Protein AF-A0A2C5YJA1-F1 (afdb_monomer)

Foldseek 3Di:
DDDDDDPPVVVVVVVVPDPDDDPDDDDPDPPDDPPDPLWDQKWKAADAAVADLVNCVQQQHDFQQLVVCVLVVHDDDLLLLLLLLALLSVQQVVSLSNHQKDKTALDQVLNQCVHPVPDPAGTKMWMFGDAAQKEQSCQQQPVSRPCVVRSIIIGGGGRGSLRTQWIAGPVDCQVVVQVVPDPDSCSNVCLVVGPRTGGDPSHDCVSVVGIYDGHDNLRNSDDLPDPCCVDPPNVVNRPPGSSVSSLVSLVVTVVDPDDPPDSNVVSSDGPCVVPDDPDDDDDDDDPVPPVVVVVVVVVVVVDDPDDDDDDDDPPDPDDLPDPDLVVLVVQLLVQLLVQLCVLCVQQVNNLVCVQCVCPLVVLVVLVVVSPPDDLSVVLVVCLVPQLVPCLPPLHQVSLLVVLVCCLVPRPDLPSLLVSLLVVQLVPLLSVVQSVCVVVVHDDPVVSVVSSVLSVCVSVLNCLVVLLVVLLPLLVVLPPPDPDLVLLLDLVSLVVSLQVSLVVSVVVLLCVLLDVSVLSSLLSSLVSSLSSLSSVLSSSSSSVSSSLVSSPGVPSDPDPVVVVVSVVSNVVSSVVSSLVSSLVVSVVSLVVSLVVQLVSVLVSLVVSQVSSLVSNLVVSLCSSQFFDDDPPPDTHGDDPVSNVSSVVSSVVCVPPPRHDSCSVSSSVSSVVSSVPRDRGPSQWDDDDPDTDRPPCPPPDPPDPDDDPDDDDDDDDDDDDDDDDDDDDDDDDDDDDDD

Nearest PDB structures (foldseek):
  2a5g-assembly1_B  TM=8.247E-01  e=2.956E-08  Vibrio cholerae
  2a5f-assembly1_B  TM=8.266E-01  e=3.833E-08  Vibrio cholerae
  1s5b-assembly1_A  TM=7.751E-01  e=8.728E-08  Vibrio cholerae
  1s5d-assembly1_A  TM=7.476E-01  e=4.934E-07  Vibrio cholerae
  1tii-assembly1_A  TM=7.550E-01  e=6.681E-07  Escherichia coli

Solvent-accessible surface area (backbone atoms only — not comparable to full-atom values): 42767 Å² total; per-residue (Å²): 142,81,88,84,80,89,63,68,70,62,52,61,62,56,62,74,76,63,81,72,87,73,84,75,78,91,65,80,79,77,81,70,76,79,78,68,64,65,39,48,57,53,34,17,31,33,33,39,54,95,54,44,74,70,51,32,48,63,56,34,22,54,65,10,55,27,50,58,46,44,69,73,71,46,78,75,50,75,65,46,41,30,36,11,33,6,49,47,22,47,77,61,46,65,11,82,71,26,21,38,47,36,78,28,9,68,37,62,67,55,13,45,48,59,8,41,78,86,46,101,47,58,14,33,37,33,39,30,55,26,29,54,51,23,32,27,45,40,67,22,36,51,97,68,35,87,60,58,89,46,47,38,32,31,33,52,37,46,49,46,41,40,45,31,51,25,32,29,52,55,80,44,69,37,52,59,52,50,59,75,63,51,85,49,95,69,48,67,78,48,45,85,79,39,74,70,44,47,69,39,91,64,41,48,74,80,44,80,83,40,36,23,32,37,51,48,41,62,28,27,38,68,62,94,82,43,73,62,41,79,34,87,81,27,43,88,43,55,89,60,55,12,32,62,42,40,54,52,48,44,60,72,48,62,74,58,80,92,66,94,72,55,97,56,48,83,58,58,62,50,59,67,71,80,68,62,77,89,70,75,92,78,83,91,83,68,78,72,63,62,64,54,55,66,55,50,66,64,58,56,72,76,74,60,99,71,82,94,77,90,77,84,78,83,75,76,86,67,87,68,82,74,74,52,70,69,56,46,50,49,49,15,49,52,47,14,46,57,41,28,52,51,43,30,47,63,56,73,38,42,68,56,48,72,77,38,84,54,48,64,60,53,52,50,56,49,49,55,72,72,65,53,80,52,71,64,56,52,28,51,50,48,34,67,73,44,46,77,54,39,80,75,72,72,43,42,70,59,48,38,49,49,51,52,45,48,74,70,68,55,68,44,76,61,55,50,27,54,55,31,51,73,68,40,57,53,49,50,43,47,54,49,51,50,53,30,51,75,72,70,63,78,52,72,68,60,57,57,49,42,49,53,50,41,49,37,49,77,71,66,47,56,61,57,61,56,56,58,55,54,68,53,56,56,55,66,69,58,72,78,64,93,53,72,74,54,64,70,36,68,65,52,50,52,51,51,55,49,51,53,50,52,50,51,50,52,53,49,39,53,47,48,61,27,70,68,44,40,50,51,54,47,35,53,52,48,41,44,50,54,38,51,43,46,52,53,11,47,51,51,3,35,51,50,30,32,50,57,74,65,58,48,94,76,75,44,101,40,72,70,54,46,54,50,51,51,52,50,41,50,55,40,40,51,55,48,45,52,52,50,51,43,55,50,50,55,50,48,54,52,50,51,45,52,53,47,46,54,51,51,51,53,49,48,53,53,48,49,53,55,47,48,55,51,47,55,54,51,50,50,51,62,60,60,47,56,47,78,47,82,97,76,42,62,50,62,70,59,68,67,58,54,51,53,46,49,55,50,52,54,48,43,70,75,74,54,75,79,84,78,59,56,71,61,51,45,50,30,50,48,58,42,56,71,66,55,82,71,40,72,84,48,49,40,78,61,79,101,44,77,44,75,62,79,64,78,77,55,75,78,76,76,87,75,79,84,88,73,81,86,79,89,81,86,89,87,83,88,82,91,82,85,89,85,85,89,80,86,87,82,87,81,82,91,81,91,130

pLDDT: mean 74.51, std 21.34, range [28.12, 98.31]

Mean predicted aligned error: 17.75 Å

InterPro domains:
  IPR001144 Heat-labile enterotoxin, A chain [PF01375] (49-245)

Radius of gyration: 34.41 Å; Cα contacts (8 Å, |Δi|>4): 786; chains: 1; bounding box: 117×98×100 Å

Organism: NCBI:txid2004952

Structure (mmCIF, N/CA/C/O backbone):
data_AF-A0A2C5YJA1-F1
#
_entry.id   AF-A0A2C5YJA1-F1
#
loop_
_atom_site.group_PDB
_atom_site.id
_atom_site.type_symbol
_atom_site.label_atom_id
_atom_site.label_alt_id
_atom_site.label_comp_id
_atom_site.label_asym_id
_atom_site.label_entity_id
_atom_site.label_seq_id
_atom_site.pdbx_PDB_ins_code
_atom_site.Cartn_x
_atom_site.Cartn_y
_atom_site.Cartn_z
_atom_site.occupancy
_atom_site.B_iso_or_equiv
_atom_site.auth_seq_id
_atom_site.auth_comp_id
_atom_site.auth_asym_id
_atom_site.auth_atom_id
_atom_site.pdbx_PDB_model_num
ATOM 1 N N . MET A 1 1 ? -4.805 56.149 15.198 1.00 37.94 1 MET A N 1
ATOM 2 C CA . MET A 1 1 ? -5.121 54.772 14.771 1.00 37.94 1 MET A CA 1
ATOM 3 C C . MET A 1 1 ? -3.840 53.961 14.894 1.00 37.94 1 MET A C 1
ATOM 5 O O . MET A 1 1 ? -2.889 54.255 14.186 1.00 37.94 1 MET A O 1
ATOM 9 N N . LYS A 1 2 ? -3.756 53.087 15.904 1.00 28.12 2 LYS A N 1
ATOM 10 C CA . LYS A 1 2 ? -2.592 52.232 16.208 1.00 28.12 2 LYS A CA 1
ATOM 11 C C . LYS A 1 2 ? -3.010 50.768 16.000 1.00 28.12 2 LYS A C 1
ATOM 13 O O . LYS A 1 2 ? -4.153 50.462 16.337 1.00 28.12 2 LYS A O 1
ATOM 18 N N . PRO A 1 3 ? -2.140 49.900 15.459 1.00 43.12 3 PRO A N 1
ATOM 19 C CA . PRO A 1 3 ? -2.498 48.526 15.130 1.00 43.12 3 PRO A CA 1
ATOM 20 C C . PRO A 1 3 ? -2.527 47.653 16.389 1.00 43.12 3 PRO A C 1
ATOM 22 O O . PRO A 1 3 ? -1.672 47.779 17.270 1.00 43.12 3 PRO A O 1
ATOM 25 N N . LEU A 1 4 ? -3.533 46.782 16.464 1.00 34.78 4 LEU A N 1
ATOM 26 C CA . LEU A 1 4 ? -3.687 45.765 17.497 1.00 34.78 4 LEU A CA 1
ATOM 27 C C . LEU A 1 4 ? -2.764 44.578 17.151 1.00 34.78 4 LEU A C 1
ATOM 29 O O . LEU A 1 4 ? -2.886 43.981 16.086 1.00 34.78 4 LEU A O 1
ATOM 33 N N . GLN A 1 5 ? -1.819 44.292 18.048 1.00 37.88 5 GLN A N 1
ATOM 34 C CA . GLN A 1 5 ? -0.925 43.120 18.092 1.00 37.88 5 GLN A CA 1
ATOM 35 C C . GLN A 1 5 ? -1.800 41.841 18.147 1.00 37.88 5 GLN A C 1
ATOM 37 O O . GLN A 1 5 ? -2.847 41.888 18.785 1.00 37.88 5 GLN A O 1
ATOM 42 N N . LEU A 1 6 ? -1.550 40.672 17.535 1.00 40.72 6 LEU A N 1
ATOM 43 C CA . LEU A 1 6 ? -0.383 39.778 17.359 1.00 40.72 6 LEU A CA 1
ATOM 44 C C . LEU A 1 6 ? 0.289 39.105 18.600 1.00 40.72 6 LEU A C 1
ATOM 46 O O . LEU A 1 6 ? 1.436 38.690 18.464 1.00 40.72 6 LEU A O 1
ATOM 50 N N . PRO A 1 7 ? -0.356 38.916 19.780 1.00 36.16 7 PRO A N 1
ATOM 51 C CA . PRO A 1 7 ? 0.195 38.052 20.836 1.00 36.16 7 PRO A CA 1
ATOM 52 C C . PRO A 1 7 ? -0.588 36.747 21.088 1.00 36.16 7 PRO A C 1
ATOM 54 O O . PRO A 1 7 ? -0.140 35.920 21.874 1.00 36.16 7 PRO A O 1
ATOM 57 N N . LEU A 1 8 ? -1.747 36.527 20.452 1.00 36.59 8 LEU A N 1
ATOM 58 C CA . LEU A 1 8 ? -2.570 35.328 20.704 1.00 36.59 8 LEU A CA 1
ATOM 59 C C . LEU A 1 8 ? -2.093 34.079 19.942 1.00 36.59 8 LEU A C 1
ATOM 61 O O . LEU A 1 8 ? -2.205 32.973 20.463 1.00 36.59 8 LEU A O 1
ATOM 65 N N . LEU A 1 9 ? -1.483 34.242 18.761 1.00 32.50 9 LEU A N 1
ATOM 66 C CA . LEU A 1 9 ? -0.986 33.113 17.961 1.00 32.50 9 LEU A CA 1
ATOM 67 C C . LEU A 1 9 ? 0.288 32.478 18.552 1.00 32.50 9 LEU A C 1
ATOM 69 O O . LEU A 1 9 ? 0.475 31.267 18.495 1.00 32.50 9 LEU A O 1
ATOM 73 N N . THR A 1 10 ? 1.150 33.282 19.177 1.00 40.38 10 THR A N 1
ATOM 74 C CA . THR A 1 10 ? 2.390 32.816 19.819 1.00 40.38 10 THR A CA 1
ATOM 75 C C . THR A 1 10 ? 2.137 32.082 21.139 1.00 40.38 10 THR A C 1
ATOM 77 O O . THR A 1 10 ? 2.919 31.206 21.508 1.00 40.38 10 THR A O 1
ATOM 80 N N . ALA A 1 11 ? 1.024 32.372 21.822 1.00 36.94 11 ALA A N 1
ATOM 81 C CA . ALA A 1 11 ? 0.634 31.670 23.044 1.00 36.94 11 ALA A CA 1
ATOM 82 C C . ALA A 1 11 ? 0.136 30.240 22.761 1.00 36.94 11 ALA A C 1
ATOM 84 O O . ALA A 1 11 ? 0.508 29.317 23.483 1.00 36.94 11 ALA A O 1
ATOM 85 N N . ALA A 1 12 ? -0.625 30.030 21.681 1.00 35.41 12 ALA A N 1
ATOM 86 C CA . ALA A 1 12 ? -1.120 28.703 21.302 1.00 35.41 12 ALA A CA 1
ATOM 87 C C . ALA A 1 12 ? 0.012 27.739 20.886 1.00 35.41 12 ALA A C 1
ATOM 89 O O . ALA A 1 12 ? -0.008 26.569 21.255 1.00 35.41 12 ALA A O 1
ATOM 90 N N . LEU A 1 13 ? 1.049 28.242 20.203 1.00 34.97 13 LEU A N 1
ATOM 91 C CA . LEU A 1 13 ? 2.212 27.443 19.788 1.00 34.97 13 LEU A CA 1
ATOM 92 C C . LEU A 1 13 ? 3.189 27.125 20.935 1.00 34.97 13 LEU A C 1
ATOM 94 O O . LEU A 1 13 ? 3.856 26.096 20.896 1.00 34.97 13 LEU A O 1
ATOM 98 N N . SER A 1 14 ? 3.258 27.951 21.987 1.00 35.16 14 SER A N 1
ATOM 99 C CA . SER A 1 14 ? 4.111 27.661 23.157 1.00 35.16 14 SER A CA 1
ATOM 100 C C . SER A 1 14 ? 3.504 26.652 24.139 1.00 35.16 14 SER A C 1
ATOM 102 O O . SER A 1 14 ? 4.250 25.980 24.850 1.00 35.16 14 SER A O 1
ATOM 104 N N . LEU A 1 15 ? 2.175 26.506 24.173 1.00 32.66 15 LEU A N 1
ATOM 105 C CA . LEU A 1 15 ? 1.490 25.537 25.041 1.00 32.66 15 LEU A CA 1
ATOM 106 C C . LEU A 1 15 ? 1.587 24.084 24.539 1.00 32.66 15 LEU A C 1
ATOM 108 O O . LEU A 1 15 ? 1.442 23.165 25.339 1.00 32.66 15 LEU A O 1
ATOM 112 N N . LEU A 1 16 ? 1.916 23.865 23.261 1.00 33.84 16 LEU A N 1
ATOM 113 C CA . LEU A 1 16 ? 2.141 22.527 22.694 1.00 33.84 16 LEU A CA 1
ATOM 114 C C . LEU A 1 16 ? 3.542 21.952 22.990 1.00 33.84 16 LEU A C 1
ATOM 116 O O . LEU A 1 16 ? 3.734 20.748 22.872 1.00 33.84 16 LEU A O 1
ATOM 120 N N . SER A 1 17 ? 4.501 22.773 23.437 1.00 32.12 17 SER A N 1
ATOM 121 C CA . SER A 1 17 ? 5.888 22.339 23.706 1.00 32.12 17 SER A CA 1
ATOM 122 C C . SER A 1 17 ? 6.204 22.069 25.183 1.00 32.12 17 SER A C 1
ATOM 124 O O . SER A 1 17 ? 7.356 21.811 25.524 1.00 32.12 17 SER A O 1
ATOM 126 N N . GLN A 1 18 ? 5.217 22.121 26.084 1.00 32.53 18 GLN A N 1
ATOM 127 C CA . GLN A 1 18 ? 5.420 21.835 27.512 1.00 32.53 18 GLN A CA 1
ATOM 128 C C . GLN A 1 18 ? 4.413 20.818 28.056 1.00 32.53 18 GLN A C 1
ATOM 130 O O . GLN A 1 18 ? 3.679 21.087 29.003 1.00 32.53 18 GLN A O 1
ATOM 135 N N . THR A 1 19 ? 4.413 19.603 27.513 1.00 30.41 19 THR A N 1
ATOM 136 C CA . THR A 1 19 ? 3.892 18.443 28.247 1.00 30.41 19 THR A CA 1
ATOM 137 C C . THR A 1 19 ? 4.961 17.965 29.228 1.00 30.41 19 THR A C 1
ATOM 139 O O . THR A 1 19 ? 5.770 17.090 28.922 1.00 30.41 19 THR A O 1
ATOM 142 N N . GLN A 1 20 ? 4.993 18.560 30.421 1.00 34.41 20 GLN A N 1
ATOM 143 C CA . GLN A 1 20 ? 5.610 17.895 31.565 1.00 34.41 20 GLN A CA 1
ATOM 144 C C . GLN A 1 20 ? 4.745 16.684 31.932 1.00 34.41 20 GLN A C 1
ATOM 146 O O . GLN A 1 20 ? 3.521 16.789 32.018 1.00 34.41 20 GLN A O 1
ATOM 151 N N . ALA A 1 21 ? 5.390 15.533 32.106 1.00 32.22 21 ALA A N 1
ATOM 152 C CA . ALA A 1 21 ? 4.758 14.275 32.471 1.00 32.22 21 ALA A CA 1
ATOM 153 C C . ALA A 1 21 ? 3.937 14.425 33.764 1.00 32.22 21 ALA A C 1
ATOM 155 O O . ALA A 1 21 ? 4.487 14.579 34.855 1.00 32.22 21 ALA A O 1
ATOM 156 N N . ILE A 1 22 ? 2.612 14.363 33.637 1.00 33.69 22 ILE A N 1
ATOM 157 C CA . ILE A 1 22 ? 1.703 14.177 34.767 1.00 33.69 22 ILE A CA 1
ATOM 158 C C . ILE A 1 22 ? 1.785 12.690 35.153 1.00 33.69 22 ILE A C 1
ATOM 160 O O . ILE A 1 22 ? 1.572 11.841 34.284 1.00 33.69 22 ILE A O 1
ATOM 164 N N . PRO A 1 23 ? 2.087 12.332 36.414 1.00 29.41 23 PRO A N 1
ATOM 165 C CA . PRO A 1 23 ? 2.033 10.942 36.846 1.00 29.41 23 PRO A CA 1
ATOM 166 C C . PRO A 1 23 ? 0.584 10.445 36.755 1.00 29.41 23 PRO A C 1
ATOM 168 O O . PRO A 1 23 ? -0.313 10.969 37.417 1.00 29.41 23 PRO A O 1
ATOM 171 N N . SER A 1 24 ? 0.365 9.455 35.891 1.00 29.08 24 SER A N 1
ATOM 172 C CA . SER A 1 24 ? -0.932 8.814 35.680 1.00 29.08 24 SER A CA 1
ATOM 173 C C . SER A 1 24 ? -1.417 8.145 36.977 1.00 29.08 24 SER A C 1
ATOM 175 O O . SER A 1 24 ? -0.636 7.426 37.609 1.00 29.08 24 SER A O 1
ATOM 177 N N . PRO A 1 25 ? -2.675 8.351 37.408 1.00 37.22 25 PRO A N 1
ATOM 178 C CA . PRO A 1 25 ? -3.252 7.580 38.499 1.00 37.22 25 PRO A CA 1
ATOM 179 C C . PRO A 1 25 ? -3.386 6.113 38.070 1.00 37.22 25 PRO A C 1
ATOM 181 O O . PRO A 1 25 ? -3.865 5.822 36.977 1.00 37.22 25 PRO A O 1
ATOM 184 N N . ASN A 1 26 ? -2.942 5.206 38.945 1.00 37.69 26 ASN A N 1
ATOM 185 C CA . ASN A 1 26 ? -2.959 3.750 38.789 1.00 37.69 26 ASN A CA 1
ATOM 186 C C . ASN A 1 26 ? -4.345 3.215 38.380 1.00 37.69 26 ASN A C 1
ATOM 188 O O . ASN A 1 26 ? -5.132 2.803 39.230 1.00 37.69 26 ASN A O 1
ATOM 192 N N . ASN A 1 27 ? -4.622 3.172 37.081 1.00 37.50 27 ASN A N 1
ATOM 193 C CA . ASN A 1 27 ? -5.627 2.287 36.519 1.00 37.50 27 ASN A CA 1
ATOM 194 C C . ASN A 1 27 ? -4.928 0.969 36.162 1.00 37.50 27 ASN A C 1
ATOM 196 O O . ASN A 1 27 ? -3.852 1.010 35.557 1.00 37.50 27 ASN A O 1
ATOM 200 N N . PRO A 1 28 ? -5.489 -0.195 36.532 1.00 36.25 28 PRO A N 1
ATOM 201 C CA . PRO A 1 28 ? -4.989 -1.462 36.019 1.00 36.25 28 PRO A CA 1
ATOM 202 C C . PRO A 1 28 ? -5.022 -1.415 34.481 1.00 36.25 28 PRO A C 1
ATOM 204 O O . PRO A 1 28 ? -5.982 -0.867 33.928 1.00 36.25 28 PRO A O 1
ATOM 207 N N . PRO A 1 29 ? -3.994 -1.936 33.784 1.00 35.06 29 PRO A N 1
ATOM 208 C CA . PRO A 1 29 ? -3.977 -1.943 32.330 1.00 35.06 29 PRO A CA 1
ATOM 209 C C . PRO A 1 29 ? -5.250 -2.615 31.827 1.00 35.06 29 PRO A C 1
ATOM 211 O O . PRO A 1 29 ? -5.578 -3.729 32.244 1.00 35.06 29 PRO A O 1
ATOM 214 N N . LEU A 1 30 ? -5.971 -1.919 30.947 1.00 35.09 30 LEU A N 1
ATOM 215 C CA . LEU A 1 30 ? -6.979 -2.543 30.107 1.00 35.09 30 LEU A CA 1
ATOM 216 C C . LEU A 1 30 ? -6.271 -3.713 29.416 1.00 35.09 30 LEU A C 1
ATOM 218 O O . LEU A 1 30 ? -5.224 -3.499 28.806 1.00 35.09 30 LEU A O 1
ATOM 222 N N . ALA A 1 31 ? -6.772 -4.935 29.597 1.00 33.12 31 ALA A N 1
ATOM 223 C CA . ALA A 1 31 ? -6.176 -6.115 28.990 1.00 33.12 31 ALA A CA 1
ATOM 224 C C . ALA A 1 31 ? -6.002 -5.856 27.488 1.00 33.12 31 ALA A C 1
ATOM 226 O O . ALA A 1 31 ? -6.990 -5.628 26.786 1.00 33.12 31 ALA A O 1
ATOM 227 N N . SER A 1 32 ? -4.748 -5.827 27.027 1.00 34.78 32 SER A N 1
ATOM 228 C CA . SER A 1 32 ? -4.432 -5.781 25.605 1.00 34.78 32 SER A CA 1
ATOM 229 C C . SER A 1 32 ? -5.208 -6.898 24.905 1.00 34.78 32 SER A C 1
ATOM 231 O O . SER A 1 32 ? -5.311 -7.989 25.482 1.00 34.78 32 SER A O 1
ATOM 233 N N . PRO A 1 33 ? -5.773 -6.655 23.706 1.00 38.19 33 PRO A N 1
ATOM 234 C CA . PRO A 1 33 ? -6.349 -7.730 22.908 1.00 38.19 33 PRO A CA 1
ATOM 235 C C . PRO A 1 33 ? -5.315 -8.851 22.834 1.00 38.19 33 PRO A C 1
ATOM 237 O O . PRO A 1 33 ? -4.137 -8.564 22.621 1.00 38.19 33 PRO A O 1
ATOM 240 N N . GLU A 1 34 ? -5.747 -10.079 23.138 1.00 34.53 34 GLU A N 1
ATOM 241 C CA . GLU A 1 34 ? -4.892 -11.261 23.237 1.00 34.53 34 GLU A CA 1
ATOM 242 C C . GLU A 1 34 ? -3.852 -11.233 22.115 1.00 34.53 34 GLU A C 1
ATOM 244 O O . GLU A 1 34 ? -4.204 -11.361 20.943 1.00 34.53 34 GLU A O 1
ATOM 249 N N . THR A 1 35 ? -2.588 -11.007 22.481 1.00 40.12 35 THR A N 1
ATOM 250 C CA . THR A 1 35 ? -1.445 -11.086 21.575 1.00 40.12 35 THR A CA 1
ATOM 251 C C . THR A 1 35 ? -1.447 -12.503 21.023 1.00 40.12 35 THR A C 1
ATOM 253 O O . THR A 1 35 ? -1.057 -13.452 21.712 1.00 40.12 35 THR A O 1
ATOM 256 N N . SER A 1 36 ? -2.000 -12.672 19.821 1.00 47.00 36 SER A N 1
ATOM 257 C CA . SER A 1 36 ? -1.829 -13.881 19.035 1.00 47.00 36 SER A CA 1
ATOM 258 C C . SER A 1 36 ? -0.340 -14.168 19.010 1.00 47.00 36 SER A C 1
ATOM 260 O O . SER A 1 36 ? 0.412 -13.260 18.683 1.00 47.00 36 SER A O 1
ATOM 262 N N . SER A 1 37 ? 0.054 -15.377 19.426 1.00 53.19 37 SER A N 1
ATOM 263 C CA . SER A 1 37 ? 1.427 -15.896 19.359 1.00 53.19 37 SER A CA 1
ATOM 264 C C . SER A 1 37 ? 2.228 -15.181 18.273 1.00 53.19 37 SER A C 1
ATOM 266 O O . SER A 1 37 ? 1.868 -15.338 17.107 1.00 53.19 37 SER A O 1
ATOM 268 N N . ASP A 1 38 ? 3.282 -14.446 18.655 1.00 68.94 38 ASP A N 1
ATOM 269 C CA . ASP A 1 38 ? 4.195 -13.674 17.778 1.00 68.94 38 ASP A CA 1
ATOM 270 C C . ASP A 1 38 ? 4.855 -14.529 16.666 1.00 68.94 38 ASP A C 1
ATOM 272 O O . ASP A 1 38 ? 5.704 -14.070 15.916 1.00 68.94 38 ASP A O 1
ATOM 276 N N . SER A 1 39 ? 4.488 -15.805 16.585 1.00 85.88 39 SER A N 1
ATOM 277 C CA . SER A 1 39 ? 4.986 -16.840 15.702 1.00 85.88 39 SER A CA 1
ATOM 278 C C . SER A 1 39 ? 3.792 -17.705 15.273 1.00 85.88 39 SER A C 1
ATOM 280 O O . SER A 1 39 ? 3.395 -18.604 16.027 1.00 85.88 39 SER A O 1
ATOM 282 N N . PRO A 1 40 ? 3.153 -17.438 14.120 1.00 90.62 40 PRO A N 1
ATOM 283 C CA . PRO A 1 40 ? 2.059 -18.268 13.629 1.00 90.62 40 PRO A CA 1
ATOM 284 C C . PRO A 1 40 ? 2.594 -19.622 13.160 1.00 90.62 40 PRO A C 1
ATOM 286 O O . PRO A 1 40 ? 3.676 -19.686 12.589 1.00 90.62 40 PRO A O 1
ATOM 289 N N . GLU A 1 41 ? 1.834 -20.698 13.365 1.00 93.44 41 GLU A N 1
ATOM 290 C CA . GLU A 1 41 ? 2.166 -22.053 12.876 1.00 93.44 41 GLU A CA 1
ATOM 291 C C . GLU A 1 41 ? 1.973 -22.167 11.354 1.00 93.44 41 GLU A C 1
ATOM 293 O O . GLU A 1 41 ? 2.746 -22.822 10.658 1.00 93.44 41 GLU A O 1
ATOM 298 N N . PHE A 1 42 ? 0.974 -21.463 10.817 1.00 95.69 42 PHE A N 1
ATOM 299 C CA . PHE A 1 42 ? 0.650 -21.476 9.398 1.00 95.69 42 PHE A CA 1
ATOM 300 C C . PHE A 1 42 ? 0.432 -20.072 8.853 1.00 95.69 42 PHE A C 1
ATOM 302 O O . PHE A 1 42 ? -0.047 -19.176 9.550 1.00 95.69 42 PHE A O 1
ATOM 309 N N . VAL A 1 43 ? 0.731 -19.923 7.570 1.00 96.94 43 VAL A N 1
ATOM 310 C CA . VAL A 1 43 ? 0.473 -18.724 6.775 1.00 96.94 43 VAL A CA 1
ATOM 311 C C . VAL A 1 43 ? -0.105 -19.112 5.418 1.00 96.94 43 VAL A C 1
ATOM 313 O O . VAL A 1 43 ? -0.033 -20.262 4.980 1.00 96.94 43 VAL A O 1
ATOM 316 N N . TRP A 1 44 ? -0.677 -18.126 4.748 1.00 97.50 44 TRP A N 1
ATOM 317 C CA . TRP A 1 44 ? -1.379 -18.234 3.486 1.00 97.50 44 TRP A CA 1
ATOM 318 C C . TRP A 1 44 ? -0.689 -17.400 2.419 1.00 97.50 44 TRP A C 1
ATOM 320 O O . TRP A 1 44 ? -0.232 -16.288 2.680 1.00 97.50 44 TRP A O 1
ATOM 330 N N . ARG A 1 45 ? -0.643 -17.904 1.189 1.00 97.19 45 ARG A N 1
ATOM 331 C CA . ARG A 1 45 ? -0.108 -17.160 0.047 1.00 97.19 45 ARG A CA 1
ATOM 332 C C . ARG A 1 45 ? -1.039 -17.264 -1.147 1.00 97.19 45 ARG A C 1
ATOM 334 O O . ARG A 1 45 ? -1.288 -18.363 -1.635 1.00 97.19 45 ARG A O 1
ATOM 341 N N . GLY A 1 46 ? -1.500 -16.118 -1.637 1.00 94.88 46 GLY A N 1
ATOM 342 C CA . GLY A 1 46 ? -2.152 -16.026 -2.936 1.00 94.88 46 GLY A CA 1
ATOM 343 C C . GLY A 1 46 ? -1.132 -16.037 -4.055 1.00 94.88 46 GLY A C 1
ATOM 344 O O . GLY A 1 46 ? -0.146 -15.302 -4.012 1.00 94.88 46 GLY A O 1
ATOM 345 N N . GLU A 1 47 ? -1.381 -16.843 -5.072 1.00 93.19 47 GLU A N 1
ATOM 346 C CA . GLU A 1 47 ? -0.606 -16.848 -6.302 1.00 93.19 47 GLU A CA 1
ATOM 347 C C . GLU A 1 47 ? -1.555 -16.728 -7.489 1.00 93.19 47 GLU A C 1
ATOM 349 O O . GLU A 1 47 ? -2.636 -17.310 -7.503 1.00 93.19 47 GLU A O 1
ATOM 354 N N . GLN A 1 48 ? -1.160 -15.944 -8.484 1.00 85.25 48 GLN A N 1
ATOM 355 C CA . GLN A 1 48 ? -1.983 -15.709 -9.669 1.00 85.25 48 GLN A CA 1
ATOM 356 C C . GLN A 1 48 ? -1.970 -16.937 -10.586 1.00 85.25 48 GLN A C 1
ATOM 358 O O . GLN A 1 48 ? -1.039 -17.740 -10.536 1.00 85.25 48 GLN A O 1
ATOM 363 N N . GLU A 1 49 ? -2.958 -17.047 -11.483 1.00 73.75 49 GLU A N 1
ATOM 364 C CA . GLU A 1 49 ? -3.125 -18.213 -12.375 1.00 73.75 49 GLU A CA 1
ATOM 365 C C . GLU A 1 49 ? -1.840 -18.593 -13.136 1.00 73.75 49 GLU A C 1
ATOM 367 O O . GLU A 1 49 ? -1.591 -19.766 -13.402 1.00 73.75 49 GLU A O 1
ATOM 372 N N . LYS A 1 50 ? -0.974 -17.619 -13.442 1.00 74.88 50 LYS A N 1
ATOM 373 C CA . LYS A 1 50 ? 0.275 -17.839 -14.187 1.00 74.88 50 LYS A CA 1
ATOM 374 C C . LYS A 1 50 ? 1.261 -18.805 -13.513 1.00 74.88 50 LYS A C 1
ATOM 376 O O . LYS A 1 50 ? 2.230 -19.188 -14.165 1.00 74.88 50 LYS A O 1
ATOM 381 N N . ARG A 1 51 ? 1.069 -19.166 -12.238 1.00 86.56 51 ARG A N 1
ATOM 382 C CA . ARG A 1 51 ? 1.869 -20.186 -11.545 1.00 86.56 51 ARG A CA 1
ATOM 383 C C . ARG A 1 51 ? 0.966 -21.215 -10.868 1.00 86.56 51 ARG A C 1
ATOM 385 O O . ARG A 1 51 ? 0.533 -21.029 -9.730 1.00 86.56 51 ARG A O 1
ATOM 392 N N . SER A 1 52 ? 0.727 -22.311 -11.586 1.00 93.81 52 SER A N 1
ATOM 393 C CA . SER A 1 52 ? 0.017 -23.488 -11.078 1.00 93.81 52 SER A CA 1
ATOM 394 C C . SER A 1 52 ? 0.813 -24.208 -9.977 1.00 93.81 52 SER A C 1
ATOM 396 O O . SER A 1 52 ? 2.031 -24.015 -9.878 1.00 93.81 52 SER A O 1
ATOM 398 N N . PRO A 1 53 ? 0.179 -25.076 -9.170 1.00 96.69 53 PRO A N 1
ATOM 399 C CA . PRO A 1 53 ? 0.884 -25.931 -8.214 1.00 96.69 53 PRO A CA 1
ATOM 400 C C . PRO A 1 53 ? 2.009 -26.748 -8.860 1.00 96.69 53 PRO A C 1
ATOM 402 O O . PRO A 1 53 ? 3.084 -26.895 -8.279 1.00 96.69 53 PRO A O 1
ATOM 405 N N . GLU A 1 54 ? 1.818 -27.220 -10.092 1.00 95.81 54 GLU A N 1
ATOM 406 C CA . GLU A 1 54 ? 2.834 -27.933 -10.865 1.00 95.81 54 GLU A CA 1
ATOM 407 C C . GLU A 1 54 ? 4.030 -27.039 -11.218 1.00 95.81 54 GLU A C 1
ATOM 409 O O . GLU A 1 54 ? 5.175 -27.500 -11.200 1.00 95.81 54 GLU A O 1
ATOM 414 N N . ASP A 1 55 ? 3.793 -25.762 -11.523 1.00 94.19 55 ASP A N 1
ATOM 415 C CA . ASP A 1 55 ? 4.858 -24.791 -11.792 1.00 94.19 55 ASP A CA 1
ATOM 416 C C . ASP A 1 55 ? 5.626 -24.441 -10.518 1.00 94.19 55 ASP A C 1
ATOM 418 O O . ASP A 1 55 ? 6.858 -24.392 -10.536 1.00 94.19 55 ASP A O 1
ATOM 422 N N . VAL A 1 56 ? 4.917 -24.260 -9.399 1.00 95.69 56 VAL A N 1
ATOM 423 C CA . VAL A 1 56 ? 5.531 -24.028 -8.084 1.00 95.69 56 VAL A CA 1
ATOM 424 C C . VAL A 1 56 ? 6.383 -25.234 -7.684 1.00 95.69 56 VAL A C 1
ATOM 426 O O . VAL A 1 56 ? 7.537 -25.062 -7.290 1.00 95.69 56 VAL A O 1
ATOM 429 N N . LYS A 1 57 ? 5.879 -26.460 -7.871 1.00 95.75 57 LYS A N 1
ATOM 430 C CA . LYS A 1 57 ? 6.639 -27.696 -7.646 1.00 95.75 57 LYS A CA 1
ATOM 431 C C . LYS A 1 57 ? 7.900 -27.752 -8.504 1.00 95.75 57 LYS A C 1
ATOM 433 O O . LYS A 1 57 ? 8.984 -28.011 -7.988 1.00 95.75 57 LYS A O 1
ATOM 438 N N . ARG A 1 58 ? 7.784 -27.460 -9.803 1.00 92.88 58 ARG A N 1
ATOM 439 C CA . ARG A 1 58 ? 8.917 -27.456 -10.747 1.00 92.88 58 ARG A CA 1
ATOM 440 C C . ARG A 1 58 ? 9.974 -26.407 -10.393 1.00 92.88 58 ARG A C 1
ATOM 442 O O . ARG A 1 58 ? 11.160 -26.646 -10.587 1.00 92.88 58 ARG A O 1
ATOM 449 N N . ALA A 1 59 ? 9.557 -25.268 -9.842 1.00 91.69 59 ALA A N 1
ATOM 450 C CA . ALA A 1 59 ? 10.454 -24.222 -9.351 1.00 91.69 59 ALA A CA 1
ATOM 451 C C . ALA A 1 59 ? 11.134 -24.566 -8.007 1.00 91.69 59 ALA A C 1
ATOM 453 O O . ALA A 1 59 ? 11.993 -23.807 -7.537 1.00 91.69 59 ALA A O 1
ATOM 454 N N . GLY A 1 60 ? 10.762 -25.694 -7.391 1.00 94.06 60 GLY A N 1
ATOM 455 C CA . GLY A 1 60 ? 11.209 -26.111 -6.063 1.00 94.06 60 GLY A CA 1
ATOM 456 C C . GLY A 1 60 ? 10.507 -25.376 -4.917 1.00 94.06 60 GLY A C 1
ATOM 457 O O . GLY A 1 60 ? 10.958 -25.478 -3.778 1.00 94.06 60 GLY A O 1
ATOM 458 N N . GLY A 1 61 ? 9.426 -24.641 -5.196 1.00 96.06 61 GLY A N 1
ATOM 459 C CA . GLY A 1 61 ? 8.679 -23.831 -4.234 1.00 96.06 61 GLY A CA 1
ATOM 460 C C . GLY A 1 61 ? 8.587 -22.346 -4.610 1.00 96.06 61 GLY A C 1
ATOM 461 O O . GLY A 1 61 ? 8.763 -21.963 -5.769 1.00 96.06 61 GLY A O 1
ATOM 462 N N . PHE A 1 62 ? 8.307 -21.488 -3.623 1.00 96.56 62 PHE A N 1
ATOM 463 C CA . PHE A 1 62 ? 8.231 -20.035 -3.812 1.00 96.56 62 PHE A CA 1
ATOM 464 C C . PHE A 1 62 ? 9.564 -19.371 -3.506 1.00 96.56 62 PHE A C 1
ATOM 466 O O . PHE A 1 62 ? 10.014 -19.366 -2.362 1.00 96.56 62 PHE A O 1
ATOM 473 N N . ARG A 1 63 ? 10.174 -18.769 -4.523 1.00 95.19 63 ARG A N 1
ATOM 474 C CA . ARG A 1 63 ? 11.468 -18.095 -4.409 1.00 95.19 63 ARG A CA 1
ATOM 475 C C . ARG A 1 63 ? 11.310 -16.585 -4.479 1.00 95.19 63 ARG A C 1
ATOM 477 O O . ARG A 1 63 ? 10.570 -16.081 -5.328 1.00 95.19 63 ARG A O 1
ATOM 484 N N . ALA A 1 64 ? 12.043 -15.888 -3.621 1.00 95.62 64 ALA A N 1
ATOM 485 C CA . ALA A 1 64 ? 12.170 -14.444 -3.656 1.00 95.62 64 ALA A CA 1
ATOM 486 C C . ALA A 1 64 ? 12.751 -13.988 -5.003 1.00 95.62 64 ALA A C 1
ATOM 488 O O . ALA A 1 64 ? 13.626 -14.646 -5.579 1.00 95.62 64 ALA A O 1
ATOM 489 N N . ILE A 1 65 ? 12.245 -12.872 -5.527 1.00 91.06 65 ILE A N 1
ATOM 490 C CA . ILE A 1 65 ? 12.531 -12.441 -6.901 1.00 91.06 65 ILE A CA 1
ATOM 491 C C . ILE A 1 65 ? 14.015 -12.099 -7.076 1.00 91.06 65 ILE A C 1
ATOM 493 O O . ILE A 1 65 ? 14.595 -12.481 -8.096 1.00 91.06 65 ILE A O 1
ATOM 497 N N . GLY A 1 66 ? 14.660 -11.505 -6.067 1.00 91.06 66 GLY A N 1
ATOM 498 C CA . GLY A 1 66 ? 16.085 -11.168 -6.112 1.00 91.06 66 GLY A CA 1
ATOM 499 C C . GLY A 1 66 ? 16.998 -12.376 -6.328 1.00 91.06 66 GLY A C 1
ATOM 500 O O . GLY A 1 66 ? 18.005 -12.284 -7.033 1.00 91.06 66 GLY A O 1
ATOM 501 N N . LEU A 1 67 ? 16.603 -13.555 -5.839 1.00 92.44 67 LEU A N 1
ATOM 502 C CA . LEU A 1 67 ? 17.371 -14.787 -6.039 1.00 92.44 67 LEU A CA 1
ATOM 503 C C . LEU A 1 67 ? 17.286 -15.319 -7.477 1.00 92.44 67 LEU A C 1
ATOM 505 O O . LEU A 1 67 ? 18.184 -16.037 -7.912 1.00 92.44 67 LEU A O 1
ATOM 509 N N . ASN A 1 68 ? 16.262 -14.952 -8.255 1.00 87.12 68 ASN A N 1
ATOM 510 C CA . ASN A 1 68 ? 16.148 -15.392 -9.650 1.00 87.12 68 ASN A CA 1
ATOM 511 C C . ASN A 1 68 ? 17.234 -14.784 -10.548 1.00 87.12 68 ASN A C 1
ATOM 513 O O . ASN A 1 68 ? 17.645 -15.421 -11.518 1.00 87.12 68 ASN A O 1
ATOM 517 N N . SER A 1 69 ? 17.696 -13.567 -10.243 1.00 81.19 69 SER A N 1
ATOM 518 C CA . SER A 1 69 ? 18.839 -12.962 -10.939 1.00 81.19 69 SER A CA 1
ATOM 519 C C . SER A 1 69 ? 20.130 -13.714 -10.603 1.00 81.19 69 SER A C 1
ATOM 521 O O . SER A 1 69 ? 20.879 -14.102 -11.499 1.00 81.19 69 SER A O 1
ATOM 523 N N . MET A 1 70 ? 20.325 -14.040 -9.321 1.00 86.25 70 MET A N 1
ATOM 524 C CA . MET A 1 70 ? 21.491 -14.788 -8.840 1.00 86.25 70 MET A CA 1
ATOM 525 C C . MET A 1 70 ? 21.571 -16.201 -9.426 1.00 86.25 70 MET A C 1
ATOM 527 O O . MET A 1 70 ? 22.644 -16.638 -9.833 1.00 86.25 70 MET A O 1
ATOM 531 N N . LEU A 1 71 ? 20.431 -16.887 -9.566 1.00 85.31 71 LEU A N 1
ATOM 532 C CA . LEU A 1 71 ? 20.343 -18.178 -10.262 1.00 85.31 71 LEU A CA 1
ATOM 533 C C . LEU A 1 71 ? 20.852 -18.120 -11.707 1.00 85.31 71 LEU A C 1
ATOM 535 O O . LEU A 1 71 ? 21.383 -19.101 -12.218 1.00 85.31 71 LEU A O 1
ATOM 539 N N . LYS A 1 72 ? 20.693 -16.974 -12.373 1.00 85.12 72 LYS A N 1
ATOM 540 C CA . LYS A 1 72 ? 21.150 -16.752 -13.752 1.00 85.12 72 LYS A CA 1
ATOM 541 C C . LYS A 1 72 ? 22.601 -16.258 -13.821 1.00 85.12 72 LYS A C 1
ATOM 543 O O . LYS A 1 72 ? 23.048 -15.856 -14.891 1.00 85.12 72 LYS A O 1
ATOM 548 N N . GLY A 1 73 ? 23.324 -16.274 -12.699 1.00 85.00 73 GLY A N 1
ATOM 549 C CA . GLY A 1 73 ? 24.693 -15.770 -12.586 1.00 85.00 73 GLY A CA 1
ATOM 550 C C . GLY A 1 73 ? 24.793 -14.252 -12.411 1.00 85.00 73 GLY A C 1
ATOM 551 O O . GLY A 1 73 ? 25.890 -13.707 -12.513 1.00 85.00 73 GLY A O 1
ATOM 552 N N . GLY A 1 74 ? 23.677 -13.560 -12.161 1.00 84.94 74 GLY A N 1
ATOM 553 C CA . GLY A 1 74 ? 23.681 -12.138 -11.830 1.00 84.94 74 GLY A CA 1
ATOM 554 C C . GLY A 1 74 ? 24.314 -11.887 -10.461 1.00 84.94 74 GLY A C 1
ATOM 555 O O . GLY A 1 74 ? 24.050 -12.612 -9.502 1.00 84.94 74 GLY A O 1
ATOM 556 N N . VAL A 1 75 ? 25.141 -10.847 -10.359 1.00 85.81 75 VAL A N 1
ATOM 557 C CA . VAL A 1 75 ? 25.703 -10.386 -9.084 1.00 85.81 75 VAL A CA 1
ATOM 558 C C . VAL A 1 75 ? 24.992 -9.085 -8.715 1.00 85.81 75 VAL A C 1
ATOM 560 O O . VAL A 1 75 ? 25.143 -8.119 -9.463 1.00 85.81 75 VAL A O 1
ATOM 563 N N . PRO A 1 76 ? 24.209 -9.043 -7.621 1.00 84.50 76 PRO A N 1
ATOM 564 C CA . PRO A 1 76 ? 23.549 -7.812 -7.210 1.00 84.50 76 PRO A CA 1
ATOM 565 C C . PRO A 1 76 ? 24.590 -6.772 -6.787 1.00 84.50 76 PRO A C 1
ATOM 567 O O . PRO A 1 76 ? 25.595 -7.097 -6.146 1.00 84.50 76 PRO A O 1
ATOM 570 N N . THR A 1 77 ? 24.336 -5.514 -7.129 1.00 86.06 77 THR A N 1
ATOM 571 C CA . THR A 1 77 ? 25.086 -4.366 -6.613 1.00 86.06 77 THR A CA 1
ATOM 572 C C . THR A 1 77 ? 24.905 -4.237 -5.098 1.00 86.06 77 THR A C 1
ATOM 574 O O . THR A 1 77 ? 23.990 -4.808 -4.505 1.00 86.06 77 THR A O 1
ATOM 577 N N . GLU A 1 78 ? 25.765 -3.457 -4.438 1.00 86.31 78 GLU A N 1
ATOM 578 C CA . GLU A 1 78 ? 25.638 -3.211 -2.994 1.00 86.31 78 GLU A CA 1
ATOM 579 C C . GLU A 1 78 ? 24.287 -2.571 -2.635 1.00 86.31 78 GLU A C 1
ATOM 581 O O . GLU A 1 78 ? 23.675 -2.951 -1.639 1.00 86.31 78 GLU A O 1
ATOM 586 N N . VAL A 1 79 ? 23.796 -1.660 -3.484 1.00 82.81 79 VAL A N 1
ATOM 587 C CA . VAL A 1 79 ? 22.494 -0.998 -3.316 1.00 82.81 79 VAL A CA 1
ATOM 588 C C . VAL A 1 79 ? 21.352 -2.000 -3.454 1.00 82.81 79 VAL A C 1
ATOM 590 O O . VAL A 1 79 ? 20.517 -2.089 -2.560 1.00 82.81 79 VAL A O 1
ATOM 593 N N . GLU A 1 80 ? 21.339 -2.803 -4.521 1.00 85.75 80 GLU A N 1
ATOM 594 C CA . GLU A 1 80 ? 20.325 -3.848 -4.724 1.00 85.75 80 GLU A CA 1
ATOM 595 C C . GLU A 1 80 ? 20.324 -4.879 -3.596 1.00 85.75 80 GLU A C 1
ATOM 597 O O . GLU A 1 80 ? 19.264 -5.371 -3.206 1.00 85.75 80 GLU A O 1
ATOM 602 N N . ARG A 1 81 ? 21.505 -5.208 -3.061 1.00 91.88 81 ARG A N 1
ATOM 603 C CA . ARG A 1 81 ? 21.650 -6.137 -1.942 1.00 91.88 81 ARG A CA 1
ATOM 604 C C . ARG A 1 81 ? 21.067 -5.551 -0.657 1.00 91.88 81 ARG A C 1
ATOM 606 O O . ARG A 1 81 ? 20.374 -6.267 0.059 1.00 91.88 81 ARG A O 1
ATOM 613 N N . ASP A 1 82 ? 21.328 -4.278 -0.359 1.00 90.12 82 ASP A N 1
ATOM 614 C CA . ASP A 1 82 ? 20.798 -3.611 0.837 1.00 90.12 82 ASP A CA 1
ATOM 615 C C . ASP A 1 82 ? 19.279 -3.393 0.732 1.00 90.12 82 ASP A C 1
ATOM 617 O O . ASP A 1 82 ? 18.542 -3.790 1.634 1.00 90.12 82 ASP A O 1
ATOM 621 N N . MET A 1 83 ? 18.790 -2.879 -0.404 1.00 87.19 83 MET A N 1
ATOM 622 C CA . MET A 1 83 ? 17.355 -2.667 -0.644 1.00 87.19 83 MET A CA 1
ATOM 623 C C . MET A 1 83 ? 16.572 -3.980 -0.668 1.00 87.19 83 MET A C 1
ATOM 625 O O . MET A 1 83 ? 15.541 -4.089 -0.007 1.00 87.19 83 MET A O 1
ATOM 629 N N . GLY A 1 84 ? 17.094 -5.005 -1.345 1.00 94.06 84 GLY A N 1
ATOM 630 C CA . GLY A 1 84 ? 16.480 -6.331 -1.390 1.00 94.06 84 GLY A CA 1
ATOM 631 C C . GLY A 1 84 ? 16.418 -7.031 -0.027 1.00 94.06 84 GLY A C 1
ATOM 632 O O . GLY A 1 84 ? 15.642 -7.970 0.151 1.00 94.06 84 GLY A O 1
ATOM 633 N N . SER A 1 85 ? 17.204 -6.563 0.948 1.00 97.44 85 SER A N 1
ATOM 634 C CA . SER A 1 85 ? 17.267 -7.120 2.302 1.00 97.44 85 SER A CA 1
ATOM 635 C C . SER A 1 85 ? 16.425 -6.361 3.333 1.00 97.44 85 SER A C 1
ATOM 637 O O . SER A 1 85 ? 16.272 -6.843 4.455 1.00 97.44 85 SER A O 1
ATOM 639 N N . GLY A 1 86 ? 15.860 -5.198 2.997 1.00 97.38 86 GLY A N 1
ATOM 640 C CA . GLY A 1 86 ? 15.065 -4.386 3.923 1.00 97.38 86 GLY A CA 1
ATOM 641 C C . GLY A 1 86 ? 13.575 -4.736 3.921 1.00 97.38 86 GLY A C 1
ATOM 642 O O . GLY A 1 86 ? 12.933 -4.697 2.874 1.00 97.38 86 GLY A O 1
ATOM 643 N N . LEU A 1 87 ? 12.992 -4.998 5.096 1.00 97.62 87 LEU A N 1
ATOM 644 C CA . LEU A 1 87 ? 11.551 -5.249 5.246 1.00 97.62 87 LEU A CA 1
ATOM 645 C C . LEU A 1 87 ? 10.706 -4.047 4.813 1.00 97.62 87 LEU A C 1
ATOM 647 O O . LEU A 1 87 ? 9.703 -4.212 4.126 1.00 97.62 87 LEU A O 1
ATOM 651 N N . TYR A 1 88 ? 11.113 -2.827 5.168 1.00 95.50 88 TYR A N 1
ATOM 652 C CA . TYR A 1 88 ? 10.397 -1.618 4.762 1.00 95.50 88 TYR A CA 1
ATOM 653 C C . TYR A 1 88 ? 10.393 -1.459 3.237 1.00 95.50 88 TYR A C 1
ATOM 655 O O . TYR A 1 88 ? 9.353 -1.191 2.646 1.00 95.50 88 TYR A O 1
ATOM 663 N N . ALA A 1 89 ? 11.538 -1.686 2.583 1.00 89.62 89 ALA A N 1
ATOM 664 C CA . ALA A 1 89 ? 11.626 -1.627 1.126 1.00 89.62 89 ALA A CA 1
ATOM 665 C C . ALA A 1 89 ? 10.762 -2.706 0.456 1.00 89.62 89 ALA A C 1
ATOM 667 O O . ALA A 1 89 ? 10.034 -2.407 -0.484 1.00 89.62 89 ALA A O 1
ATOM 668 N N . HIS A 1 90 ? 10.787 -3.934 0.977 1.00 94.88 90 HIS A N 1
ATOM 669 C CA . HIS A 1 90 ? 9.965 -5.032 0.477 1.00 94.88 90 HIS A CA 1
ATOM 670 C C . HIS A 1 90 ? 8.458 -4.752 0.589 1.00 94.88 90 HIS A C 1
ATOM 672 O O . HIS A 1 90 ? 7.733 -4.880 -0.393 1.00 94.88 90 HIS A O 1
ATOM 678 N N . THR A 1 91 ? 8.002 -4.334 1.770 1.00 91.62 91 THR A N 1
ATOM 679 C CA . THR A 1 91 ? 6.577 -4.086 2.071 1.00 91.62 91 THR A CA 1
ATOM 680 C C . THR A 1 91 ? 6.019 -2.878 1.332 1.00 91.62 91 THR A C 1
ATOM 682 O O . THR A 1 91 ? 4.844 -2.851 0.977 1.00 91.62 91 THR A O 1
ATOM 685 N N . ALA A 1 92 ? 6.866 -1.889 1.055 1.00 79.75 92 ALA A N 1
ATOM 686 C CA . ALA A 1 92 ? 6.510 -0.772 0.196 1.00 79.75 92 ALA A CA 1
ATOM 687 C C . ALA A 1 92 ? 6.459 -1.154 -1.292 1.00 79.75 92 ALA A C 1
ATOM 689 O O . ALA A 1 92 ? 5.679 -0.588 -2.048 1.00 79.75 92 ALA A O 1
ATOM 690 N N . GLY A 1 93 ? 7.271 -2.128 -1.715 1.00 76.25 93 GLY A N 1
ATOM 691 C CA . GLY A 1 93 ? 7.548 -2.386 -3.129 1.00 76.25 93 GLY A CA 1
ATOM 692 C C . GLY A 1 93 ? 8.724 -1.573 -3.693 1.00 76.25 93 GLY A C 1
ATOM 693 O O . GLY A 1 93 ? 8.948 -1.588 -4.904 1.00 76.25 93 GLY A O 1
ATOM 694 N N . PHE A 1 94 ? 9.524 -0.935 -2.828 1.00 69.31 94 PHE A N 1
ATOM 695 C CA . PHE A 1 94 ? 10.744 -0.194 -3.175 1.00 69.31 94 PHE A CA 1
ATOM 696 C C . PHE A 1 94 ? 11.967 -1.097 -3.416 1.00 69.31 94 PHE A C 1
ATOM 698 O O . PHE A 1 94 ? 13.063 -0.592 -3.629 1.00 69.31 94 PHE A O 1
ATOM 705 N N . ASP A 1 95 ? 11.833 -2.420 -3.367 1.00 67.94 95 ASP A N 1
ATOM 706 C CA . ASP A 1 95 ? 12.957 -3.364 -3.409 1.00 67.94 95 ASP A CA 1
ATOM 707 C C . ASP A 1 95 ? 13.672 -3.492 -4.771 1.00 67.94 95 ASP A C 1
ATOM 709 O O . ASP A 1 95 ? 14.515 -4.365 -4.918 1.00 67.94 95 ASP A O 1
ATOM 713 N N . LEU A 1 96 ? 13.353 -2.663 -5.774 1.00 70.00 96 LEU A N 1
ATOM 714 C CA . LEU A 1 96 ? 13.909 -2.713 -7.142 1.00 70.00 96 LEU A CA 1
ATOM 715 C C . LEU A 1 96 ? 13.726 -4.069 -7.858 1.00 70.00 96 LEU A C 1
ATOM 717 O O . LEU A 1 96 ? 14.436 -4.380 -8.814 1.00 70.00 96 LEU A O 1
ATOM 721 N N . GLY A 1 97 ? 12.777 -4.897 -7.415 1.00 78.88 97 GLY A N 1
ATOM 722 C CA . GLY A 1 97 ? 12.631 -6.272 -7.886 1.00 78.88 97 GLY A CA 1
ATOM 723 C C . GLY A 1 97 ? 13.716 -7.211 -7.353 1.00 78.88 97 GLY A C 1
ATOM 724 O O . GLY A 1 97 ? 13.845 -8.333 -7.847 1.00 78.88 97 GLY A O 1
ATOM 725 N N . THR A 1 98 ? 14.501 -6.784 -6.361 1.00 90.25 98 THR A N 1
ATOM 726 C CA . THR A 1 98 ? 15.606 -7.550 -5.772 1.00 90.25 98 THR A CA 1
ATOM 727 C C . THR A 1 98 ? 15.294 -8.087 -4.383 1.00 90.25 98 THR A C 1
ATOM 729 O O . THR A 1 98 ? 16.189 -8.639 -3.740 1.00 90.25 98 THR A O 1
ATOM 732 N N . THR A 1 99 ? 14.036 -8.005 -3.929 1.00 95.62 99 THR A N 1
ATOM 733 C CA . THR A 1 99 ? 13.649 -8.555 -2.622 1.00 95.62 99 THR A CA 1
ATOM 734 C C . THR A 1 99 ? 14.083 -10.001 -2.446 1.00 95.62 99 THR A C 1
ATOM 736 O O . THR A 1 99 ? 13.932 -10.851 -3.333 1.00 95.62 99 THR A O 1
ATOM 739 N N . LEU A 1 100 ? 14.614 -10.258 -1.255 1.00 97.31 100 LEU A N 1
ATOM 740 C CA . LEU A 1 100 ? 15.013 -11.559 -0.745 1.00 97.31 100 LEU A CA 1
ATOM 741 C C . LEU A 1 100 ? 13.930 -12.158 0.163 1.00 97.31 100 LEU A C 1
ATOM 743 O O . LEU A 1 100 ? 14.193 -13.119 0.884 1.00 97.31 100 LEU A O 1
ATOM 747 N N . TYR A 1 101 ? 12.711 -11.622 0.099 1.00 97.88 101 TYR A N 1
ATOM 748 C CA . TYR A 1 101 ? 11.546 -12.060 0.854 1.00 97.88 101 TYR A CA 1
ATOM 749 C C . TYR A 1 101 ? 10.440 -12.611 -0.057 1.00 97.88 101 TYR A C 1
ATOM 751 O O . TYR A 1 101 ? 10.298 -12.233 -1.222 1.00 97.88 101 TYR A O 1
ATOM 759 N N . VAL A 1 102 ? 9.633 -13.514 0.497 1.00 97.50 102 VAL A N 1
ATOM 760 C CA . VAL A 1 102 ? 8.393 -14.020 -0.100 1.00 97.50 102 VAL A CA 1
ATOM 761 C C . VAL A 1 102 ? 7.234 -13.684 0.835 1.00 97.50 102 VAL A C 1
ATOM 763 O O . VAL A 1 102 ? 7.137 -14.265 1.916 1.00 97.50 102 VAL A O 1
ATOM 766 N N . SER A 1 103 ? 6.345 -12.784 0.406 1.00 97.31 103 SER A N 1
ATOM 767 C CA . SER A 1 103 ? 5.164 -12.376 1.179 1.00 97.31 103 SER A CA 1
ATOM 768 C C . SER A 1 103 ? 4.163 -13.511 1.380 1.00 97.31 103 SER A C 1
ATOM 770 O O . SER A 1 103 ? 3.835 -14.256 0.446 1.00 97.31 103 SER A O 1
ATOM 772 N N . THR A 1 104 ? 3.641 -13.599 2.598 1.00 98.00 104 THR A N 1
ATOM 773 C CA . THR A 1 104 ? 2.529 -14.459 3.018 1.00 98.00 104 THR A CA 1
ATOM 774 C C . THR A 1 104 ? 1.683 -13.705 4.051 1.00 98.00 104 THR A C 1
ATOM 776 O O . THR A 1 104 ? 2.107 -12.673 4.560 1.00 98.00 104 THR A O 1
ATOM 779 N N . SER A 1 105 ? 0.493 -14.193 4.383 1.00 95.88 105 SER A N 1
ATOM 780 C CA . SER A 1 105 ? -0.392 -13.579 5.376 1.00 95.88 105 SER A CA 1
ATOM 781 C C . SER A 1 105 ? -0.923 -14.627 6.343 1.00 95.88 105 SER A C 1
ATOM 783 O O . SER A 1 105 ? -1.193 -15.758 5.953 1.00 95.88 105 SER A O 1
ATOM 785 N N . THR A 1 106 ? -1.140 -14.270 7.604 1.00 94.19 106 THR A N 1
ATOM 786 C CA . THR A 1 106 ? -1.912 -15.139 8.516 1.00 94.19 106 THR A CA 1
ATOM 787 C C . THR A 1 106 ? -3.414 -15.125 8.214 1.00 94.19 106 THR A C 1
ATOM 789 O O . THR A 1 106 ? -4.161 -15.943 8.751 1.00 94.19 106 THR A O 1
ATOM 792 N N . ASP A 1 107 ? -3.868 -14.230 7.334 1.00 89.56 107 ASP A N 1
ATOM 793 C CA . ASP A 1 107 ? -5.260 -14.096 6.932 1.00 89.56 107 ASP A CA 1
ATOM 794 C C . ASP A 1 107 ? -5.501 -14.710 5.538 1.00 89.56 107 ASP A C 1
ATOM 796 O O . ASP A 1 107 ? -4.990 -14.202 4.532 1.00 89.56 107 ASP A O 1
ATOM 800 N N . PRO A 1 108 ? -6.296 -15.792 5.428 1.00 90.56 108 PRO A N 1
ATOM 801 C CA . PRO A 1 108 ? -6.579 -16.409 4.136 1.00 90.56 108 PRO A CA 1
ATOM 802 C C . PRO A 1 108 ? -7.325 -15.468 3.181 1.00 90.56 108 PRO A C 1
ATOM 804 O O . PRO A 1 108 ? -7.173 -15.605 1.968 1.00 90.56 108 PRO A O 1
ATOM 807 N N . LEU A 1 109 ? -8.104 -14.504 3.690 1.00 82.75 109 LEU A N 1
ATOM 808 C CA . LEU A 1 109 ? -8.817 -13.546 2.844 1.00 82.75 109 LEU A CA 1
ATOM 809 C C . LEU A 1 109 ? -7.848 -12.559 2.184 1.00 82.75 109 LEU A C 1
ATOM 811 O O . LEU A 1 109 ? -7.984 -12.265 0.997 1.00 82.75 109 LEU A O 1
ATOM 815 N N . VAL A 1 110 ? -6.844 -12.096 2.935 1.00 85.75 110 VAL A N 1
ATOM 816 C CA . VAL A 1 110 ? -5.769 -11.250 2.398 1.00 85.75 110 VAL A CA 1
ATOM 817 C C . VAL A 1 110 ? -4.994 -12.023 1.336 1.00 85.75 110 VAL A C 1
ATOM 819 O O . VAL A 1 110 ? -4.819 -11.531 0.229 1.00 85.75 110 VAL A O 1
ATOM 822 N N . ALA A 1 111 ? -4.605 -13.272 1.608 1.00 91.56 111 ALA A N 1
ATOM 823 C CA . ALA A 1 111 ? -3.943 -14.104 0.605 1.00 91.56 111 ALA A CA 1
ATOM 824 C C . ALA A 1 111 ? -4.788 -14.253 -0.676 1.00 91.56 111 ALA A C 1
ATOM 826 O O . ALA A 1 111 ? -4.270 -14.101 -1.779 1.00 91.56 111 ALA A O 1
ATOM 827 N N . ALA A 1 112 ? -6.094 -14.488 -0.553 1.00 86.62 112 ALA A N 1
ATOM 828 C CA . ALA A 1 112 ? -6.982 -14.623 -1.704 1.00 86.62 112 ALA A CA 1
ATOM 829 C C . ALA A 1 112 ? -7.098 -13.350 -2.551 1.00 86.62 112 ALA A C 1
ATOM 831 O O . ALA A 1 112 ? -7.173 -13.447 -3.778 1.00 86.62 112 ALA A O 1
ATOM 832 N N . SER A 1 113 ? -7.064 -12.163 -1.935 1.00 82.44 113 SER A N 1
ATOM 833 C CA . SER A 1 113 ? -7.098 -10.903 -2.685 1.00 82.44 113 SER A CA 1
ATOM 834 C C . SER A 1 113 ? -5.898 -10.809 -3.641 1.00 82.44 113 SER A C 1
ATOM 836 O O . SER A 1 113 ? -6.071 -10.525 -4.827 1.00 82.44 113 SER A O 1
ATOM 838 N N . PHE A 1 114 ? -4.695 -11.190 -3.197 1.00 82.94 114 PHE A N 1
ATOM 839 C CA . PHE A 1 114 ? -3.485 -11.187 -4.031 1.00 82.94 114 PHE A CA 1
ATOM 840 C C . PHE A 1 114 ? -3.512 -12.190 -5.191 1.00 82.94 114 PHE A C 1
ATOM 842 O O . PHE A 1 114 ? -2.895 -11.938 -6.233 1.00 82.94 114 PHE A O 1
ATOM 849 N N . ALA A 1 115 ? -4.257 -13.288 -5.053 1.00 85.81 115 ALA A N 1
ATOM 850 C CA . ALA A 1 115 ? -4.486 -14.231 -6.145 1.00 85.81 115 ALA A CA 1
ATOM 851 C C . ALA A 1 115 ? -5.437 -13.676 -7.229 1.00 85.81 115 ALA A C 1
ATOM 853 O O . ALA A 1 115 ? -5.401 -14.161 -8.359 1.00 85.81 115 ALA A O 1
ATOM 854 N N . HIS A 1 116 ? -6.247 -12.651 -6.917 1.00 73.38 116 HIS A N 1
ATOM 855 C CA . HIS A 1 116 ? -7.254 -12.072 -7.821 1.00 73.38 116 HIS A CA 1
ATOM 856 C C . HIS A 1 116 ? -6.853 -10.713 -8.431 1.00 73.38 116 HIS A C 1
ATOM 858 O O . HIS A 1 116 ? -7.220 -10.418 -9.563 1.00 73.38 116 HIS A O 1
ATOM 864 N N . ILE A 1 117 ? -6.052 -9.895 -7.734 1.00 51.00 117 ILE A N 1
ATOM 865 C CA . ILE A 1 117 ? -5.792 -8.474 -8.071 1.00 51.00 117 ILE A CA 1
ATOM 866 C C . ILE A 1 117 ? -5.236 -8.215 -9.496 1.00 51.00 117 ILE A C 1
ATOM 868 O O . ILE A 1 117 ? -5.295 -7.078 -9.965 1.00 51.00 117 ILE A O 1
ATOM 872 N N . ARG A 1 118 ? -4.687 -9.210 -10.214 1.00 50.94 118 ARG A N 1
ATOM 873 C CA . ARG A 1 118 ? -4.027 -8.985 -11.525 1.00 50.94 118 ARG A CA 1
ATOM 874 C C . ARG A 1 118 ? -4.407 -9.952 -12.654 1.00 50.94 118 ARG A C 1
ATOM 876 O O . ARG A 1 118 ? -3.713 -9.960 -13.672 1.00 50.94 118 ARG A O 1
ATOM 883 N N . SER A 1 119 ? -5.451 -10.764 -12.495 1.00 58.84 119 SER A N 1
ATOM 884 C CA . SER A 1 119 ? -5.881 -11.711 -13.534 1.00 58.84 119 SER A CA 1
ATOM 885 C C . SER A 1 119 ? -7.402 -11.822 -13.579 1.00 58.84 119 SER A C 1
ATOM 887 O O . SER A 1 119 ? -8.038 -11.932 -12.537 1.00 58.84 119 SER A O 1
ATOM 889 N N . ASP A 1 120 ? -7.975 -11.856 -14.786 1.00 68.94 120 ASP A N 1
ATOM 890 C CA . ASP A 1 120 ? -9.411 -12.117 -15.005 1.00 68.94 120 ASP A CA 1
ATOM 891 C C . ASP A 1 120 ? -9.804 -13.551 -14.600 1.00 68.94 120 ASP A C 1
ATOM 893 O O . ASP A 1 120 ? -10.978 -13.906 -14.497 1.00 68.94 120 ASP A O 1
ATOM 897 N N . THR A 1 121 ? -8.796 -14.390 -14.376 1.00 76.56 121 THR A N 1
ATOM 898 C CA . THR A 1 121 ? -8.895 -15.786 -13.977 1.00 76.56 121 THR A CA 1
ATOM 899 C C . THR A 1 121 ? -8.469 -15.970 -12.515 1.00 76.56 121 THR A C 1
ATOM 901 O O . THR A 1 121 ? -7.407 -15.481 -12.114 1.00 76.56 121 THR A O 1
ATOM 904 N N . PRO A 1 122 ? -9.259 -16.690 -11.695 1.00 83.38 122 PRO A N 1
ATOM 905 C CA . PRO A 1 122 ? -8.883 -16.990 -10.318 1.00 83.38 122 PRO A CA 1
ATOM 906 C C . PRO A 1 122 ? -7.575 -17.793 -10.244 1.00 83.38 122 PRO A C 1
ATOM 908 O O . PRO A 1 122 ? -7.359 -18.713 -11.036 1.00 83.38 122 PRO A O 1
ATOM 911 N N . GLY A 1 123 ? -6.705 -17.416 -9.305 1.00 93.25 123 GLY A N 1
ATOM 912 C CA . GLY A 1 123 ? -5.451 -18.107 -9.005 1.00 93.25 123 GLY A CA 1
ATOM 913 C C . GLY A 1 123 ? -5.590 -19.197 -7.936 1.00 93.25 123 GLY A C 1
ATOM 914 O O . GLY A 1 123 ? -6.611 -19.870 -7.834 1.00 93.25 123 GLY A O 1
ATOM 915 N N . TYR A 1 124 ? -4.559 -19.347 -7.110 1.00 96.06 124 TYR A N 1
ATOM 916 C CA . TYR A 1 124 ? -4.461 -20.362 -6.060 1.00 96.06 124 TYR A CA 1
ATOM 917 C C . TYR A 1 124 ? -4.183 -19.717 -4.703 1.00 96.06 124 TYR A C 1
ATOM 919 O O . TYR A 1 124 ? -3.494 -18.698 -4.623 1.00 96.06 124 TYR A O 1
ATOM 927 N N . VAL A 1 125 ? -4.663 -20.338 -3.625 1.00 96.12 125 VAL A N 1
ATOM 928 C CA . VAL A 1 125 ? -4.324 -19.945 -2.248 1.00 96.12 125 VAL A CA 1
ATOM 929 C C . VAL A 1 125 ? -3.652 -21.114 -1.548 1.00 96.12 125 VAL A C 1
ATOM 931 O O . VAL A 1 125 ? -4.276 -22.141 -1.288 1.00 96.12 125 VAL A O 1
ATOM 934 N N . TYR A 1 126 ? -2.367 -20.956 -1.247 1.00 98.00 126 TYR A N 1
ATOM 935 C CA . TYR A 1 126 ? -1.527 -21.976 -0.631 1.00 98.00 126 TYR A CA 1
ATOM 936 C C . TYR A 1 126 ? -1.513 -21.828 0.884 1.00 98.00 126 TYR A C 1
ATOM 938 O O . TYR A 1 126 ? -1.356 -20.718 1.390 1.00 98.00 126 TYR A O 1
ATOM 946 N N . LEU A 1 127 ? -1.611 -22.954 1.590 1.00 97.81 127 LEU A N 1
ATOM 947 C CA . LEU A 1 127 ? -1.354 -23.056 3.022 1.00 97.81 127 LEU A CA 1
ATOM 948 C C . LEU A 1 127 ? 0.079 -23.542 3.238 1.00 97.81 127 LEU A C 1
ATOM 950 O O . LEU A 1 127 ? 0.498 -24.560 2.680 1.00 97.81 127 LEU A O 1
ATOM 954 N N . ILE A 1 128 ? 0.828 -22.825 4.062 1.00 98.31 128 ILE A N 1
ATOM 955 C CA . ILE A 1 128 ? 2.261 -23.030 4.249 1.00 98.31 128 ILE A CA 1
ATOM 956 C C . ILE A 1 128 ? 2.534 -23.140 5.744 1.00 98.31 128 ILE A C 1
ATOM 958 O O . ILE A 1 128 ? 2.089 -22.294 6.519 1.00 98.31 128 ILE A O 1
ATOM 962 N N . HIS A 1 129 ? 3.265 -24.179 6.148 1.00 97.62 129 HIS A N 1
ATOM 963 C CA . HIS A 1 129 ? 3.732 -24.297 7.525 1.00 97.62 129 HIS A CA 1
ATOM 964 C C . HIS A 1 129 ? 4.936 -23.381 7.728 1.00 97.62 129 HIS A C 1
ATOM 966 O O . HIS A 1 129 ? 5.864 -23.391 6.914 1.00 97.62 129 HIS A O 1
ATOM 972 N N . THR A 1 130 ? 4.949 -22.594 8.795 1.00 97.00 130 THR A N 1
ATOM 973 C CA . THR A 1 130 ? 6.074 -21.700 9.078 1.00 97.00 130 THR A CA 1
ATOM 974 C C . THR A 1 130 ? 7.257 -22.461 9.675 1.00 97.00 130 THR A C 1
ATOM 976 O O . THR A 1 130 ? 7.151 -23.605 10.111 1.00 97.00 130 THR A O 1
ATOM 979 N N . ASP A 1 131 ? 8.418 -21.824 9.658 1.00 96.19 131 ASP A N 1
ATOM 980 C CA . ASP A 1 131 ? 9.609 -22.212 10.406 1.00 96.19 131 ASP A CA 1
ATOM 981 C C . ASP A 1 131 ? 10.410 -20.948 10.741 1.00 96.19 131 ASP A C 1
ATOM 983 O O . ASP A 1 131 ? 9.978 -19.824 10.464 1.00 96.19 131 ASP A O 1
ATOM 987 N N . SER A 1 132 ? 11.606 -21.128 11.287 1.00 96.00 132 SER A N 1
ATOM 988 C CA . SER A 1 132 ? 12.472 -20.054 11.762 1.00 96.00 132 SER A CA 1
ATOM 989 C C . SER A 1 132 ? 12.876 -19.002 10.718 1.00 96.00 132 SER A C 1
ATOM 991 O O . SER A 1 132 ? 13.540 -18.046 11.102 1.00 96.00 132 SER A O 1
ATOM 993 N N . LYS A 1 133 ? 12.533 -19.142 9.427 1.00 96.69 133 LYS A N 1
ATOM 994 C CA . LYS A 1 133 ? 12.815 -18.124 8.395 1.00 96.69 133 LYS A CA 1
ATOM 995 C C . LYS A 1 133 ? 11.640 -17.189 8.100 1.00 96.69 133 LYS A C 1
ATOM 997 O O . LYS A 1 133 ? 11.784 -16.301 7.260 1.00 96.69 133 LYS A O 1
ATOM 1002 N N . PHE A 1 134 ? 10.486 -17.415 8.727 1.00 97.81 134 PHE A N 1
ATOM 1003 C CA . PHE A 1 134 ? 9.333 -16.522 8.628 1.00 97.81 134 PHE A CA 1
ATOM 1004 C C . PHE A 1 134 ? 9.454 -15.391 9.642 1.00 97.81 134 PHE A C 1
ATOM 1006 O O . PHE A 1 134 ? 9.831 -15.633 10.786 1.00 97.81 134 PHE A O 1
ATOM 1013 N N . ILE A 1 135 ? 9.136 -14.170 9.223 1.00 97.81 135 ILE A N 1
ATOM 1014 C CA . ILE A 1 135 ? 9.309 -12.951 10.015 1.00 97.81 135 ILE A CA 1
ATOM 1015 C C . ILE A 1 135 ? 8.000 -12.181 10.032 1.00 97.81 135 ILE A C 1
ATOM 1017 O O . ILE A 1 135 ? 7.449 -11.892 8.970 1.00 97.81 135 ILE A O 1
ATOM 1021 N N . ASP A 1 136 ? 7.538 -11.825 11.227 1.00 97.69 136 ASP A N 1
ATOM 1022 C CA . ASP A 1 136 ? 6.405 -10.921 11.417 1.00 97.69 136 ASP A CA 1
ATOM 1023 C C . ASP A 1 136 ? 6.790 -9.491 10.999 1.00 97.69 136 ASP A C 1
ATOM 1025 O O . ASP A 1 136 ? 7.632 -8.837 11.631 1.00 97.69 136 ASP A O 1
ATOM 1029 N N . VAL A 1 137 ? 6.184 -9.005 9.916 1.00 96.81 137 VAL A N 1
ATOM 1030 C CA . VAL A 1 137 ? 6.446 -7.671 9.366 1.00 96.81 137 VAL A CA 1
ATOM 1031 C C . VAL A 1 137 ? 5.959 -6.576 10.308 1.00 96.81 137 VAL A C 1
ATOM 1033 O O . VAL A 1 137 ? 6.686 -5.609 10.551 1.00 96.81 137 VAL A O 1
ATOM 1036 N N . GLU A 1 138 ? 4.755 -6.722 10.858 1.00 95.50 138 GLU A N 1
ATOM 1037 C CA . GLU A 1 138 ? 4.138 -5.712 11.715 1.00 95.50 138 GLU A CA 1
ATOM 1038 C C . GLU A 1 138 ? 4.928 -5.569 13.016 1.00 95.50 138 GLU A C 1
ATOM 1040 O O . GLU A 1 138 ? 5.271 -4.459 13.417 1.00 95.50 138 GLU A O 1
ATOM 1045 N N . ALA A 1 139 ? 5.336 -6.676 13.636 1.00 95.88 139 ALA A N 1
ATOM 1046 C CA . ALA A 1 139 ? 6.172 -6.627 14.833 1.00 95.88 139 ALA A CA 1
ATOM 1047 C C . ALA A 1 139 ? 7.581 -6.062 14.557 1.00 95.88 139 ALA A C 1
ATOM 1049 O O . ALA A 1 139 ? 8.198 -5.465 15.447 1.00 95.88 139 ALA A O 1
ATOM 1050 N N . SER A 1 140 ? 8.099 -6.229 13.333 1.00 97.38 140 SER A N 1
ATOM 1051 C CA . SER A 1 140 ? 9.406 -5.698 12.911 1.00 97.38 140 SER A CA 1
ATOM 1052 C C . SER A 1 140 ? 9.378 -4.194 12.631 1.00 97.38 140 SER A C 1
ATOM 1054 O O . SER A 1 140 ? 10.322 -3.484 12.994 1.00 97.38 140 SER A O 1
ATOM 1056 N N . LEU A 1 141 ? 8.318 -3.715 11.971 1.00 96.56 141 LEU A N 1
ATOM 1057 C CA . LEU A 1 141 ? 8.181 -2.339 11.482 1.00 96.56 141 LEU A CA 1
ATOM 1058 C C . LEU A 1 141 ? 7.295 -1.452 12.366 1.00 96.56 141 LEU A C 1
ATOM 1060 O O . LEU A 1 141 ? 7.411 -0.235 12.280 1.00 96.56 141 LEU A O 1
ATOM 1064 N N . LYS A 1 142 ? 6.480 -2.020 13.258 1.00 95.25 142 LYS A N 1
ATOM 1065 C CA . LYS A 1 142 ? 5.579 -1.323 14.192 1.00 95.25 142 LYS A CA 1
ATOM 1066 C C . LYS A 1 142 ? 4.853 -0.149 13.526 1.00 95.25 142 LYS A C 1
ATOM 1068 O O . LYS A 1 142 ? 4.165 -0.344 12.533 1.00 95.25 142 LYS A O 1
ATOM 1073 N N . GLU A 1 143 ? 5.025 1.081 14.019 1.00 89.06 143 GLU A N 1
ATOM 1074 C CA . GLU A 1 143 ? 4.389 2.271 13.443 1.00 89.06 143 GLU A CA 1
ATOM 1075 C C . GLU A 1 143 ? 4.860 2.636 12.022 1.00 89.06 143 GLU A C 1
ATOM 1077 O O . GLU A 1 143 ? 4.286 3.530 11.405 1.00 89.06 143 GLU A O 1
ATOM 1082 N N . ALA A 1 144 ? 5.920 1.999 11.520 1.00 88.94 144 ALA A N 1
ATOM 1083 C CA . ALA A 1 144 ? 6.410 2.141 10.153 1.00 88.94 144 ALA A CA 1
ATOM 1084 C C . ALA A 1 144 ? 5.871 1.051 9.208 1.00 88.94 144 ALA A C 1
ATOM 1086 O O . ALA A 1 144 ? 6.215 1.059 8.027 1.00 88.94 144 ALA A O 1
ATOM 1087 N N . ALA A 1 145 ? 5.058 0.106 9.700 1.00 90.19 145 ALA A N 1
ATOM 1088 C CA . ALA A 1 145 ? 4.390 -0.873 8.850 1.00 90.19 145 ALA A CA 1
ATOM 1089 C C . ALA A 1 145 ? 3.387 -0.157 7.931 1.00 90.19 145 ALA A C 1
ATOM 1091 O O . ALA A 1 145 ? 2.492 0.544 8.402 1.00 90.19 145 ALA A O 1
ATOM 1092 N N . ILE A 1 146 ? 3.539 -0.333 6.617 1.00 83.12 146 ILE A N 1
ATOM 1093 C CA . ILE A 1 146 ? 2.715 0.359 5.611 1.00 83.12 146 ILE A CA 1
ATOM 1094 C C . ILE A 1 146 ? 1.319 -0.272 5.528 1.00 83.12 146 ILE A C 1
ATOM 1096 O O . ILE A 1 146 ? 0.318 0.437 5.428 1.00 83.12 146 ILE A O 1
ATOM 1100 N N . PHE A 1 147 ? 1.255 -1.601 5.635 1.00 82.12 147 PHE A N 1
ATOM 1101 C CA . PHE A 1 147 ? 0.027 -2.385 5.524 1.00 82.12 147 PHE A CA 1
ATOM 1102 C C . PHE A 1 147 ? -0.140 -3.331 6.728 1.00 82.12 147 PHE A C 1
ATOM 1104 O O . PHE A 1 147 ? -0.105 -4.549 6.570 1.00 82.12 147 PHE A O 1
ATOM 1111 N N . PRO A 1 148 ? -0.331 -2.816 7.961 1.00 77.62 148 PRO A N 1
ATOM 1112 C CA . PRO A 1 148 ? -0.441 -3.667 9.155 1.00 77.62 148 PRO A CA 1
ATOM 1113 C C . PRO A 1 148 ? -1.622 -4.654 9.073 1.00 77.62 148 PRO A C 1
ATOM 1115 O O . PRO A 1 148 ? -1.571 -5.756 9.608 1.00 77.62 1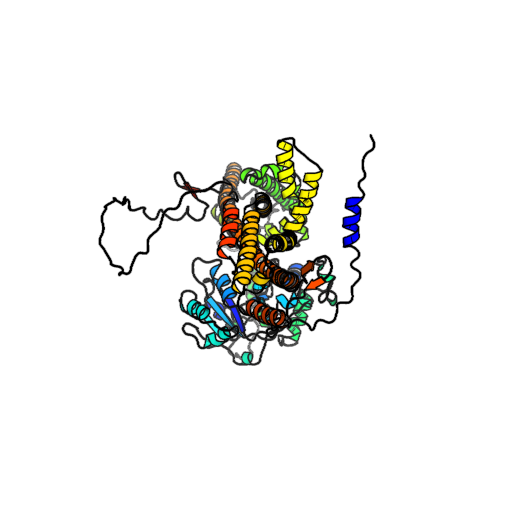48 PRO A O 1
ATOM 1118 N N . PHE A 1 149 ? -2.680 -4.309 8.332 1.00 73.12 149 PHE A N 1
ATOM 1119 C CA . PHE A 1 149 ? -3.857 -5.168 8.168 1.00 73.12 149 PHE A CA 1
ATOM 1120 C C . PHE A 1 149 ? -3.629 -6.385 7.271 1.00 73.12 149 PHE A C 1
ATOM 1122 O O . PHE A 1 149 ? -4.422 -7.326 7.339 1.00 73.12 149 PHE A O 1
ATOM 1129 N N . ASP A 1 150 ? -2.547 -6.405 6.490 1.00 85.38 150 ASP A N 1
ATOM 1130 C CA . ASP A 1 150 ? -2.199 -7.568 5.676 1.00 85.38 150 ASP A CA 1
ATOM 1131 C C . ASP A 1 150 ? -1.732 -8.737 6.552 1.00 85.38 150 ASP A C 1
ATOM 1133 O O . ASP A 1 150 ? -1.658 -9.872 6.074 1.00 85.38 150 ASP A O 1
ATOM 1137 N N . LYS A 1 151 ? -1.445 -8.484 7.843 1.00 92.12 151 LYS A N 1
ATOM 1138 C CA . LYS A 1 151 ? -0.905 -9.456 8.809 1.00 92.12 151 LYS A CA 1
ATOM 1139 C C . LYS A 1 151 ? 0.260 -10.239 8.209 1.00 92.12 151 LYS A C 1
ATOM 1141 O O . LYS A 1 151 ? 0.332 -11.475 8.299 1.00 92.12 151 LYS A O 1
ATOM 1146 N N . GLU A 1 152 ? 1.106 -9.496 7.504 1.00 95.94 152 GLU A N 1
ATOM 1147 C CA . GLU A 1 152 ? 2.106 -10.049 6.617 1.00 95.94 152 GLU A CA 1
ATOM 1148 C C . GLU A 1 152 ? 3.191 -10.761 7.420 1.00 95.94 152 GLU A C 1
ATOM 1150 O O . GLU A 1 152 ? 3.731 -10.248 8.401 1.00 95.94 152 GLU A O 1
ATOM 1155 N N . HIS A 1 153 ? 3.505 -11.968 6.972 1.00 97.56 153 HIS A N 1
ATOM 1156 C CA . HIS A 1 153 ? 4.693 -12.690 7.378 1.00 97.56 153 HIS A CA 1
ATOM 1157 C C . HIS A 1 153 ? 5.514 -12.960 6.135 1.00 97.56 153 HIS A C 1
ATOM 1159 O O . HIS A 1 153 ? 4.999 -13.459 5.133 1.00 97.56 153 HIS A O 1
ATOM 1165 N N . VAL A 1 154 ? 6.800 -12.662 6.189 1.00 97.81 154 VAL A N 1
ATOM 1166 C CA . VAL A 1 154 ? 7.676 -12.866 5.040 1.00 97.81 154 VAL A CA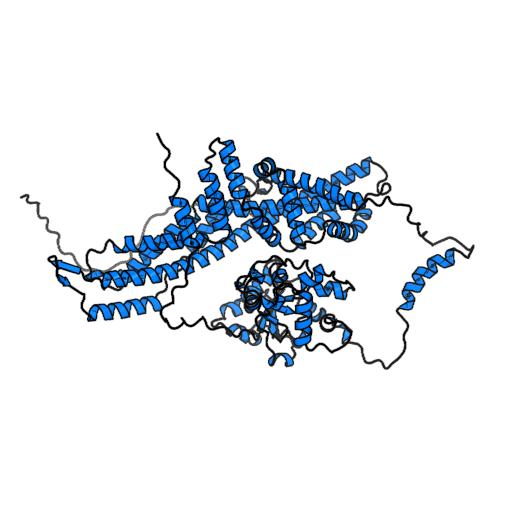 1
ATOM 1167 C C . VAL A 1 154 ? 8.597 -14.038 5.287 1.00 97.81 154 VAL A C 1
ATOM 1169 O O . VAL A 1 154 ? 9.186 -14.153 6.358 1.00 97.81 154 VAL A O 1
ATOM 1172 N N . ALA A 1 155 ? 8.737 -14.914 4.298 1.00 97.94 155 ALA A N 1
ATOM 1173 C CA . ALA A 1 155 ? 9.761 -15.947 4.324 1.00 97.94 155 ALA A CA 1
ATOM 1174 C C . ALA A 1 155 ? 11.038 -15.429 3.668 1.00 97.94 155 ALA A C 1
ATOM 1176 O O . ALA A 1 155 ? 10.999 -14.914 2.550 1.00 97.94 155 ALA A O 1
ATOM 1177 N N . VAL A 1 156 ? 12.177 -15.615 4.326 1.00 97.56 156 VAL A N 1
ATOM 1178 C CA . VAL A 1 156 ? 13.477 -15.277 3.742 1.00 97.56 156 VAL A CA 1
ATOM 1179 C C . VAL A 1 156 ? 13.867 -16.302 2.673 1.00 97.56 156 VAL A C 1
ATOM 1181 O O . VAL A 1 156 ? 13.919 -17.501 2.936 1.00 97.56 156 VAL A O 1
ATOM 1184 N N . GLY A 1 157 ? 14.196 -15.829 1.473 1.00 96.31 157 GLY A N 1
ATOM 1185 C CA . GLY A 1 157 ? 14.772 -16.602 0.376 1.00 96.31 157 GLY A CA 1
ATOM 1186 C C . GLY A 1 157 ? 13.781 -17.514 -0.350 1.00 96.31 157 GLY A C 1
ATOM 1187 O O . GLY A 1 157 ? 13.202 -17.129 -1.363 1.00 96.31 157 GLY A O 1
ATOM 1188 N N . LEU A 1 158 ? 13.643 -18.755 0.116 1.00 95.75 158 LEU A N 1
ATOM 1189 C CA . LEU A 1 158 ? 12.859 -19.813 -0.530 1.00 95.75 158 LEU A CA 1
ATOM 1190 C C . LEU A 1 158 ? 11.905 -20.451 0.482 1.00 95.75 158 LEU A C 1
ATOM 1192 O O . LEU A 1 158 ? 12.328 -20.852 1.563 1.00 95.75 158 LEU A O 1
ATOM 1196 N N . ILE A 1 159 ? 10.641 -20.612 0.094 1.00 97.56 159 ILE A N 1
ATOM 1197 C CA . ILE A 1 159 ? 9.690 -21.540 0.713 1.00 97.56 159 ILE A CA 1
ATOM 1198 C C . ILE A 1 159 ? 9.723 -22.823 -0.124 1.00 97.56 159 ILE A C 1
ATOM 1200 O O . ILE A 1 159 ? 9.178 -22.809 -1.230 1.00 97.56 159 ILE A O 1
ATOM 1204 N N . PRO A 1 160 ? 10.368 -23.907 0.339 1.00 96.44 160 PRO A N 1
ATOM 1205 C CA . PRO A 1 160 ? 10.477 -25.147 -0.417 1.00 96.44 160 PRO A CA 1
ATOM 1206 C C . PRO A 1 160 ? 9.116 -25.780 -0.709 1.00 96.44 160 PRO A C 1
ATOM 1208 O O . PRO A 1 160 ? 8.178 -25.659 0.081 1.00 96.44 160 PRO A O 1
ATOM 1211 N N . TRP A 1 161 ? 9.017 -26.513 -1.819 1.00 97.19 161 TRP A N 1
ATOM 1212 C CA . TRP A 1 161 ? 7.801 -27.256 -2.165 1.00 97.19 161 TRP A CA 1
ATOM 1213 C C . TRP A 1 161 ? 7.368 -28.224 -1.053 1.00 97.19 161 TRP A C 1
ATOM 1215 O O . TRP A 1 161 ? 6.182 -28.297 -0.740 1.00 97.19 161 TRP A O 1
ATOM 1225 N N . ASP A 1 162 ? 8.316 -28.902 -0.397 1.00 97.25 162 ASP A N 1
ATOM 1226 C CA . ASP A 1 162 ? 8.036 -29.836 0.704 1.00 97.25 162 ASP A CA 1
ATOM 1227 C C . ASP A 1 162 ? 7.566 -29.143 2.001 1.00 97.25 162 ASP A C 1
ATOM 1229 O O . ASP A 1 162 ? 7.202 -29.822 2.957 1.00 97.25 162 ASP A O 1
ATOM 1233 N N . GLN A 1 163 ? 7.524 -27.807 2.048 1.00 97.69 163 GLN A N 1
ATOM 1234 C CA . GLN A 1 163 ? 6.970 -27.022 3.160 1.00 97.69 163 GLN A CA 1
ATOM 1235 C C . GLN A 1 163 ? 5.517 -26.579 2.944 1.00 97.69 163 GLN A C 1
ATOM 1237 O O . GLN A 1 163 ? 4.828 -26.171 3.883 1.00 97.69 163 GLN A O 1
ATOM 1242 N N . ILE A 1 164 ? 5.034 -26.650 1.705 1.00 98.31 164 ILE A N 1
ATOM 1243 C CA . ILE A 1 164 ? 3.664 -26.283 1.356 1.00 98.31 164 ILE A CA 1
ATOM 1244 C C . ILE A 1 164 ? 2.746 -27.428 1.782 1.00 98.31 164 ILE A C 1
ATOM 1246 O O . ILE A 1 164 ? 2.910 -28.555 1.320 1.00 98.31 164 ILE A O 1
ATOM 1250 N N . VAL A 1 165 ? 1.773 -27.142 2.646 1.00 98.06 165 VAL A N 1
ATOM 1251 C CA . VAL A 1 165 ? 0.824 -28.133 3.189 1.00 98.06 165 VAL A CA 1
ATOM 1252 C C . VAL A 1 165 ? -0.176 -28.565 2.115 1.00 98.06 165 VAL A C 1
ATOM 1254 O O . VAL A 1 165 ? -0.572 -29.728 2.030 1.00 98.06 165 VAL A O 1
ATOM 1257 N N . GLY A 1 166 ? -0.592 -27.612 1.288 1.00 97.94 166 GLY A N 1
ATOM 1258 C CA . GLY A 1 166 ? -1.577 -27.799 0.234 1.00 97.94 166 GLY A CA 1
ATOM 1259 C C . GLY A 1 166 ? -2.109 -26.461 -0.264 1.00 97.94 166 GLY A C 1
ATOM 1260 O O . GLY A 1 166 ? -1.553 -25.408 0.061 1.00 97.94 166 GLY A O 1
ATOM 1261 N N . TRP A 1 167 ? -3.173 -26.493 -1.054 1.00 98.12 167 TRP A N 1
ATOM 1262 C CA . TRP A 1 167 ? -3.762 -25.293 -1.644 1.00 98.12 167 TRP A CA 1
ATOM 1263 C C . TRP A 1 167 ? -5.245 -25.466 -1.962 1.00 98.12 167 TRP A C 1
ATOM 1265 O O . TRP A 1 167 ? -5.757 -26.581 -2.055 1.00 98.12 167 TRP A O 1
ATOM 1275 N N . PHE A 1 168 ? -5.912 -24.338 -2.176 1.00 96.44 168 PHE A N 1
ATOM 1276 C CA . PHE A 1 168 ? -7.199 -24.260 -2.856 1.00 96.44 168 PHE A CA 1
ATOM 1277 C C . PHE A 1 168 ? -7.010 -23.711 -4.272 1.00 96.44 168 PHE A C 1
ATOM 1279 O O . PHE A 1 168 ? -6.203 -22.798 -4.480 1.00 96.44 168 PHE A O 1
ATOM 1286 N N . ASP A 1 169 ? -7.774 -24.238 -5.227 1.00 95.19 169 ASP A N 1
ATOM 1287 C CA . ASP A 1 169 ? -7.995 -23.598 -6.525 1.00 95.19 169 ASP A CA 1
ATOM 1288 C C . ASP A 1 169 ? -9.163 -22.610 -6.383 1.00 95.19 169 ASP A C 1
ATOM 1290 O O . ASP A 1 169 ? -10.261 -22.990 -5.976 1.00 95.19 169 ASP A O 1
ATOM 1294 N N . LEU A 1 170 ? -8.939 -21.325 -6.674 1.00 90.12 170 LEU A N 1
ATOM 1295 C CA . LEU A 1 170 ? -9.984 -20.305 -6.533 1.00 90.12 170 LEU A CA 1
ATOM 1296 C C . LEU A 1 170 ? -11.035 -20.353 -7.649 1.00 90.12 170 LEU A C 1
ATOM 1298 O O . LEU A 1 170 ? -11.997 -19.584 -7.611 1.00 90.12 170 LEU A O 1
ATOM 1302 N N . LYS A 1 171 ? -10.867 -21.220 -8.652 1.00 89.31 171 LYS A N 1
ATOM 1303 C CA . LYS A 1 171 ? -11.923 -21.528 -9.627 1.00 89.31 171 LYS A CA 1
ATOM 1304 C C . LYS A 1 171 ? -13.059 -22.314 -8.979 1.00 89.31 171 LYS A C 1
ATOM 1306 O O . LYS A 1 171 ? -14.200 -22.213 -9.433 1.00 89.31 171 LYS A O 1
ATOM 1311 N N . ASP A 1 172 ? -12.755 -23.041 -7.908 1.00 87.19 172 ASP A N 1
ATOM 1312 C CA . ASP A 1 172 ? -13.721 -23.829 -7.164 1.00 87.19 172 ASP A CA 1
ATOM 1313 C C . ASP A 1 172 ? -14.358 -22.995 -6.044 1.00 87.19 172 ASP A C 1
ATOM 1315 O O . ASP A 1 172 ? -13.717 -22.191 -5.362 1.00 87.19 172 ASP A O 1
ATOM 1319 N N . ALA A 1 173 ? -15.658 -23.198 -5.816 1.00 84.56 173 ALA A N 1
ATOM 1320 C CA . ALA A 1 173 ? -16.397 -22.484 -4.770 1.00 84.56 173 ALA A CA 1
ATOM 1321 C C . ALA A 1 173 ? -15.981 -22.897 -3.342 1.00 84.56 173 ALA A C 1
ATOM 1323 O O . ALA A 1 173 ? -16.396 -22.269 -2.365 1.00 84.56 173 ALA A O 1
ATOM 1324 N N . ASP A 1 174 ? -15.166 -23.943 -3.209 1.00 89.06 174 ASP A N 1
ATOM 1325 C CA . ASP A 1 174 ? -14.800 -24.554 -1.934 1.00 89.06 174 ASP A CA 1
ATOM 1326 C C . ASP A 1 174 ? -13.990 -23.621 -1.039 1.00 89.06 174 ASP A C 1
ATOM 1328 O O . ASP A 1 174 ? -14.216 -23.585 0.171 1.00 89.06 174 ASP A O 1
ATOM 1332 N N . PHE A 1 175 ? -13.127 -22.779 -1.614 1.00 86.31 175 PHE A N 1
ATOM 1333 C CA . PHE A 1 175 ? -12.413 -21.776 -0.828 1.00 86.31 175 PHE A CA 1
ATOM 1334 C C . PHE A 1 175 ? -13.360 -20.727 -0.228 1.00 86.31 175 PHE A C 1
ATOM 1336 O O . PHE A 1 175 ? -13.225 -20.351 0.938 1.00 86.31 175 PHE A O 1
ATOM 1343 N N . LEU A 1 176 ? -14.361 -20.280 -0.992 1.00 77.81 176 LEU A N 1
ATOM 1344 C CA . LEU A 1 176 ? -15.376 -19.359 -0.482 1.00 77.81 176 LEU A CA 1
ATOM 1345 C C . LEU A 1 176 ? -16.205 -20.024 0.624 1.00 77.81 176 LEU A C 1
ATOM 1347 O O . LEU A 1 176 ? -16.448 -19.410 1.662 1.00 77.81 176 LEU A O 1
ATOM 1351 N N . ASN A 1 177 ? -16.585 -21.291 0.444 1.00 79.19 177 ASN A N 1
ATOM 1352 C CA . ASN A 1 177 ? -17.275 -22.072 1.472 1.00 79.19 177 ASN A CA 1
ATOM 1353 C C . ASN A 1 177 ? -16.423 -22.217 2.742 1.00 79.19 177 ASN A C 1
ATOM 1355 O O . ASN A 1 177 ? -16.943 -22.079 3.851 1.00 79.19 177 ASN A O 1
ATOM 1359 N N . PHE A 1 178 ? -15.115 -22.441 2.589 1.00 85.44 178 PHE A N 1
ATOM 1360 C CA . PHE A 1 178 ? -14.157 -22.459 3.689 1.00 85.44 178 PHE A CA 1
ATOM 1361 C C . PHE A 1 178 ? -14.141 -21.123 4.438 1.00 85.44 178 PHE A C 1
ATOM 1363 O O . PHE A 1 178 ? -14.331 -21.125 5.655 1.00 85.44 178 PHE A O 1
ATOM 1370 N N . LEU A 1 179 ? -14.007 -19.994 3.732 1.00 78.62 179 LEU A N 1
ATOM 1371 C CA . LEU A 1 179 ? -14.019 -18.658 4.338 1.00 78.62 179 LEU A CA 1
ATOM 1372 C C . LEU A 1 179 ? -15.329 -18.370 5.087 1.00 78.62 179 LEU A C 1
ATOM 1374 O O . LEU A 1 179 ? -15.296 -17.909 6.227 1.00 78.62 179 LEU A O 1
ATOM 1378 N N . LEU A 1 180 ? -16.480 -18.691 4.488 1.00 72.75 180 LEU A N 1
ATOM 1379 C CA . LEU A 1 180 ? -17.800 -18.539 5.118 1.00 72.75 180 LEU A CA 1
ATOM 1380 C C . LEU A 1 180 ? -17.988 -19.466 6.333 1.00 72.75 180 LEU A C 1
ATOM 1382 O O . LEU A 1 180 ? -18.804 -19.190 7.216 1.00 72.75 180 LEU A O 1
ATOM 1386 N N . GLY A 1 181 ? -17.239 -20.570 6.383 1.00 76.81 181 GLY A N 1
ATOM 1387 C CA . GLY A 1 181 ? -17.218 -21.525 7.485 1.00 76.81 181 GLY A CA 1
ATOM 1388 C C . GLY A 1 181 ? -16.356 -21.103 8.680 1.00 76.81 181 GLY A C 1
ATOM 1389 O O . GLY A 1 181 ? -16.496 -21.701 9.752 1.00 76.81 181 GLY A O 1
ATOM 1390 N N . LEU A 1 182 ? -15.499 -20.085 8.542 1.00 76.62 182 LEU A N 1
ATOM 1391 C CA . LEU A 1 182 ? -14.638 -19.598 9.622 1.00 76.62 182 LEU A CA 1
ATOM 1392 C C . LEU A 1 182 ? -15.477 -18.899 10.701 1.00 76.62 182 LEU A C 1
ATOM 1394 O O . LEU A 1 182 ? -15.977 -17.794 10.509 1.00 76.62 182 LEU A O 1
ATOM 1398 N N . ARG A 1 183 ? -15.637 -19.539 11.866 1.00 74.94 183 ARG A N 1
ATOM 1399 C CA . ARG A 1 183 ? -16.394 -18.975 13.004 1.00 74.94 183 ARG A CA 1
ATOM 1400 C C . ARG A 1 183 ? -15.492 -18.451 14.108 1.00 74.94 183 ARG A C 1
ATOM 1402 O O . ARG A 1 183 ? -15.902 -17.596 14.890 1.00 74.94 183 ARG A O 1
ATOM 1409 N N . LYS A 1 184 ? -14.288 -19.005 14.217 1.00 73.62 184 LYS A N 1
ATOM 1410 C CA . LYS A 1 184 ? -13.278 -18.644 15.208 1.00 73.62 184 LYS A CA 1
ATOM 1411 C C . LYS A 1 184 ? -11.973 -18.262 14.515 1.00 73.62 184 LYS A C 1
ATOM 1413 O O . LYS A 1 184 ? -11.649 -18.859 13.489 1.00 73.62 184 LYS A O 1
ATOM 1418 N N . PRO A 1 185 ? -11.157 -17.385 15.129 1.00 65.00 185 PRO A N 1
ATOM 1419 C CA . PRO A 1 185 ? -9.881 -16.966 14.562 1.00 65.00 185 PRO A CA 1
ATOM 1420 C C . PRO A 1 185 ? -8.954 -18.112 14.165 1.00 65.00 185 PRO A C 1
ATOM 1422 O O . PRO A 1 185 ? -8.226 -17.947 13.209 1.00 65.00 185 PRO A O 1
ATOM 1425 N N . ARG A 1 186 ? -8.991 -19.273 14.838 1.00 75.25 186 ARG A N 1
ATOM 1426 C CA . ARG A 1 186 ? -8.145 -20.447 14.529 1.00 75.25 186 ARG A CA 1
ATOM 1427 C C . ARG A 1 186 ? -8.794 -21.495 13.621 1.00 75.25 186 ARG A C 1
ATOM 1429 O O . ARG A 1 186 ? -8.169 -22.512 13.345 1.00 75.25 186 ARG A O 1
ATOM 1436 N N . ASP A 1 187 ? -10.034 -21.301 13.173 1.00 77.69 187 ASP A N 1
ATOM 1437 C CA . ASP A 1 187 ? -10.698 -22.305 12.328 1.00 77.69 187 ASP A CA 1
ATOM 1438 C C . ASP A 1 187 ? -10.005 -22.471 10.969 1.00 77.69 187 ASP A C 1
ATOM 1440 O O . ASP A 1 187 ? -10.084 -23.548 10.385 1.00 77.69 187 ASP A O 1
ATOM 1444 N N . HIS A 1 188 ? -9.252 -21.466 10.512 1.00 70.75 188 HIS A N 1
ATOM 1445 C CA . HIS A 1 188 ? -8.503 -21.551 9.260 1.00 70.75 188 HIS A CA 1
ATOM 1446 C C . HIS A 1 188 ? -7.417 -22.639 9.293 1.00 70.75 188 HIS A C 1
ATOM 1448 O O . HIS A 1 188 ? -7.079 -23.198 8.257 1.00 70.75 188 HIS A O 1
ATOM 1454 N N . LEU A 1 189 ? -6.940 -23.025 10.481 1.00 78.31 189 LEU A N 1
ATOM 1455 C CA . LEU A 1 189 ? -5.974 -24.114 10.662 1.00 78.31 189 LEU A CA 1
ATOM 1456 C C . LEU A 1 189 ? -6.548 -25.499 10.329 1.00 78.31 189 LEU A C 1
ATOM 1458 O O . LEU A 1 189 ? -5.801 -26.454 10.150 1.00 78.31 189 LEU A O 1
ATOM 1462 N N . LYS A 1 190 ? -7.876 -25.620 10.225 1.00 82.06 190 LYS A N 1
ATOM 1463 C CA . LYS A 1 190 ? -8.560 -26.863 9.841 1.00 82.06 190 LYS A CA 1
ATOM 1464 C C . LYS A 1 190 ? -8.673 -27.040 8.333 1.00 82.06 190 LYS A C 1
ATOM 1466 O O . LYS A 1 190 ? -9.233 -28.038 7.898 1.00 82.06 190 LYS A O 1
ATOM 1471 N N . ALA A 1 191 ? -8.162 -26.099 7.538 1.00 80.50 191 ALA A N 1
ATOM 1472 C CA . ALA A 1 191 ? -8.208 -26.171 6.083 1.00 80.50 191 ALA A CA 1
ATOM 1473 C C . ALA A 1 191 ? -7.784 -27.527 5.491 1.00 80.50 191 ALA A C 1
ATOM 1475 O O . ALA A 1 191 ? -8.474 -27.982 4.583 1.00 80.50 191 ALA A O 1
ATOM 1476 N N . PRO A 1 192 ? -6.764 -28.238 6.020 1.00 88.81 192 PRO A N 1
ATOM 1477 C CA . PRO A 1 192 ? -6.414 -29.564 5.513 1.00 88.81 192 PRO A CA 1
ATOM 1478 C C . PRO A 1 192 ? -7.546 -30.603 5.574 1.00 88.81 192 PRO A C 1
ATOM 1480 O O . PRO A 1 192 ? -7.510 -31.592 4.839 1.00 88.81 192 PRO A O 1
ATOM 1483 N N . ASP A 1 193 ? -8.528 -30.418 6.454 1.00 88.19 193 ASP A N 1
ATOM 1484 C CA . ASP A 1 193 ? -9.662 -31.327 6.653 1.00 88.19 193 ASP A CA 1
ATOM 1485 C C . ASP A 1 193 ? -10.921 -30.888 5.880 1.00 88.19 193 ASP A C 1
ATOM 1487 O O . ASP A 1 193 ? -11.974 -31.515 6.009 1.00 88.19 193 ASP A O 1
ATOM 1491 N N . MET A 1 194 ? -10.829 -29.810 5.097 1.00 86.44 194 MET A N 1
ATOM 1492 C CA . MET A 1 194 ? -11.952 -29.227 4.363 1.00 86.44 194 MET A CA 1
ATOM 1493 C C . MET A 1 194 ? -12.067 -29.797 2.946 1.00 86.44 194 MET A C 1
ATOM 1495 O O . MET A 1 194 ? -11.079 -30.176 2.317 1.00 86.44 194 MET A O 1
ATOM 1499 N N . GLU A 1 195 ? -13.296 -29.825 2.432 1.00 89.19 195 GLU A N 1
ATOM 1500 C CA . GLU A 1 195 ? -13.575 -30.138 1.028 1.00 89.19 195 GLU A CA 1
ATOM 1501 C C . GLU A 1 195 ? -12.913 -29.102 0.101 1.00 89.19 195 GLU A C 1
ATOM 1503 O O . GLU A 1 195 ? -12.770 -27.937 0.474 1.00 89.19 195 GLU A O 1
ATOM 1508 N N . GLY A 1 196 ? -12.435 -29.546 -1.065 1.00 92.19 196 GLY A N 1
ATOM 1509 C CA . GLY A 1 196 ? -11.712 -28.713 -2.037 1.00 92.19 196 GLY A CA 1
ATOM 1510 C C . GLY A 1 196 ? -10.262 -28.367 -1.682 1.00 92.19 196 GLY A C 1
ATOM 1511 O O . GLY A 1 196 ? -9.556 -27.783 -2.501 1.00 92.19 196 GLY A O 1
ATOM 1512 N N . PHE A 1 197 ? -9.769 -28.733 -0.492 1.00 96.56 197 PHE A N 1
ATOM 1513 C CA . PHE A 1 197 ? -8.357 -28.539 -0.160 1.00 96.56 197 PHE A CA 1
ATOM 1514 C C . PHE A 1 197 ? -7.486 -29.646 -0.767 1.00 96.56 197 PHE A C 1
ATOM 1516 O O . PHE A 1 197 ? -7.581 -30.824 -0.407 1.00 96.56 197 PHE A O 1
ATOM 1523 N N . HIS A 1 198 ? -6.571 -29.264 -1.651 1.00 97.38 198 HIS A N 1
ATOM 1524 C CA . HIS A 1 198 ? -5.614 -30.169 -2.272 1.00 97.38 198 HIS A CA 1
ATOM 1525 C C . HIS A 1 198 ? -4.387 -30.317 -1.377 1.00 97.38 198 HIS A C 1
ATOM 1527 O O . HIS A 1 198 ? -3.532 -29.434 -1.316 1.00 97.38 198 HIS A O 1
ATOM 1533 N N . ARG A 1 199 ? -4.280 -31.449 -0.673 1.00 97.62 199 ARG A N 1
ATOM 1534 C CA . ARG A 1 199 ? -3.092 -31.762 0.134 1.00 97.62 199 ARG A CA 1
ATOM 1535 C C . ARG A 1 199 ? -1.880 -32.017 -0.759 1.00 97.62 199 ARG A C 1
ATOM 1537 O O . ARG A 1 199 ? -1.951 -32.813 -1.696 1.00 97.62 199 ARG A O 1
ATOM 1544 N N . ASN A 1 200 ? -0.751 -31.408 -0.412 1.00 97.88 200 ASN A N 1
ATOM 1545 C CA . ASN A 1 200 ? 0.521 -31.694 -1.057 1.00 97.88 200 ASN A CA 1
ATOM 1546 C C . ASN A 1 200 ? 1.060 -33.048 -0.571 1.00 97.88 200 ASN A C 1
ATOM 1548 O O . ASN A 1 200 ? 1.395 -33.199 0.605 1.00 97.88 200 ASN A O 1
ATOM 1552 N N . SER A 1 201 ? 1.174 -34.033 -1.467 1.00 97.31 201 SER A N 1
ATOM 1553 C CA . SER A 1 201 ? 1.718 -35.360 -1.135 1.00 97.31 201 SER A CA 1
ATOM 1554 C C . SER A 1 201 ? 3.179 -35.329 -0.691 1.00 97.31 201 SER A C 1
ATOM 1556 O O . SER A 1 201 ? 3.636 -36.273 -0.051 1.00 97.31 201 SER A O 1
ATOM 1558 N N . ASP A 1 202 ? 3.898 -34.262 -1.038 1.00 97.69 202 ASP A N 1
ATOM 1559 C CA . ASP A 1 202 ? 5.329 -34.122 -0.784 1.00 97.69 202 ASP A CA 1
ATOM 1560 C C . ASP A 1 202 ? 5.614 -33.305 0.486 1.00 97.69 202 ASP A C 1
ATOM 1562 O O . ASP A 1 202 ? 6.776 -33.044 0.792 1.00 97.69 202 ASP A O 1
ATOM 1566 N N . PHE A 1 203 ? 4.577 -32.890 1.230 1.00 97.75 203 PHE A N 1
ATOM 1567 C CA . PHE A 1 203 ? 4.749 -32.150 2.478 1.00 97.75 203 PHE A CA 1
ATOM 1568 C C . PHE A 1 203 ? 5.566 -32.958 3.495 1.00 97.75 203 PHE A C 1
ATOM 1570 O O . PHE A 1 203 ? 5.258 -34.110 3.815 1.00 97.75 203 PHE A O 1
ATOM 1577 N N . ASN A 1 204 ? 6.600 -32.329 4.044 1.00 96.94 204 ASN A N 1
ATOM 1578 C CA . ASN A 1 204 ? 7.531 -32.950 4.964 1.00 96.94 204 ASN A CA 1
ATOM 1579 C C . ASN A 1 204 ? 7.137 -32.674 6.417 1.00 96.94 204 ASN A C 1
ATOM 1581 O O . ASN A 1 204 ? 7.172 -31.541 6.893 1.00 96.94 204 ASN A O 1
ATOM 1585 N N . ALA A 1 205 ? 6.846 -33.735 7.168 1.00 95.75 205 ALA A N 1
ATOM 1586 C CA . ALA A 1 205 ? 6.442 -33.634 8.568 1.00 95.75 205 ALA A CA 1
ATOM 1587 C C . ALA A 1 205 ? 7.497 -32.988 9.491 1.00 95.75 205 ALA A C 1
ATOM 1589 O O . ALA A 1 205 ? 7.149 -32.611 10.608 1.00 95.75 205 ALA A O 1
ATOM 1590 N N . LYS A 1 206 ? 8.755 -32.814 9.044 1.00 95.06 206 LYS A N 1
ATOM 1591 C CA . LYS A 1 206 ? 9.796 -32.088 9.798 1.00 95.06 206 LYS A CA 1
ATOM 1592 C C . LYS A 1 206 ? 9.366 -30.669 10.193 1.00 95.06 206 LYS A C 1
ATOM 1594 O O . LYS A 1 206 ? 9.822 -30.175 11.213 1.00 95.06 206 LYS A O 1
ATOM 1599 N N . TYR A 1 207 ? 8.490 -30.031 9.408 1.00 95.25 207 TYR A N 1
ATOM 1600 C CA . TYR A 1 207 ? 8.029 -28.670 9.682 1.00 95.25 207 TYR A CA 1
ATOM 1601 C C . TYR A 1 207 ? 7.054 -28.592 10.859 1.00 95.25 207 TYR A C 1
ATOM 1603 O O . TYR A 1 207 ? 6.981 -27.548 11.485 1.00 95.25 207 TYR A O 1
ATOM 1611 N N . LEU A 1 208 ? 6.373 -29.686 11.226 1.00 92.94 208 LEU A N 1
ATOM 1612 C CA . LEU A 1 208 ? 5.333 -29.685 12.269 1.00 92.94 208 LEU A CA 1
ATOM 1613 C C . LEU A 1 208 ? 5.838 -29.304 13.673 1.00 92.94 208 LEU A C 1
ATOM 1615 O O . LEU A 1 208 ? 5.034 -29.035 14.561 1.00 92.94 208 LEU A O 1
ATOM 1619 N N . SER A 1 209 ? 7.153 -29.333 13.907 1.00 93.06 209 SER A N 1
ATOM 1620 C CA . SER A 1 209 ? 7.773 -28.889 15.163 1.00 93.06 209 SER A CA 1
ATOM 1621 C C . SER A 1 209 ? 8.351 -27.475 15.105 1.00 93.06 209 SER A C 1
ATOM 1623 O O . SER A 1 209 ? 8.885 -27.001 16.106 1.00 93.06 209 SER A O 1
ATOM 1625 N N . GLU A 1 210 ? 8.288 -26.824 13.947 1.00 93.75 210 GLU A N 1
ATOM 1626 C CA . GLU A 1 210 ? 8.886 -25.518 13.694 1.00 93.75 210 GLU A CA 1
ATOM 1627 C C . GLU A 1 210 ? 7.845 -24.400 13.825 1.00 93.75 210 GLU A C 1
ATOM 1629 O O . GLU A 1 210 ? 6.643 -24.632 13.751 1.00 93.75 210 GLU A O 1
ATOM 1634 N N . MET A 1 211 ? 8.301 -23.165 14.029 1.00 93.75 211 MET A N 1
ATOM 1635 C CA . MET A 1 211 ? 7.436 -21.984 14.040 1.00 93.75 211 MET A CA 1
ATOM 1636 C C . MET A 1 211 ? 8.173 -20.776 13.470 1.00 93.75 211 MET A C 1
ATOM 1638 O O . MET A 1 211 ? 9.402 -20.704 13.532 1.00 93.75 211 MET A O 1
ATOM 1642 N N . GLY A 1 212 ? 7.399 -19.812 12.966 1.00 92.75 212 GLY A N 1
ATOM 1643 C CA . GLY A 1 212 ? 7.878 -18.493 12.565 1.00 92.75 212 GLY A CA 1
ATOM 1644 C C . GLY A 1 212 ? 8.688 -17.794 13.652 1.00 92.75 212 GLY A C 1
ATOM 1645 O O . GLY A 1 212 ? 8.533 -18.054 14.844 1.00 92.75 212 GLY A O 1
ATOM 1646 N N . THR A 1 213 ? 9.533 -16.856 13.254 1.00 91.94 213 THR A N 1
ATOM 1647 C CA . THR A 1 213 ? 10.083 -15.867 14.182 1.00 91.94 213 THR A CA 1
ATOM 1648 C C . THR A 1 213 ? 9.156 -14.658 14.250 1.00 91.94 213 THR A C 1
ATOM 1650 O O . THR A 1 213 ? 8.581 -14.260 13.239 1.00 91.94 213 THR A O 1
ATOM 1653 N N . GLY A 1 214 ? 9.037 -14.058 15.432 1.00 94.38 214 GLY A N 1
ATOM 1654 C CA . GLY A 1 214 ? 8.373 -12.764 15.571 1.00 94.38 214 GLY A CA 1
ATOM 1655 C C . GLY A 1 214 ? 9.203 -11.619 15.001 1.00 94.38 214 GLY A C 1
ATOM 1656 O O . GLY A 1 214 ? 10.128 -11.826 14.210 1.00 94.38 214 GLY A O 1
ATOM 1657 N N . GLY A 1 215 ? 8.896 -10.401 15.442 1.00 96.06 215 GLY A N 1
ATOM 1658 C CA . GLY A 1 215 ? 9.520 -9.184 14.927 1.00 96.06 215 GLY A CA 1
ATOM 1659 C C . GLY A 1 215 ? 11.055 -9.209 14.940 1.00 96.06 215 GLY A C 1
ATOM 1660 O O . GLY A 1 215 ? 11.685 -9.560 15.938 1.00 96.06 215 GLY A O 1
ATOM 1661 N N . GLN A 1 216 ? 11.654 -8.774 13.831 1.00 97.69 216 GLN A N 1
ATOM 1662 C CA . GLN A 1 216 ? 13.091 -8.622 13.602 1.00 97.69 216 GLN A CA 1
ATOM 1663 C C . GLN A 1 216 ? 13.427 -7.160 13.244 1.00 97.69 216 GLN A C 1
ATOM 1665 O O . GLN A 1 216 ? 13.697 -6.851 12.080 1.00 97.69 216 GLN A O 1
ATOM 1670 N N . PRO A 1 217 ? 13.435 -6.221 14.212 1.00 98.06 217 PRO A N 1
ATOM 1671 C CA . PRO A 1 217 ? 13.641 -4.798 13.926 1.00 98.06 217 PRO A CA 1
ATOM 1672 C C . PRO A 1 217 ? 14.969 -4.462 13.237 1.00 98.06 217 PRO A C 1
ATOM 1674 O O . PRO A 1 217 ? 15.059 -3.466 12.524 1.00 98.06 217 PRO A O 1
ATOM 1677 N N . GLN A 1 218 ? 15.999 -5.295 13.396 1.00 98.25 218 GLN A N 1
ATOM 1678 C CA . GLN A 1 218 ? 17.279 -5.134 12.702 1.00 98.25 218 GLN A CA 1
ATOM 1679 C C . GLN A 1 218 ? 17.169 -5.262 11.176 1.00 98.25 218 GLN A C 1
ATOM 1681 O O . GLN A 1 218 ? 18.053 -4.799 10.459 1.00 98.25 218 GLN A O 1
ATOM 1686 N N . LEU A 1 219 ? 16.093 -5.880 10.682 1.00 98.25 219 LEU A N 1
ATOM 1687 C CA . LEU A 1 219 ? 15.811 -6.058 9.258 1.00 98.25 219 LEU A CA 1
ATOM 1688 C C . LEU A 1 219 ? 14.885 -4.976 8.699 1.00 98.25 219 LEU A C 1
ATOM 1690 O O . LEU A 1 219 ? 14.505 -5.050 7.535 1.00 98.25 219 LEU A O 1
ATOM 1694 N N . ALA A 1 220 ? 14.519 -3.963 9.495 1.00 97.94 220 ALA A N 1
ATOM 1695 C CA . ALA A 1 220 ? 13.597 -2.919 9.058 1.00 97.94 220 ALA A CA 1
ATOM 1696 C C . ALA A 1 220 ? 14.054 -2.243 7.756 1.00 97.94 220 ALA A C 1
ATOM 1698 O O . ALA A 1 220 ? 13.237 -2.002 6.875 1.00 97.94 220 ALA A O 1
ATOM 1699 N N . GLY A 1 221 ? 15.360 -1.998 7.599 1.00 95.56 221 GLY A N 1
ATOM 1700 C CA . GLY A 1 221 ? 15.931 -1.508 6.342 1.00 95.56 221 GLY A CA 1
ATOM 1701 C C . GLY A 1 221 ? 15.414 -0.133 5.917 1.00 95.56 221 GLY A C 1
ATOM 1702 O O . GLY A 1 221 ? 15.256 0.126 4.726 1.00 95.56 221 GLY A O 1
ATOM 1703 N N . PHE A 1 222 ? 15.117 0.754 6.873 1.00 94.12 222 PHE A N 1
ATOM 1704 C CA . PHE A 1 222 ? 14.755 2.131 6.548 1.00 94.12 222 PHE A CA 1
ATOM 1705 C C . PHE A 1 222 ? 15.924 2.878 5.896 1.00 94.12 222 PHE A C 1
ATOM 1707 O O . PHE A 1 222 ? 17.094 2.607 6.184 1.00 94.12 222 PHE A O 1
ATOM 1714 N N . SER A 1 223 ? 15.613 3.911 5.108 1.00 87.62 223 SER A N 1
ATOM 1715 C CA . SER A 1 223 ? 16.637 4.819 4.585 1.00 87.62 223 SER A CA 1
ATOM 1716 C C . SER A 1 223 ? 17.471 5.430 5.721 1.00 87.62 223 SER A C 1
ATOM 1718 O O . SER A 1 223 ? 16.994 5.628 6.841 1.00 87.62 223 SER A O 1
ATOM 1720 N N . LYS A 1 224 ? 18.740 5.759 5.452 1.00 86.12 224 LYS A N 1
ATOM 1721 C CA . LYS A 1 224 ? 19.678 6.263 6.480 1.00 86.12 224 LYS A CA 1
ATOM 1722 C C . LYS A 1 224 ? 19.194 7.543 7.183 1.00 86.12 224 LYS A C 1
ATOM 1724 O O . LYS A 1 224 ? 19.619 7.815 8.304 1.00 86.12 224 LYS A O 1
ATOM 1729 N N . SER A 1 225 ? 18.329 8.322 6.532 1.00 82.31 225 SER A N 1
ATOM 1730 C CA . SER A 1 225 ? 17.733 9.560 7.050 1.00 82.31 225 SER A CA 1
ATOM 1731 C C . SER A 1 225 ? 16.356 9.371 7.696 1.00 82.31 225 SER A C 1
ATOM 1733 O O . SER A 1 225 ? 15.779 10.350 8.167 1.00 82.31 225 SER A O 1
ATOM 1735 N N . ALA A 1 226 ? 15.810 8.152 7.723 1.00 84.69 226 ALA A N 1
ATOM 1736 C CA . ALA A 1 226 ? 14.493 7.898 8.285 1.00 84.69 226 ALA A CA 1
ATOM 1737 C C . ALA A 1 226 ? 14.450 8.194 9.793 1.00 84.69 226 ALA A C 1
ATOM 1739 O O . ALA A 1 226 ? 15.292 7.727 10.562 1.00 84.69 226 ALA A O 1
ATOM 1740 N N . VAL A 1 227 ? 13.412 8.920 10.225 1.00 90.44 227 VAL A N 1
ATOM 1741 C CA . VAL A 1 227 ? 13.194 9.301 11.634 1.00 90.44 227 VAL A CA 1
ATOM 1742 C C . VAL A 1 227 ? 12.986 8.092 12.557 1.00 90.44 227 VAL A C 1
ATOM 1744 O O . VAL A 1 227 ? 13.232 8.173 13.758 1.00 90.44 227 VAL A O 1
ATOM 1747 N N . TYR A 1 228 ? 12.571 6.949 12.006 1.00 90.75 228 TYR A N 1
ATOM 1748 C CA . TYR A 1 228 ? 12.358 5.715 12.763 1.00 90.75 228 TYR A CA 1
ATOM 1749 C C . TYR A 1 228 ? 13.646 5.182 13.402 1.00 90.75 228 TYR A C 1
ATOM 1751 O O . TYR A 1 228 ? 13.592 4.625 14.494 1.00 90.75 228 TYR A O 1
ATOM 1759 N N . TRP A 1 229 ? 14.819 5.445 12.809 1.00 95.94 229 TRP A N 1
ATOM 1760 C CA . TRP A 1 229 ? 16.108 5.086 13.412 1.00 95.94 229 TRP A CA 1
ATOM 1761 C C . TRP A 1 229 ? 16.408 5.818 14.727 1.00 95.94 229 TRP A C 1
ATOM 1763 O O . TRP A 1 229 ? 17.366 5.474 15.413 1.00 95.94 229 TRP A O 1
ATOM 1773 N N . GLU A 1 230 ? 15.630 6.837 15.085 1.00 95.88 230 GLU A N 1
ATOM 1774 C CA . GLU A 1 230 ? 15.786 7.587 16.335 1.00 95.88 230 GLU A CA 1
ATOM 1775 C C . GLU A 1 230 ? 14.872 7.063 17.452 1.00 95.88 230 GLU A C 1
ATOM 1777 O O . GLU A 1 230 ? 14.792 7.662 18.524 1.00 95.88 230 GLU A O 1
ATOM 1782 N N . ARG A 1 231 ? 14.176 5.945 17.208 1.00 95.75 231 ARG A N 1
ATOM 1783 C CA . ARG A 1 231 ? 13.190 5.354 18.115 1.00 95.75 231 ARG A CA 1
ATOM 1784 C C . ARG A 1 231 ? 13.523 3.902 18.428 1.00 95.75 231 ARG A C 1
ATOM 1786 O O . ARG A 1 231 ? 14.064 3.177 17.598 1.00 95.75 231 ARG A O 1
ATOM 1793 N N . GLU A 1 232 ? 13.163 3.460 19.626 1.00 96.62 232 GLU A N 1
ATOM 1794 C CA . GLU A 1 232 ? 13.206 2.041 19.981 1.00 96.62 232 GLU A CA 1
ATOM 1795 C C . GLU A 1 232 ? 12.106 1.268 19.229 1.00 96.62 232 GLU A C 1
ATOM 1797 O O . GLU A 1 232 ? 10.983 1.764 19.130 1.00 96.62 232 GLU A O 1
ATOM 1802 N N . PRO A 1 233 ? 12.368 0.044 18.735 1.00 96.75 233 PRO A N 1
ATOM 1803 C CA . PRO A 1 233 ? 13.564 -0.769 18.967 1.00 96.75 233 PRO A CA 1
ATOM 1804 C C . PRO A 1 233 ? 14.666 -0.585 17.906 1.00 96.75 233 PRO A C 1
ATOM 1806 O O . PRO A 1 233 ? 15.653 -1.311 17.918 1.00 96.75 233 PRO A O 1
ATOM 1809 N N . TRP A 1 234 ? 14.496 0.329 16.947 1.00 98.12 234 TRP A N 1
ATOM 1810 C CA . TRP A 1 234 ? 15.404 0.466 15.802 1.00 98.12 234 TRP A CA 1
ATOM 1811 C C . TRP A 1 234 ? 16.678 1.247 16.108 1.00 98.12 234 TRP A C 1
ATOM 1813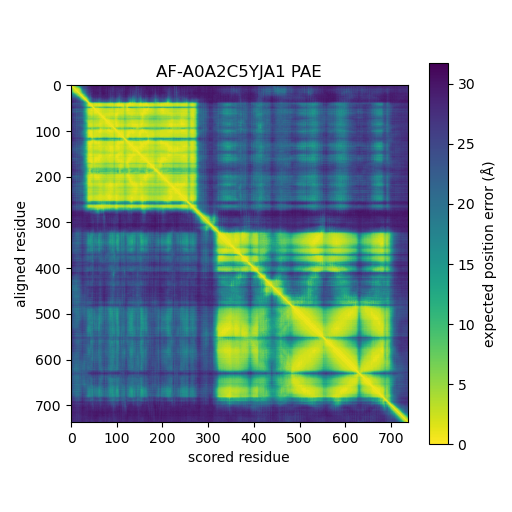 O O . TRP A 1 234 ? 17.665 1.109 15.389 1.00 98.12 234 TRP A O 1
ATOM 1823 N N . LEU A 1 235 ? 16.679 2.044 17.178 1.00 97.56 235 LEU A N 1
ATOM 1824 C CA . LEU A 1 235 ? 17.805 2.883 17.581 1.00 97.56 235 LEU A CA 1
ATOM 1825 C C . LEU A 1 235 ? 19.128 2.106 17.680 1.00 97.56 235 LEU A C 1
ATOM 1827 O O . LEU A 1 235 ? 20.171 2.613 17.267 1.00 97.56 235 LEU A O 1
ATOM 1831 N N . SER A 1 236 ? 19.089 0.860 18.158 1.00 97.38 236 SER A N 1
ATOM 1832 C CA . SER A 1 236 ? 20.259 -0.024 18.265 1.00 97.38 236 SER A CA 1
ATOM 1833 C C . SER A 1 236 ? 20.824 -0.494 16.918 1.00 97.38 236 SER A C 1
ATOM 1835 O O . SER A 1 236 ? 21.969 -0.945 16.865 1.00 97.38 236 SER A O 1
ATOM 1837 N N . PHE A 1 237 ? 20.047 -0.387 15.839 1.00 97.44 237 PHE A N 1
ATOM 1838 C CA . PHE A 1 237 ? 20.406 -0.836 14.492 1.00 97.44 237 PHE A CA 1
ATOM 1839 C C . PHE A 1 237 ? 20.679 0.324 13.526 1.00 97.44 237 PHE A C 1
ATOM 1841 O O . PHE A 1 237 ? 20.999 0.100 12.358 1.00 97.44 237 PHE A O 1
ATOM 1848 N N . ARG A 1 238 ? 20.610 1.574 14.005 1.00 95.75 238 ARG A N 1
ATOM 1849 C CA . ARG A 1 238 ? 20.874 2.774 13.203 1.00 95.75 238 ARG A CA 1
ATOM 1850 C C . ARG A 1 238 ? 22.233 2.687 12.504 1.00 95.75 238 ARG A C 1
ATOM 1852 O O . ARG A 1 238 ? 23.274 2.568 13.147 1.00 95.75 238 ARG A O 1
ATOM 1859 N N . GLY A 1 239 ? 22.214 2.823 11.179 1.00 92.31 239 GLY A N 1
ATOM 1860 C CA . GLY A 1 239 ? 23.414 2.843 10.339 1.00 92.31 239 GLY A CA 1
ATOM 1861 C C . GLY A 1 239 ? 23.996 1.468 9.999 1.00 92.31 239 GLY A C 1
ATOM 1862 O O . GLY A 1 239 ? 24.998 1.420 9.288 1.00 92.31 239 GLY A O 1
ATOM 1863 N N . GLN A 1 240 ? 23.391 0.374 10.467 1.00 96.06 240 GLN A N 1
ATOM 1864 C CA . GLN A 1 240 ? 23.748 -0.977 10.030 1.00 96.06 240 GLN A CA 1
ATOM 1865 C C . GLN A 1 240 ? 23.177 -1.258 8.633 1.00 96.06 240 GLN A C 1
ATOM 1867 O O . GLN A 1 240 ? 22.155 -0.685 8.253 1.00 96.06 240 GLN A O 1
ATOM 1872 N N . SER A 1 241 ? 23.838 -2.132 7.870 1.00 95.88 241 SER A N 1
ATOM 1873 C CA . SER A 1 241 ? 23.330 -2.594 6.575 1.00 95.88 241 SER A CA 1
ATOM 1874 C C . SER A 1 241 ? 22.204 -3.605 6.782 1.00 95.88 241 SER A C 1
ATOM 1876 O O . SER A 1 241 ? 22.336 -4.545 7.571 1.00 95.88 241 SER A O 1
ATOM 1878 N N . ALA A 1 242 ? 21.108 -3.435 6.041 1.00 95.69 242 ALA A N 1
ATOM 1879 C CA . ALA A 1 242 ? 20.027 -4.411 6.016 1.00 95.69 242 ALA A CA 1
ATOM 1880 C C . ALA A 1 242 ? 20.512 -5.745 5.431 1.00 95.69 242 ALA A C 1
ATOM 1882 O O . ALA A 1 242 ? 20.120 -6.801 5.926 1.00 95.69 242 ALA A O 1
ATOM 1883 N N . ALA A 1 243 ? 21.412 -5.701 4.441 1.00 96.44 243 ALA A N 1
ATOM 1884 C CA . ALA A 1 243 ? 22.037 -6.895 3.875 1.00 96.44 243 ALA A CA 1
ATOM 1885 C C . ALA A 1 243 ? 22.816 -7.688 4.925 1.00 96.44 243 ALA A C 1
ATOM 1887 O O . ALA A 1 243 ? 22.530 -8.865 5.132 1.00 96.44 243 ALA A O 1
ATOM 1888 N N . ASP A 1 244 ? 23.745 -7.045 5.636 1.00 96.44 244 ASP A N 1
ATOM 1889 C CA . ASP A 1 244 ? 24.555 -7.727 6.652 1.00 96.44 244 ASP A CA 1
ATOM 1890 C C . ASP A 1 244 ? 23.677 -8.312 7.771 1.00 96.44 244 ASP A C 1
ATOM 1892 O O . ASP A 1 244 ? 23.895 -9.440 8.226 1.00 96.44 244 ASP A O 1
ATOM 1896 N N . ASN A 1 245 ? 22.636 -7.577 8.177 1.00 97.81 245 ASN A N 1
ATOM 1897 C CA . ASN A 1 245 ? 21.680 -8.040 9.179 1.00 97.81 245 ASN A CA 1
ATOM 1898 C C . ASN A 1 245 ? 20.862 -9.243 8.691 1.00 97.81 245 ASN A C 1
ATOM 1900 O O . ASN A 1 245 ? 20.641 -10.179 9.468 1.00 97.81 245 ASN A O 1
ATOM 1904 N N . LEU A 1 246 ? 20.449 -9.260 7.421 1.00 97.38 246 LEU A N 1
ATOM 1905 C CA . LEU A 1 246 ? 19.735 -10.392 6.834 1.00 97.38 246 LEU A CA 1
ATOM 1906 C C . LEU A 1 246 ? 20.644 -11.614 6.697 1.00 97.38 246 LEU A C 1
ATOM 1908 O O . LEU A 1 246 ? 20.241 -12.713 7.069 1.00 97.38 246 LEU A O 1
ATOM 1912 N N . GLU A 1 247 ? 21.889 -11.451 6.247 1.00 95.44 247 GLU A N 1
ATOM 1913 C CA . GLU A 1 247 ? 22.837 -12.566 6.179 1.00 95.44 247 GLU A CA 1
ATOM 1914 C C . GLU A 1 247 ? 23.116 -13.158 7.568 1.00 95.44 247 GLU A C 1
ATOM 1916 O O . GLU A 1 247 ? 23.142 -14.382 7.735 1.00 95.44 247 GLU A O 1
ATOM 1921 N N . ALA A 1 248 ? 23.284 -12.307 8.586 1.00 95.50 248 ALA A N 1
ATOM 1922 C CA . ALA A 1 248 ? 23.441 -12.744 9.970 1.00 95.50 248 ALA A CA 1
ATOM 1923 C C . ALA A 1 248 ? 22.197 -13.497 10.470 1.00 95.50 248 ALA A C 1
ATOM 1925 O O . ALA A 1 248 ? 22.320 -14.542 11.118 1.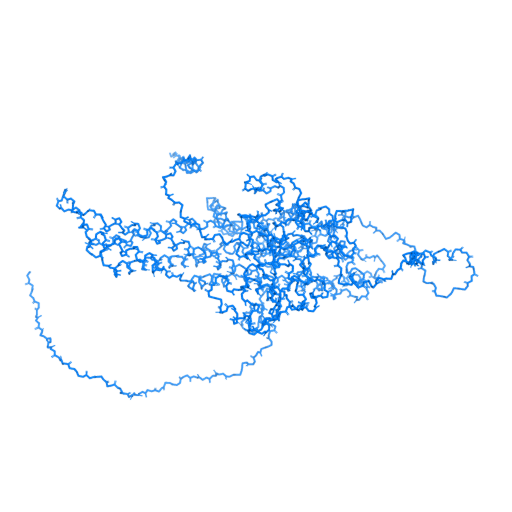00 95.50 248 ALA A O 1
ATOM 1926 N N . TYR A 1 249 ? 21.002 -13.008 10.128 1.00 96.38 249 TYR A N 1
ATOM 1927 C CA . TYR A 1 249 ? 19.744 -13.680 10.435 1.00 96.38 249 TYR A CA 1
ATOM 1928 C C . TYR A 1 249 ? 19.656 -15.060 9.763 1.00 96.38 249 TYR A C 1
ATOM 1930 O O . TYR A 1 249 ? 19.350 -16.040 10.445 1.00 96.38 249 TYR A O 1
ATOM 1938 N N . VAL A 1 250 ? 19.994 -15.169 8.473 1.00 95.31 250 VAL A N 1
ATOM 1939 C CA . VAL A 1 250 ? 19.970 -16.434 7.718 1.00 95.31 250 VAL A CA 1
ATOM 1940 C C . VAL A 1 250 ? 20.935 -17.453 8.319 1.00 95.31 250 VAL A C 1
ATOM 1942 O O . VAL A 1 250 ? 20.550 -18.598 8.554 1.00 95.31 250 VAL A O 1
ATOM 1945 N N . ARG A 1 251 ? 22.171 -17.047 8.641 1.00 93.38 251 ARG A N 1
ATOM 1946 C CA . ARG A 1 251 ? 23.162 -17.934 9.283 1.00 93.38 251 ARG A CA 1
ATOM 1947 C C . ARG A 1 251 ? 22.670 -18.472 10.621 1.00 93.38 251 ARG A C 1
ATOM 1949 O O . ARG A 1 251 ? 22.944 -19.622 10.952 1.00 93.38 251 ARG A O 1
ATOM 1956 N N . LYS A 1 252 ? 21.958 -17.643 11.385 1.00 93.56 252 LYS A N 1
ATOM 1957 C CA . LYS A 1 252 ? 21.442 -18.007 12.703 1.00 93.56 252 LYS A CA 1
ATOM 1958 C C . LYS A 1 252 ? 20.233 -18.943 12.629 1.00 93.56 252 LYS A C 1
ATOM 1960 O O . LYS A 1 252 ? 20.138 -19.835 13.465 1.00 93.56 252 LYS A O 1
ATOM 1965 N N . HIS A 1 253 ? 19.324 -18.741 11.676 1.00 91.38 253 HIS A N 1
ATOM 1966 C CA . HIS A 1 253 ? 18.012 -19.398 11.702 1.00 91.38 253 HIS A CA 1
ATOM 1967 C C . HIS A 1 253 ? 17.823 -20.498 10.648 1.00 91.38 253 HIS A C 1
ATOM 1969 O O . HIS A 1 253 ? 17.051 -21.419 10.894 1.00 91.38 253 HIS A O 1
ATOM 1975 N N . VAL A 1 254 ? 18.536 -20.468 9.516 1.00 86.00 254 VAL A N 1
ATOM 1976 C CA . VAL A 1 254 ? 18.260 -21.352 8.361 1.00 86.00 254 VAL A CA 1
ATOM 1977 C C . VAL A 1 254 ? 19.170 -22.599 8.311 1.00 86.00 254 VAL A C 1
ATOM 1979 O O . VAL A 1 254 ? 19.143 -23.354 7.347 1.00 86.00 254 VAL A O 1
ATOM 1982 N N . HIS A 1 255 ? 19.963 -22.872 9.358 1.00 73.56 255 HIS A N 1
ATOM 1983 C CA . HIS A 1 255 ? 20.895 -24.019 9.426 1.00 73.56 255 HIS A CA 1
ATOM 1984 C C . HIS A 1 255 ? 21.749 -24.192 8.151 1.00 73.56 255 HIS A C 1
ATOM 1986 O O . HIS A 1 255 ? 21.890 -25.288 7.606 1.00 73.56 255 HIS A O 1
ATOM 1992 N N . VAL A 1 256 ? 22.324 -23.093 7.655 1.00 70.12 256 VAL A N 1
ATOM 1993 C CA . VAL A 1 256 ? 23.194 -23.123 6.472 1.00 70.12 256 VAL A CA 1
ATOM 1994 C C . VAL A 1 256 ? 24.513 -23.828 6.834 1.00 70.12 256 VAL A C 1
ATOM 1996 O O . VAL A 1 256 ? 25.126 -23.453 7.839 1.00 70.12 256 VAL A O 1
ATOM 1999 N N . PRO A 1 257 ? 24.983 -24.830 6.058 1.00 62.59 257 PRO A N 1
ATOM 2000 C CA . PRO A 1 257 ? 26.280 -25.463 6.288 1.00 62.59 257 PRO A CA 1
ATOM 2001 C C . PRO A 1 257 ? 27.388 -24.407 6.359 1.00 62.59 257 PRO A C 1
ATOM 2003 O O . PRO A 1 257 ? 27.493 -23.553 5.479 1.00 62.59 257 PRO A O 1
ATOM 2006 N N . MET A 1 258 ? 28.208 -24.439 7.413 1.00 52.28 258 MET A N 1
ATOM 2007 C CA . MET A 1 258 ? 29.332 -23.509 7.534 1.00 52.28 258 MET A CA 1
ATOM 2008 C C . MET A 1 258 ? 30.392 -23.829 6.466 1.00 52.28 258 MET A C 1
ATOM 2010 O O . MET A 1 258 ? 31.026 -24.879 6.523 1.00 52.28 258 MET A O 1
ATOM 2014 N N . GLY A 1 259 ? 30.580 -22.918 5.508 1.00 64.50 259 GLY A N 1
ATOM 2015 C CA . GLY A 1 259 ? 31.598 -22.980 4.456 1.00 64.50 259 GLY A CA 1
ATOM 2016 C C . GLY A 1 259 ? 31.592 -21.723 3.575 1.00 64.50 259 GLY A C 1
ATOM 2017 O O . GLY A 1 259 ? 30.697 -20.884 3.698 1.00 64.50 259 GLY A O 1
ATOM 2018 N N . ASP A 1 260 ? 32.568 -21.601 2.670 1.00 58.34 260 ASP A N 1
ATOM 2019 C CA . ASP A 1 260 ? 32.738 -20.455 1.750 1.00 58.34 260 ASP A CA 1
ATOM 2020 C C . ASP A 1 260 ? 31.662 -20.378 0.643 1.00 58.34 260 ASP A C 1
ATOM 2022 O O . ASP A 1 260 ? 31.714 -19.528 -0.241 1.00 58.34 260 ASP A O 1
ATOM 2026 N N . GLU A 1 261 ? 30.661 -21.257 0.672 1.00 62.12 261 GLU A N 1
ATOM 2027 C CA . GLU A 1 261 ? 29.743 -21.496 -0.445 1.00 62.12 261 GLU A CA 1
ATOM 2028 C C . GLU A 1 261 ? 28.614 -20.453 -0.612 1.00 62.12 261 GLU A C 1
ATOM 2030 O O . GLU A 1 261 ? 27.704 -20.657 -1.411 1.00 62.12 261 GLU A O 1
ATOM 2035 N N . GLY A 1 262 ? 28.676 -19.317 0.090 1.00 82.81 262 GLY A N 1
ATOM 2036 C CA . GLY A 1 262 ? 27.692 -18.230 0.010 1.00 82.81 262 GLY A CA 1
ATOM 2037 C C . GLY A 1 262 ? 26.400 -18.501 0.798 1.00 82.81 262 GLY A C 1
ATOM 2038 O O . GLY A 1 262 ? 25.834 -19.593 0.767 1.00 82.81 262 GLY A O 1
ATOM 2039 N N . VAL A 1 263 ? 25.890 -17.485 1.509 1.00 90.19 263 VAL A N 1
ATOM 2040 C CA . VAL A 1 263 ? 24.769 -17.643 2.465 1.00 90.19 263 VAL A CA 1
ATOM 2041 C C . VAL A 1 263 ? 23.443 -18.062 1.807 1.00 90.19 263 VAL A C 1
ATOM 2043 O O . VAL A 1 263 ? 22.566 -18.604 2.474 1.00 90.19 263 VAL A O 1
ATOM 2046 N N . TRP A 1 264 ? 23.313 -17.850 0.493 1.00 92.25 264 TRP A N 1
ATOM 2047 C CA . TRP A 1 264 ? 22.098 -18.099 -0.288 1.00 92.25 264 TRP A CA 1
ATOM 2048 C C . TRP A 1 264 ? 22.087 -19.437 -1.030 1.00 92.25 264 TRP A C 1
ATOM 2050 O O . TRP A 1 264 ? 21.072 -19.769 -1.635 1.00 92.25 264 TRP A O 1
ATOM 2060 N N . LYS A 1 265 ? 23.161 -20.240 -0.982 1.00 90.19 265 LYS A N 1
ATOM 2061 C CA . LYS A 1 265 ? 23.262 -21.490 -1.762 1.00 90.19 265 LYS A CA 1
ATOM 2062 C C . LYS A 1 265 ? 22.088 -22.443 -1.532 1.00 90.19 265 LYS A C 1
ATOM 2064 O O . LYS A 1 265 ? 21.599 -23.061 -2.473 1.00 90.19 265 LYS A O 1
ATOM 2069 N N . TRP A 1 266 ? 21.596 -22.528 -0.297 1.00 90.00 266 TRP A N 1
ATOM 2070 C CA . TRP A 1 266 ? 20.434 -23.350 0.051 1.00 90.00 266 TRP A CA 1
ATOM 2071 C C . TRP A 1 266 ? 19.167 -22.931 -0.717 1.00 90.00 266 TRP A C 1
ATOM 2073 O O . TRP A 1 266 ? 18.406 -23.788 -1.155 1.00 90.00 266 TRP A O 1
ATOM 2083 N N . ALA A 1 267 ? 18.985 -21.626 -0.936 1.00 91.81 267 ALA A N 1
ATOM 2084 C CA . ALA A 1 267 ? 17.854 -21.032 -1.639 1.00 91.81 267 ALA A CA 1
ATOM 2085 C C . ALA A 1 267 ? 18.112 -20.856 -3.140 1.00 91.81 267 ALA A C 1
ATOM 2087 O O . ALA A 1 267 ? 17.280 -20.262 -3.820 1.00 91.81 267 ALA A O 1
ATOM 2088 N N . LEU A 1 268 ? 19.244 -21.344 -3.662 1.00 90.00 268 LEU A N 1
ATOM 2089 C CA . LEU A 1 268 ? 19.596 -21.364 -5.087 1.00 90.00 268 LEU A CA 1
ATOM 2090 C C . LEU A 1 268 ? 19.543 -22.778 -5.686 1.00 90.00 268 LEU A C 1
ATOM 2092 O O . LEU A 1 268 ? 19.736 -22.937 -6.884 1.00 90.00 268 LEU A O 1
ATOM 2096 N N . LYS A 1 269 ? 19.219 -23.803 -4.893 1.00 84.56 269 LYS A N 1
ATOM 2097 C CA . LYS A 1 269 ? 19.001 -25.151 -5.426 1.00 84.56 269 LYS A CA 1
ATOM 2098 C C . LYS A 1 269 ? 17.822 -25.168 -6.398 1.00 84.56 269 LYS A C 1
ATOM 2100 O O . LYS A 1 269 ? 16.788 -24.530 -6.148 1.00 84.56 269 LYS A O 1
ATOM 2105 N N . THR A 1 270 ? 17.987 -25.884 -7.499 1.00 79.31 270 THR A N 1
ATOM 2106 C CA . THR A 1 270 ? 16.919 -26.223 -8.442 1.00 79.31 270 THR A CA 1
ATOM 2107 C C . THR A 1 270 ? 16.433 -27.644 -8.172 1.00 79.31 270 THR A C 1
ATOM 2109 O O . THR A 1 270 ? 17.153 -28.444 -7.580 1.00 79.31 270 THR A O 1
ATOM 2112 N N . ALA A 1 271 ? 15.206 -27.973 -8.584 1.00 70.31 271 ALA A N 1
ATOM 2113 C CA . ALA A 1 271 ? 14.659 -29.320 -8.394 1.00 70.31 271 ALA A CA 1
ATOM 2114 C C . ALA A 1 271 ? 15.507 -30.413 -9.084 1.00 70.31 271 ALA A C 1
ATOM 2116 O O . ALA A 1 271 ? 15.488 -31.563 -8.651 1.00 70.31 271 ALA A O 1
ATOM 2117 N N . ASP A 1 272 ? 16.276 -30.046 -10.115 1.00 69.75 272 ASP A N 1
ATOM 2118 C CA . ASP A 1 272 ? 17.142 -30.963 -10.860 1.00 69.75 272 ASP A CA 1
ATOM 2119 C C . ASP A 1 272 ? 18.465 -31.272 -10.131 1.00 69.75 272 ASP A C 1
ATOM 2121 O O . ASP A 1 272 ? 19.068 -32.315 -10.386 1.00 69.75 272 ASP A O 1
ATOM 2125 N N . ASP A 1 273 ? 18.902 -30.432 -9.182 1.00 66.81 273 ASP A N 1
ATOM 2126 C CA . ASP A 1 273 ? 20.169 -30.632 -8.456 1.00 66.81 273 ASP A CA 1
ATOM 2127 C C . ASP A 1 273 ? 20.134 -31.852 -7.516 1.00 66.81 273 ASP A C 1
ATOM 2129 O O . ASP A 1 273 ? 21.180 -32.424 -7.205 1.00 66.81 273 ASP A O 1
ATOM 2133 N N . ASP A 1 274 ? 18.941 -32.289 -7.094 1.00 55.16 274 ASP A N 1
ATOM 2134 C CA . ASP A 1 274 ? 18.753 -33.483 -6.258 1.00 55.16 274 ASP A CA 1
ATOM 2135 C C . ASP A 1 274 ? 18.627 -34.783 -7.092 1.00 55.16 274 ASP A C 1
ATOM 2137 O O . ASP A 1 274 ? 18.614 -35.881 -6.530 1.00 55.16 274 ASP A O 1
ATOM 2141 N N . TYR A 1 275 ? 18.602 -34.696 -8.434 1.00 42.22 275 TYR A N 1
ATOM 2142 C CA . TYR A 1 275 ? 18.650 -35.847 -9.349 1.00 42.22 275 TYR A CA 1
ATOM 2143 C C . TYR A 1 275 ? 20.026 -35.976 -10.017 1.00 42.22 275 TYR A C 1
ATOM 2145 O O . TYR A 1 275 ? 20.160 -36.037 -11.238 1.00 42.22 275 TYR A O 1
ATOM 2153 N N . ILE A 1 276 ? 21.079 -36.075 -9.208 1.00 35.25 276 ILE A N 1
ATOM 2154 C CA . ILE A 1 276 ? 22.334 -36.675 -9.662 1.00 35.25 276 ILE A CA 1
ATOM 2155 C C . ILE A 1 276 ? 22.354 -38.100 -9.101 1.00 35.25 276 ILE A C 1
ATOM 2157 O O . ILE A 1 276 ? 22.630 -38.273 -7.911 1.00 35.25 276 ILE A O 1
ATOM 2161 N N . PRO A 1 277 ? 22.042 -39.148 -9.897 1.00 35.19 277 PRO A N 1
ATOM 2162 C CA . PRO A 1 277 ? 22.362 -40.497 -9.465 1.00 35.19 277 PRO A CA 1
ATOM 2163 C C . PRO A 1 277 ? 23.864 -40.514 -9.202 1.00 35.19 277 PRO A C 1
ATOM 2165 O O . PRO A 1 277 ? 24.633 -40.044 -10.035 1.00 35.19 277 PRO A O 1
ATOM 2168 N N . PHE A 1 278 ? 24.249 -40.993 -8.023 1.00 33.56 278 PHE A N 1
ATOM 2169 C CA . PHE A 1 278 ? 25.627 -41.152 -7.576 1.00 33.56 278 PHE A CA 1
ATOM 2170 C C . PHE A 1 278 ? 26.413 -41.949 -8.634 1.00 33.56 278 PHE A C 1
ATOM 2172 O O . PHE A 1 278 ? 26.429 -43.179 -8.618 1.00 33.56 278 PHE A O 1
ATOM 2179 N N . ILE A 1 279 ? 26.984 -41.251 -9.618 1.00 36.00 279 ILE A N 1
ATOM 2180 C CA . ILE A 1 279 ? 27.976 -41.795 -10.532 1.00 36.00 279 ILE A CA 1
ATOM 2181 C C . ILE A 1 279 ? 29.296 -41.581 -9.819 1.00 36.00 279 ILE A C 1
ATOM 2183 O O . ILE A 1 279 ? 29.720 -40.452 -9.574 1.00 36.00 279 ILE A O 1
ATOM 2187 N N . ASP A 1 280 ? 29.864 -42.714 -9.432 1.00 36.56 280 ASP A N 1
ATOM 2188 C CA . ASP A 1 280 ? 31.188 -42.849 -8.856 1.00 36.56 280 ASP A CA 1
ATOM 2189 C C . ASP A 1 280 ? 32.227 -42.089 -9.696 1.00 36.56 280 ASP A C 1
ATOM 2191 O O . ASP A 1 280 ? 32.118 -41.992 -10.921 1.00 36.56 280 ASP A O 1
ATOM 2195 N N . GLU A 1 281 ? 33.205 -41.523 -9.000 1.00 45.94 281 GLU A N 1
ATOM 2196 C CA . GLU A 1 281 ? 34.191 -40.554 -9.474 1.00 45.94 281 GLU A CA 1
ATOM 2197 C C . GLU A 1 281 ? 34.757 -40.859 -10.878 1.00 45.94 281 GLU A C 1
ATOM 2199 O O . GLU A 1 281 ? 35.391 -41.890 -11.111 1.00 45.94 281 GLU A O 1
ATOM 2204 N N . GLY A 1 282 ? 34.582 -39.922 -11.819 1.00 41.44 282 GLY A N 1
ATOM 2205 C CA . GLY A 1 282 ? 35.089 -40.071 -13.182 1.00 41.44 282 GLY A CA 1
ATOM 2206 C C . GLY A 1 282 ? 35.010 -38.806 -14.038 1.00 41.44 282 GLY A C 1
ATOM 2207 O O . GLY A 1 282 ? 34.069 -38.622 -14.797 1.00 41.44 282 GLY A O 1
ATOM 2208 N N . GLU A 1 283 ? 36.074 -38.009 -13.956 1.00 39.38 283 GLU A N 1
ATOM 2209 C CA . GLU A 1 283 ? 36.580 -37.073 -14.975 1.00 39.38 283 GLU A CA 1
ATOM 2210 C C . GLU A 1 283 ? 35.943 -35.681 -15.166 1.00 39.38 283 GLU A C 1
ATOM 2212 O O . GLU A 1 283 ? 34.823 -35.467 -15.623 1.00 39.38 283 GLU A O 1
ATOM 2217 N N . ALA A 1 284 ? 36.814 -34.699 -14.921 1.00 46.72 284 ALA A N 1
ATOM 2218 C CA . ALA A 1 284 ? 36.754 -33.334 -15.401 1.00 46.72 284 ALA A CA 1
ATOM 2219 C C . ALA A 1 284 ? 36.890 -33.270 -16.932 1.00 46.72 284 ALA A C 1
ATOM 2221 O O . ALA A 1 284 ? 37.858 -33.781 -17.493 1.00 46.72 284 ALA A O 1
ATOM 2222 N N . GLY A 1 285 ? 35.994 -32.543 -17.603 1.00 43.69 285 GLY A N 1
ATOM 2223 C CA . GLY A 1 285 ? 36.218 -32.174 -19.002 1.00 43.69 285 GLY A CA 1
ATOM 2224 C C . GLY A 1 285 ? 34.971 -31.775 -19.774 1.00 43.69 285 GLY A C 1
ATOM 2225 O O . GLY A 1 285 ? 34.581 -32.486 -20.691 1.00 43.69 285 GLY A O 1
ATOM 2226 N N . LEU A 1 286 ? 34.358 -30.626 -19.463 1.00 36.66 286 LEU A N 1
ATOM 2227 C CA . LEU A 1 286 ? 33.352 -30.061 -20.381 1.00 36.66 286 LEU A CA 1
ATOM 2228 C C . LEU A 1 286 ? 33.277 -28.527 -20.433 1.00 36.66 286 LEU A C 1
ATOM 2230 O O . LEU A 1 286 ? 32.812 -27.983 -21.431 1.00 36.66 286 LEU A O 1
ATOM 2234 N N . SER A 1 287 ? 33.814 -27.809 -19.441 1.00 37.72 287 SER A N 1
ATOM 2235 C CA . SER A 1 287 ? 33.786 -26.334 -19.435 1.00 37.72 287 SER A CA 1
ATOM 2236 C C . SER A 1 287 ? 34.783 -25.696 -20.425 1.00 37.72 287 SER A C 1
ATOM 2238 O O . SER A 1 287 ? 34.496 -24.686 -21.059 1.00 37.72 287 SER A O 1
ATOM 2240 N N . THR A 1 288 ? 35.918 -26.342 -20.701 1.00 41.34 288 THR A N 1
ATOM 2241 C CA . THR A 1 288 ? 36.954 -25.819 -21.615 1.00 41.34 288 THR A CA 1
ATOM 2242 C C . THR A 1 288 ? 36.661 -26.023 -23.109 1.00 41.34 288 THR A C 1
ATOM 2244 O O . THR A 1 288 ? 37.432 -25.562 -23.952 1.00 41.34 288 THR A O 1
ATOM 2247 N N . ALA A 1 289 ? 35.566 -26.689 -23.488 1.00 41.91 289 ALA A N 1
ATOM 2248 C CA . ALA A 1 289 ? 35.283 -27.015 -24.892 1.00 41.91 289 ALA A CA 1
ATOM 2249 C C . ALA A 1 289 ? 34.527 -25.909 -25.659 1.00 41.91 289 ALA A C 1
ATOM 2251 O O . ALA A 1 289 ? 34.606 -25.857 -26.889 1.00 41.91 289 ALA A O 1
ATOM 2252 N N . VAL A 1 290 ? 33.821 -25.010 -24.965 1.00 45.03 290 VAL A N 1
ATOM 2253 C CA . VAL A 1 290 ? 32.995 -23.969 -25.608 1.00 45.03 290 VAL A CA 1
ATOM 2254 C C . VAL A 1 290 ? 33.797 -22.686 -25.855 1.00 45.03 290 VAL A C 1
ATOM 2256 O O . VAL A 1 290 ? 33.750 -22.143 -26.960 1.00 45.03 290 VAL A O 1
ATOM 2259 N N . GLU A 1 291 ? 34.639 -22.267 -24.907 1.00 42.62 291 GLU A N 1
ATOM 2260 C CA . GLU A 1 291 ? 35.519 -21.094 -25.067 1.00 42.62 291 GLU A CA 1
ATOM 2261 C C . GLU A 1 291 ? 36.627 -21.310 -26.110 1.00 42.62 291 GLU A C 1
ATOM 2263 O O . GLU A 1 291 ? 36.934 -20.418 -26.905 1.00 42.62 291 GLU A O 1
ATOM 2268 N N . ASN A 1 292 ? 37.164 -22.530 -26.211 1.00 47.19 292 ASN A N 1
ATOM 2269 C CA . ASN A 1 292 ? 38.204 -22.840 -27.194 1.00 47.19 292 ASN A CA 1
ATOM 2270 C C . ASN A 1 292 ? 37.684 -22.879 -28.643 1.00 47.19 292 ASN A C 1
ATOM 2272 O O . ASN A 1 292 ? 38.462 -22.709 -29.582 1.00 47.19 292 ASN A O 1
ATOM 2276 N N . ARG A 1 293 ? 36.371 -23.043 -28.860 1.00 48.28 293 ARG A N 1
ATOM 2277 C CA . ARG A 1 293 ? 35.782 -23.100 -30.211 1.00 48.28 293 ARG A CA 1
ATOM 2278 C C . ARG A 1 293 ? 35.520 -21.712 -30.804 1.00 48.28 293 ARG A C 1
ATOM 2280 O O . ARG A 1 293 ? 35.641 -21.543 -32.017 1.00 48.28 293 ARG A O 1
ATOM 2287 N N . ALA A 1 294 ? 35.242 -20.719 -29.956 1.00 44.81 294 ALA A N 1
ATOM 2288 C CA . ALA A 1 294 ? 35.083 -19.324 -30.366 1.00 44.81 294 ALA A CA 1
ATOM 2289 C C . ALA A 1 294 ? 36.432 -18.666 -30.720 1.00 44.81 294 ALA A C 1
ATOM 2291 O O . ALA A 1 294 ? 36.521 -17.948 -31.716 1.00 44.81 294 ALA A O 1
ATOM 2292 N N . MET A 1 295 ? 37.512 -18.982 -29.990 1.00 48.69 295 MET A N 1
ATOM 2293 C CA . MET A 1 295 ? 38.859 -18.492 -30.326 1.00 48.69 295 MET A CA 1
ATOM 2294 C C . MET A 1 295 ? 39.487 -19.196 -31.542 1.00 48.69 295 MET A C 1
ATOM 2296 O O . MET A 1 295 ? 40.201 -18.557 -32.320 1.00 48.69 295 MET A O 1
ATOM 2300 N N . ALA A 1 296 ? 39.181 -20.477 -31.779 1.00 49.84 296 ALA A N 1
ATOM 2301 C CA . ALA A 1 296 ? 39.742 -21.225 -32.909 1.00 49.84 296 ALA A CA 1
ATOM 2302 C C . ALA A 1 296 ? 39.286 -20.707 -34.291 1.00 49.84 296 ALA A C 1
ATOM 2304 O O . ALA A 1 296 ? 40.044 -20.806 -35.258 1.00 49.84 296 ALA A O 1
ATOM 2305 N N . CYS A 1 297 ? 38.098 -20.097 -34.404 1.00 47.31 297 CYS A N 1
ATOM 2306 C CA . CYS A 1 297 ? 37.633 -19.530 -35.678 1.00 47.31 297 CYS A CA 1
ATOM 2307 C C . CYS A 1 297 ? 38.411 -18.268 -36.104 1.00 47.31 297 CYS A C 1
ATOM 2309 O O . CYS A 1 297 ? 38.522 -18.000 -37.300 1.00 47.31 297 CYS A O 1
ATOM 2311 N N . CYS A 1 298 ? 39.002 -17.523 -35.163 1.00 45.66 298 CYS A N 1
ATOM 2312 C CA . CYS A 1 298 ? 39.773 -16.310 -35.467 1.00 45.66 298 CYS A CA 1
ATOM 2313 C C . CYS A 1 298 ? 41.261 -16.580 -35.759 1.00 45.66 298 CYS A C 1
ATOM 2315 O O . CYS A 1 298 ? 41.867 -15.863 -36.557 1.00 45.66 298 CYS A O 1
ATOM 2317 N N . GLU A 1 299 ? 41.859 -17.617 -35.166 1.00 50.34 299 GLU A N 1
ATOM 2318 C CA . GLU A 1 299 ? 43.281 -17.953 -35.371 1.00 50.34 299 GLU A CA 1
ATOM 2319 C C . GLU A 1 299 ? 43.537 -18.700 -36.696 1.00 50.34 299 GLU A C 1
ATOM 2321 O O . GLU A 1 299 ? 44.545 -18.456 -37.365 1.00 50.34 299 GLU A O 1
ATOM 2326 N N . ILE A 1 300 ? 42.604 -19.546 -37.154 1.00 50.34 300 ILE A N 1
ATOM 2327 C CA . ILE A 1 300 ? 42.785 -20.337 -38.389 1.00 50.34 300 ILE A CA 1
ATOM 2328 C C . ILE A 1 300 ? 42.748 -19.450 -39.651 1.00 50.34 300 ILE A C 1
ATOM 2330 O O . ILE A 1 300 ? 43.460 -19.719 -40.623 1.00 50.34 300 ILE A O 1
ATOM 2334 N N . ALA A 1 301 ? 42.026 -18.325 -39.619 1.00 48.16 301 ALA A N 1
ATOM 2335 C CA . ALA A 1 301 ? 41.960 -17.373 -40.732 1.00 48.16 301 ALA A CA 1
ATOM 2336 C C . ALA A 1 301 ? 43.286 -16.629 -41.003 1.00 48.16 301 ALA A C 1
ATOM 2338 O O . ALA A 1 301 ? 43.449 -16.041 -42.073 1.00 48.16 301 ALA A O 1
ATOM 2339 N N . LYS A 1 302 ? 44.259 -16.666 -40.078 1.00 49.09 302 LYS A N 1
ATOM 2340 C CA . LYS A 1 302 ? 45.565 -16.006 -40.257 1.00 49.09 302 LYS A CA 1
ATOM 2341 C C . LYS A 1 302 ? 46.626 -16.871 -40.945 1.00 49.09 302 LYS A C 1
ATOM 2343 O O . LYS A 1 302 ? 47.674 -16.334 -41.298 1.00 49.09 302 LYS A O 1
ATOM 2348 N N . ARG A 1 303 ? 46.409 -18.182 -41.139 1.00 52.22 303 ARG A N 1
ATOM 2349 C CA . ARG A 1 303 ? 47.486 -19.096 -41.584 1.00 52.22 303 ARG A CA 1
ATOM 2350 C C . ARG A 1 303 ? 47.201 -20.010 -42.779 1.00 52.22 303 ARG A C 1
ATOM 2352 O O . ARG A 1 303 ? 48.101 -20.763 -43.138 1.00 52.22 303 ARG A O 1
ATOM 2359 N N . SER A 1 304 ? 46.054 -19.939 -43.458 1.00 44.25 304 SER A N 1
ATOM 2360 C CA . SER A 1 304 ? 45.820 -20.806 -44.628 1.00 44.25 304 SER A CA 1
ATOM 2361 C C . SER A 1 304 ? 45.159 -20.100 -45.814 1.00 44.25 304 SER A C 1
ATOM 2363 O O . SER A 1 304 ? 44.068 -19.547 -45.711 1.00 44.25 304 SER A O 1
ATOM 2365 N N . LEU A 1 305 ? 45.841 -20.153 -46.961 1.00 51.69 305 LEU A N 1
ATOM 2366 C CA . LEU A 1 305 ? 45.398 -19.731 -48.294 1.00 51.69 305 LEU A CA 1
ATOM 2367 C C . LEU A 1 305 ? 44.581 -20.847 -48.976 1.00 51.69 305 LEU A C 1
ATOM 2369 O O . LEU A 1 305 ? 44.952 -21.306 -50.055 1.00 51.69 305 LEU A O 1
ATOM 2373 N N . VAL A 1 306 ? 43.487 -21.319 -48.368 1.00 50.28 306 VAL A N 1
ATOM 2374 C CA . VAL A 1 306 ? 42.609 -22.309 -49.021 1.00 50.28 306 VAL A CA 1
ATOM 2375 C C . VAL A 1 306 ? 41.127 -21.981 -48.811 1.00 50.28 306 VAL A C 1
ATOM 2377 O O . VAL A 1 306 ? 40.661 -21.845 -47.688 1.00 50.28 306 VAL A O 1
ATOM 2380 N N . ASP A 1 307 ? 40.466 -21.833 -49.961 1.00 48.25 307 ASP A N 1
ATOM 2381 C CA . ASP A 1 307 ? 39.042 -21.752 -50.315 1.00 48.25 307 ASP A CA 1
ATOM 2382 C C . ASP A 1 307 ? 38.056 -20.996 -49.397 1.00 48.25 307 ASP A C 1
ATOM 2384 O O . ASP A 1 307 ? 37.634 -21.448 -48.337 1.00 48.25 307 ASP A O 1
ATOM 2388 N N . LYS A 1 308 ? 37.632 -19.821 -49.882 1.00 48.88 308 LYS A N 1
ATOM 2389 C CA . LYS A 1 308 ? 36.642 -18.928 -49.269 1.00 48.88 308 LYS A CA 1
ATOM 2390 C C . LYS A 1 308 ? 35.240 -19.259 -49.778 1.00 48.88 308 LYS A C 1
ATOM 2392 O O . LYS A 1 308 ? 34.778 -18.617 -50.722 1.00 48.88 308 LYS A O 1
ATOM 2397 N N . ARG A 1 309 ? 34.534 -20.179 -49.129 1.00 51.97 309 ARG A N 1
ATOM 2398 C CA . ARG A 1 309 ? 33.061 -20.196 -49.102 1.00 51.97 309 ARG A CA 1
ATOM 2399 C C . ARG A 1 309 ? 32.655 -20.624 -47.690 1.00 51.97 309 ARG A C 1
ATOM 2401 O O . ARG A 1 309 ? 33.153 -21.629 -47.213 1.00 51.97 309 ARG A O 1
ATOM 2408 N N . ASP A 1 310 ? 31.838 -19.806 -47.029 1.00 51.94 310 ASP A N 1
ATOM 2409 C CA . ASP A 1 310 ? 31.168 -20.067 -45.735 1.00 51.94 310 ASP A CA 1
ATOM 2410 C C . ASP A 1 310 ? 31.775 -19.516 -44.426 1.00 51.94 310 ASP A C 1
ATOM 2412 O O . ASP A 1 310 ? 31.294 -19.852 -43.347 1.00 51.94 310 ASP A O 1
ATOM 2416 N N . CYS A 1 311 ? 32.705 -18.555 -44.473 1.00 46.34 311 CYS A N 1
ATOM 2417 C CA . CYS A 1 311 ? 33.041 -17.749 -43.285 1.00 46.34 311 CYS A CA 1
ATOM 2418 C C . CYS A 1 311 ? 32.456 -16.333 -43.398 1.00 46.34 311 CYS A C 1
ATOM 2420 O O . CYS A 1 311 ? 32.911 -15.528 -44.215 1.00 46.34 311 CYS A O 1
ATOM 2422 N N . VAL A 1 312 ? 31.462 -16.016 -42.561 1.00 48.81 312 VAL A N 1
ATOM 2423 C CA . VAL A 1 312 ? 30.991 -14.638 -42.346 1.00 48.81 312 VAL A CA 1
ATOM 2424 C C . VAL A 1 312 ? 32.159 -13.834 -41.752 1.00 48.81 312 VAL A C 1
ATOM 2426 O O . VAL A 1 312 ? 32.727 -14.271 -40.751 1.00 48.81 312 VAL A O 1
ATOM 2429 N N . PRO A 1 313 ? 32.574 -12.694 -42.334 1.00 43.31 313 PRO A N 1
ATOM 2430 C CA . PRO A 1 313 ? 33.687 -11.926 -41.791 1.00 43.31 313 PRO A CA 1
ATOM 2431 C C . PRO A 1 313 ? 33.320 -11.380 -40.409 1.00 43.31 313 PRO A C 1
ATOM 2433 O O . PRO A 1 313 ? 32.304 -10.697 -40.272 1.00 43.31 313 PRO A O 1
ATOM 2436 N N . CYS A 1 314 ? 34.172 -11.608 -39.405 1.00 42.53 314 CYS A N 1
ATOM 2437 C CA . CYS A 1 314 ? 34.177 -10.806 -38.185 1.00 42.53 314 CYS A CA 1
ATOM 2438 C C . CYS A 1 314 ? 34.485 -9.363 -38.593 1.00 42.53 314 CYS A C 1
ATOM 2440 O O . CYS A 1 314 ? 35.636 -9.009 -38.858 1.00 42.53 314 CYS A O 1
ATOM 2442 N N . ARG A 1 315 ? 33.440 -8.546 -38.730 1.00 38.22 315 ARG A N 1
ATOM 2443 C CA . ARG A 1 315 ? 33.568 -7.112 -38.974 1.00 38.22 315 ARG A CA 1
ATOM 2444 C C . ARG A 1 315 ? 34.245 -6.534 -37.734 1.00 38.22 315 ARG A C 1
ATOM 2446 O O . ARG A 1 315 ? 33.672 -6.575 -36.651 1.00 38.22 315 ARG A O 1
ATOM 2453 N N . SER A 1 316 ? 35.480 -6.061 -37.874 1.00 42.56 316 SER A N 1
ATOM 2454 C CA . SER A 1 316 ? 36.116 -5.247 -36.844 1.00 42.56 316 SER A CA 1
ATOM 2455 C C . SER A 1 316 ? 35.205 -4.054 -36.577 1.00 42.56 316 SER A C 1
ATOM 2457 O O . SER A 1 316 ? 34.836 -3.364 -37.532 1.00 42.56 316 SER A O 1
ATOM 2459 N N . ASN A 1 317 ? 34.819 -3.864 -35.313 1.00 40.47 317 ASN A N 1
ATOM 2460 C CA . ASN A 1 317 ? 34.104 -2.689 -34.827 1.00 40.47 317 ASN A CA 1
ATOM 2461 C C . ASN A 1 317 ? 34.864 -1.440 -35.288 1.00 40.47 317 ASN A C 1
ATOM 2463 O O . ASN A 1 317 ? 35.868 -1.060 -34.694 1.00 40.47 317 ASN A O 1
ATOM 2467 N N . HIS A 1 318 ? 34.431 -0.862 -36.405 1.00 40.41 318 HIS A N 1
ATOM 2468 C CA . HIS A 1 318 ? 34.778 0.500 -36.759 1.00 40.41 318 HIS A CA 1
ATOM 2469 C C . HIS A 1 318 ? 34.031 1.402 -35.791 1.00 40.41 318 HIS A C 1
ATOM 2471 O O . HIS A 1 318 ? 32.840 1.177 -35.588 1.00 40.41 318 HIS A O 1
ATOM 2477 N N . ASP A 1 319 ? 34.761 2.364 -35.229 1.00 45.00 319 ASP A N 1
ATOM 2478 C CA . ASP A 1 319 ? 34.336 3.459 -34.358 1.00 45.00 319 ASP A CA 1
ATOM 2479 C C . ASP A 1 319 ? 32.891 3.912 -34.624 1.00 45.00 319 ASP A C 1
ATOM 2481 O O . ASP A 1 319 ? 32.629 4.868 -35.358 1.00 45.00 319 ASP A O 1
ATOM 2485 N N . ALA A 1 320 ? 31.922 3.217 -34.026 1.00 44.62 320 ALA A N 1
ATOM 2486 C CA . ALA A 1 320 ? 30.612 3.786 -33.807 1.00 44.62 320 ALA A CA 1
ATOM 2487 C C . ALA A 1 320 ? 30.852 4.831 -32.727 1.00 44.62 320 ALA A C 1
ATOM 2489 O O . ALA A 1 320 ? 31.160 4.468 -31.596 1.00 44.62 320 ALA A O 1
ATOM 2490 N N . SER A 1 321 ? 30.830 6.102 -33.134 1.00 48.75 321 SER A N 1
ATOM 2491 C CA . SER A 1 321 ? 30.784 7.285 -32.276 1.00 48.75 321 SER A CA 1
ATOM 2492 C C . SER A 1 321 ? 30.039 6.958 -30.982 1.00 48.75 321 SER A C 1
ATOM 2494 O O . SER A 1 321 ? 28.809 6.923 -30.968 1.00 48.75 321 SER A O 1
ATOM 2496 N N . HIS A 1 322 ? 30.789 6.652 -29.926 1.00 64.88 322 HIS A N 1
ATOM 2497 C CA . HIS A 1 322 ? 30.238 6.380 -28.614 1.00 64.88 322 HIS A CA 1
ATOM 2498 C C . HIS A 1 322 ? 29.794 7.742 -28.098 1.00 64.88 322 HIS A C 1
ATOM 2500 O O . HIS A 1 322 ? 30.641 8.567 -27.754 1.00 64.88 322 HIS A O 1
ATOM 2506 N N . MET A 1 323 ? 28.491 8.024 -28.162 1.00 73.12 323 MET A N 1
ATOM 2507 C CA . MET A 1 323 ? 27.952 9.183 -27.458 1.00 73.12 323 MET A CA 1
ATOM 2508 C C . MET A 1 323 ? 28.381 9.083 -25.999 1.00 73.12 323 MET A C 1
ATOM 2510 O O . MET A 1 323 ? 28.418 7.986 -25.428 1.00 73.12 323 MET A O 1
ATOM 2514 N N . ASP A 1 324 ? 28.752 10.225 -25.438 1.00 88.88 324 ASP A N 1
ATOM 2515 C CA . ASP A 1 324 ? 29.079 10.312 -24.026 1.00 88.88 324 ASP A CA 1
ATOM 2516 C C . ASP A 1 324 ? 27.808 10.059 -23.204 1.00 88.88 324 ASP A C 1
ATOM 2518 O O . ASP A 1 324 ? 26.714 10.486 -23.588 1.00 88.88 324 ASP A O 1
ATOM 2522 N N . ASP A 1 325 ? 27.934 9.384 -22.062 1.00 90.25 325 ASP A N 1
ATOM 2523 C CA . ASP A 1 325 ? 26.791 9.081 -21.190 1.00 90.25 325 ASP A CA 1
ATOM 2524 C C . ASP A 1 325 ? 26.074 10.373 -20.755 1.00 90.25 325 ASP A C 1
ATOM 2526 O O . ASP A 1 325 ? 24.853 10.393 -20.583 1.00 90.25 325 ASP A O 1
ATOM 2530 N N . SER A 1 326 ? 26.818 11.482 -20.649 1.00 91.00 326 SER A N 1
ATOM 2531 C CA . SER A 1 326 ? 26.259 12.806 -20.360 1.00 91.00 326 SER A CA 1
ATOM 2532 C C . SER A 1 326 ? 25.323 13.318 -21.462 1.00 91.00 326 SER A C 1
ATOM 2534 O O . SER A 1 326 ? 24.301 13.934 -21.158 1.00 91.00 326 SER A O 1
ATOM 2536 N N . GLU A 1 327 ? 25.616 13.017 -22.729 1.00 92.19 327 GLU A N 1
ATOM 2537 C CA . GLU A 1 327 ? 24.805 13.417 -23.880 1.00 92.19 327 GLU A CA 1
ATOM 2538 C C . GLU A 1 327 ? 23.505 12.604 -23.936 1.00 92.19 327 GLU A C 1
ATOM 2540 O O . GLU A 1 327 ? 22.430 13.153 -24.172 1.00 92.19 327 GLU A O 1
ATOM 2545 N N . ILE A 1 328 ? 23.585 11.305 -23.626 1.00 89.56 328 ILE A N 1
ATOM 2546 C CA . ILE A 1 328 ? 22.424 10.408 -23.519 1.00 89.56 328 ILE A CA 1
ATOM 2547 C C . ILE A 1 328 ? 21.486 10.877 -22.399 1.00 89.56 328 ILE A C 1
ATOM 2549 O O . ILE A 1 328 ? 20.271 10.960 -22.598 1.00 89.56 328 ILE A O 1
ATOM 2553 N N . LEU A 1 329 ? 22.038 11.209 -21.229 1.00 91.50 329 LEU A N 1
ATOM 2554 C CA . LEU A 1 329 ? 21.266 11.702 -20.088 1.00 91.50 329 LEU A CA 1
ATOM 2555 C C . LEU A 1 329 ? 20.641 13.074 -20.359 1.00 91.50 329 LEU A C 1
ATOM 2557 O O . LEU A 1 329 ? 19.478 13.285 -20.008 1.00 91.50 329 LEU A O 1
ATOM 2561 N N . ALA A 1 330 ? 21.372 13.986 -21.007 1.00 93.56 330 ALA A N 1
ATOM 2562 C CA . ALA A 1 330 ? 20.850 15.293 -21.399 1.00 93.56 330 ALA A CA 1
ATOM 2563 C C . ALA A 1 330 ? 19.671 15.149 -22.370 1.00 93.56 330 ALA A C 1
ATOM 2565 O O . ALA A 1 330 ? 18.608 15.721 -22.127 1.00 93.56 330 ALA A O 1
ATOM 2566 N N . LEU A 1 331 ? 19.824 14.307 -23.399 1.00 92.12 331 LEU A N 1
ATOM 2567 C CA . LEU A 1 331 ? 18.771 14.026 -24.371 1.00 92.12 331 LEU A CA 1
ATOM 2568 C C . LEU A 1 331 ? 17.535 13.408 -23.705 1.00 92.12 331 LEU A C 1
ATOM 2570 O O . LEU A 1 331 ? 16.407 13.821 -23.983 1.00 92.12 331 LEU A O 1
ATOM 2574 N N . ALA A 1 332 ? 17.728 12.439 -22.806 1.00 92.31 332 ALA A N 1
ATOM 2575 C CA . ALA A 1 332 ? 16.628 11.837 -22.065 1.00 92.31 332 ALA A CA 1
ATOM 2576 C C . ALA A 1 332 ? 15.904 12.885 -21.203 1.00 92.31 332 ALA A C 1
ATOM 2578 O O . ALA A 1 332 ? 14.670 12.910 -21.149 1.00 92.31 332 ALA A O 1
ATOM 2579 N N . SER A 1 333 ? 16.656 13.751 -20.518 1.00 93.19 333 SER A N 1
ATOM 2580 C CA . SER A 1 333 ? 16.107 14.789 -19.643 1.00 93.19 333 SER A CA 1
ATOM 2581 C C . SER A 1 333 ? 15.275 15.814 -20.391 1.00 93.19 333 SER A C 1
ATOM 2583 O O . SER A 1 333 ? 14.127 16.037 -20.010 1.00 93.19 333 SER A O 1
ATOM 2585 N N . GLU A 1 334 ? 15.799 16.341 -21.494 1.00 94.44 334 GLU A N 1
ATOM 2586 C CA . GLU A 1 334 ? 15.099 17.301 -22.348 1.00 94.44 334 GLU A CA 1
ATOM 2587 C C . GLU A 1 334 ? 13.782 16.719 -22.881 1.00 94.44 334 GLU A C 1
ATOM 2589 O O . GLU A 1 334 ? 12.715 17.277 -22.637 1.00 94.44 334 GLU A O 1
ATOM 2594 N N . ASN A 1 335 ? 13.822 15.525 -23.487 1.00 93.00 335 ASN A N 1
ATOM 2595 C CA . ASN A 1 335 ? 12.615 14.892 -24.033 1.00 93.00 335 ASN A CA 1
ATOM 2596 C C . ASN A 1 335 ? 11.592 14.532 -22.941 1.00 93.00 335 ASN A C 1
ATOM 2598 O O . ASN A 1 335 ? 10.386 14.598 -23.171 1.00 93.00 335 ASN A O 1
ATOM 2602 N N . SER A 1 336 ? 12.056 14.155 -21.745 1.00 93.62 336 SER A N 1
ATOM 2603 C CA . SER A 1 336 ? 11.170 13.893 -20.606 1.00 93.62 336 SER A CA 1
ATOM 2604 C C . SER A 1 336 ? 10.502 15.164 -20.091 1.00 93.62 336 SER A C 1
ATOM 2606 O O . SER A 1 336 ? 9.333 15.118 -19.714 1.00 93.62 336 SER A O 1
ATOM 2608 N N . LYS A 1 337 ? 11.219 16.290 -20.072 1.00 95.19 337 LYS A N 1
ATOM 2609 C CA . LYS A 1 337 ? 10.673 17.582 -19.653 1.00 95.19 337 LYS A CA 1
ATOM 2610 C C . LYS A 1 337 ? 9.617 18.072 -20.635 1.00 95.19 337 LYS A C 1
ATOM 2612 O O . LYS A 1 337 ? 8.483 18.309 -20.232 1.00 95.19 337 LYS A O 1
ATOM 2617 N N . ASP A 1 338 ? 9.949 18.083 -21.923 1.00 94.12 338 ASP A N 1
ATOM 2618 C CA . ASP A 1 338 ? 9.022 18.477 -22.985 1.00 94.12 338 ASP A CA 1
ATOM 2619 C C . ASP A 1 338 ? 7.750 17.621 -22.970 1.00 94.12 338 ASP A C 1
ATOM 2621 O O . ASP A 1 338 ? 6.631 18.128 -23.099 1.00 94.12 338 ASP A O 1
ATOM 2625 N N . LYS A 1 339 ? 7.904 16.302 -22.778 1.00 94.31 339 LYS A N 1
ATOM 2626 C CA . LYS A 1 339 ? 6.751 15.407 -22.698 1.00 94.31 339 LYS A CA 1
ATOM 2627 C C . LYS A 1 339 ? 5.940 15.627 -21.423 1.00 94.31 339 LYS A C 1
ATOM 2629 O O . LYS A 1 339 ? 4.719 15.528 -21.486 1.00 94.31 339 LYS A O 1
ATOM 2634 N N . PHE A 1 340 ? 6.580 15.931 -20.295 1.00 94.94 340 PHE A N 1
ATOM 2635 C CA . PHE A 1 340 ? 5.883 16.219 -19.042 1.00 94.94 340 PHE A CA 1
ATOM 2636 C C . PHE A 1 340 ? 5.003 17.458 -19.173 1.00 94.94 340 PHE A C 1
ATOM 2638 O O . PHE A 1 340 ? 3.821 17.393 -18.851 1.00 94.94 340 PHE A O 1
ATOM 2645 N N . ASP A 1 341 ? 5.543 18.543 -19.725 1.00 94.38 341 ASP A N 1
ATOM 2646 C CA . ASP A 1 341 ? 4.801 19.788 -19.931 1.00 94.38 341 ASP A CA 1
ATOM 2647 C C . ASP A 1 341 ? 3.621 19.577 -20.897 1.00 94.38 341 ASP A C 1
ATOM 2649 O O . ASP A 1 341 ? 2.503 20.030 -20.636 1.00 94.38 341 ASP A O 1
ATOM 2653 N N . SER A 1 342 ? 3.837 18.808 -21.973 1.00 94.75 342 SER A N 1
ATOM 2654 C CA . SER A 1 342 ? 2.771 18.406 -22.900 1.00 94.75 342 SER A CA 1
ATOM 2655 C C . SER A 1 342 ? 1.675 17.597 -22.206 1.00 94.75 342 SER A C 1
ATOM 2657 O O . SER A 1 342 ? 0.494 17.850 -22.439 1.00 94.75 342 SER A O 1
ATOM 2659 N N . LEU A 1 343 ? 2.053 16.629 -21.367 1.00 94.94 343 LEU A N 1
ATOM 2660 C CA . LEU A 1 343 ? 1.118 15.782 -20.631 1.00 94.94 343 LEU A CA 1
ATOM 2661 C C . LEU A 1 343 ? 0.336 16.578 -19.585 1.00 94.94 343 LEU A C 1
ATOM 2663 O O . LEU A 1 343 ? -0.869 16.388 -19.464 1.00 94.94 343 LEU A O 1
ATOM 2667 N N . LEU A 1 344 ? 0.982 17.499 -18.864 1.00 94.81 344 LEU A N 1
ATOM 2668 C CA . LEU A 1 344 ? 0.290 18.379 -17.924 1.00 94.81 344 LEU A CA 1
ATOM 2669 C C . LEU A 1 344 ? -0.784 19.199 -18.642 1.00 94.81 344 LEU A C 1
ATOM 2671 O O . LEU A 1 344 ? -1.911 19.259 -18.168 1.00 94.81 344 LEU A O 1
ATOM 2675 N N . HIS A 1 345 ? -0.479 19.777 -19.803 1.00 94.81 345 HIS A N 1
ATOM 2676 C CA . HIS A 1 345 ? -1.478 20.505 -20.584 1.00 94.81 345 HIS A CA 1
ATOM 2677 C C . HIS A 1 345 ? -2.614 19.586 -21.072 1.00 94.81 345 HIS A C 1
ATOM 2679 O O . HIS A 1 345 ? -3.789 19.895 -20.889 1.00 94.81 345 HIS A O 1
ATOM 2685 N N . GLU A 1 346 ? -2.280 18.441 -21.670 1.00 93.62 346 GLU A N 1
ATOM 2686 C CA . GLU A 1 346 ? -3.254 17.491 -22.223 1.00 93.62 346 GLU A CA 1
ATOM 2687 C C . GLU A 1 346 ? -4.214 16.922 -21.167 1.00 93.62 346 GLU A C 1
ATOM 2689 O O . GLU A 1 346 ? -5.398 16.732 -21.442 1.00 93.62 346 GLU A O 1
ATOM 2694 N N . PHE A 1 347 ? -3.726 16.699 -19.948 1.00 93.88 347 PHE A N 1
ATOM 2695 C CA . PHE A 1 347 ? -4.502 16.131 -18.847 1.00 93.88 347 PHE A CA 1
ATOM 2696 C C . PHE A 1 347 ? -5.150 17.190 -17.939 1.00 93.88 347 PHE A C 1
ATOM 2698 O O . PHE A 1 347 ? -5.718 16.836 -16.910 1.00 93.88 347 PHE A O 1
ATOM 2705 N N . GLY A 1 348 ? -5.121 18.474 -18.323 1.00 93.69 348 GLY A N 1
ATOM 2706 C CA . GLY A 1 348 ? -5.822 19.550 -17.607 1.00 93.69 348 GLY A CA 1
ATOM 2707 C C . GLY A 1 348 ? -5.068 20.141 -16.408 1.00 93.69 348 GLY A C 1
ATOM 2708 O O . GLY A 1 348 ? -5.649 20.871 -15.613 1.00 93.69 348 GLY A O 1
ATOM 2709 N N . TYR A 1 349 ? -3.768 19.882 -16.297 1.00 93.50 349 TYR A N 1
ATOM 2710 C CA . TYR A 1 349 ? -2.863 20.396 -15.266 1.00 93.50 349 TYR A CA 1
ATOM 2711 C C . TYR A 1 349 ? -1.995 21.577 -15.752 1.00 93.50 349 TYR A C 1
ATOM 2713 O O . TYR A 1 349 ? -0.916 21.821 -15.206 1.00 93.50 349 TYR A O 1
ATOM 2721 N N . GLU A 1 350 ? -2.437 22.355 -16.753 1.00 89.81 350 GLU A N 1
ATOM 2722 C CA . GLU A 1 350 ? -1.648 23.476 -17.315 1.00 89.81 350 GLU A CA 1
ATOM 2723 C C . GLU A 1 350 ? -1.265 24.529 -16.262 1.00 89.81 350 GLU A C 1
ATOM 2725 O O . GLU A 1 350 ? -0.199 25.149 -16.332 1.00 89.81 350 GLU A O 1
ATOM 2730 N N . ALA A 1 351 ? -2.134 24.726 -15.263 1.00 86.06 351 ALA A N 1
ATOM 2731 C CA . ALA A 1 351 ? -1.898 25.675 -14.187 1.00 86.06 351 ALA A CA 1
ATOM 2732 C C . ALA A 1 351 ? -0.641 25.290 -13.396 1.00 86.06 351 ALA A C 1
ATOM 2734 O O . ALA A 1 351 ? 0.152 26.160 -13.041 1.00 86.06 351 ALA A O 1
ATOM 2735 N N . VAL A 1 352 ? -0.409 23.992 -13.188 1.00 82.88 352 VAL A N 1
ATOM 2736 C CA . VAL A 1 352 ? 0.788 23.483 -12.513 1.00 82.88 352 VAL A CA 1
ATOM 2737 C C . VAL A 1 352 ? 2.036 23.759 -13.351 1.00 82.88 352 VAL A C 1
ATOM 2739 O O . VAL A 1 352 ? 3.010 24.295 -12.821 1.00 82.88 352 VAL A O 1
ATOM 2742 N N . ALA A 1 353 ? 1.988 23.478 -14.658 1.00 81.69 353 ALA A N 1
ATOM 2743 C CA . ALA A 1 353 ? 3.100 23.742 -15.575 1.00 81.69 353 ALA A CA 1
ATOM 2744 C C . ALA A 1 353 ? 3.476 25.237 -15.606 1.00 81.69 353 ALA A C 1
ATOM 2746 O O . ALA A 1 353 ? 4.650 25.599 -15.543 1.00 81.69 353 ALA A O 1
ATOM 2747 N N . THR A 1 354 ? 2.471 26.117 -15.624 1.00 82.88 354 THR A N 1
ATOM 2748 C CA . THR A 1 354 ? 2.667 27.573 -15.697 1.00 82.88 354 THR A CA 1
ATOM 2749 C C . THR A 1 354 ? 3.264 28.149 -14.411 1.00 82.88 354 THR A C 1
ATOM 2751 O O . THR A 1 354 ? 4.119 29.035 -14.461 1.00 82.88 354 THR A O 1
ATOM 2754 N N . HIS A 1 355 ? 2.832 27.655 -13.247 1.00 83.25 355 HIS A N 1
ATOM 2755 C CA . HIS A 1 355 ? 3.237 28.207 -11.950 1.00 83.25 355 HIS A CA 1
ATOM 2756 C C . HIS A 1 355 ? 4.491 27.542 -11.367 1.00 83.25 355 HIS A C 1
ATOM 2758 O O . HIS A 1 355 ? 5.118 28.113 -10.473 1.00 83.25 355 HIS A O 1
ATOM 2764 N N . GLN A 1 356 ? 4.885 26.364 -11.862 1.00 82.75 356 GLN A N 1
ATOM 2765 C CA . GLN A 1 356 ? 6.058 25.631 -11.384 1.00 82.75 356 GLN A CA 1
ATOM 2766 C C . GLN A 1 356 ? 6.945 25.132 -12.541 1.00 82.75 356 GLN A C 1
ATOM 2768 O O . GLN A 1 356 ? 7.077 23.927 -12.746 1.00 82.75 356 GLN A O 1
ATOM 2773 N N . PRO A 1 357 ? 7.663 26.027 -13.249 1.00 83.44 357 PRO A N 1
ATOM 2774 C CA . PRO A 1 357 ? 8.526 25.649 -14.381 1.00 83.44 357 PRO A CA 1
ATOM 2775 C C . PRO A 1 357 ? 9.726 24.761 -13.992 1.00 83.44 357 PRO A C 1
ATOM 2777 O O . PRO A 1 357 ? 10.436 24.243 -14.853 1.00 83.44 357 PRO A O 1
ATOM 2780 N N . GLN A 1 358 ? 9.985 24.612 -12.689 1.00 88.56 358 GLN A N 1
ATOM 2781 C CA . GLN A 1 358 ? 11.022 23.743 -12.128 1.00 88.56 358 GLN A CA 1
ATOM 2782 C C . GLN A 1 358 ? 10.463 22.421 -11.588 1.00 88.56 358 GLN A C 1
ATOM 2784 O O . GLN A 1 358 ? 11.231 21.642 -11.030 1.00 88.56 358 GLN A O 1
ATOM 2789 N N . LEU A 1 359 ? 9.153 22.163 -11.707 1.00 88.44 359 LEU A N 1
ATOM 2790 C CA . LEU A 1 359 ? 8.532 20.972 -11.127 1.00 88.44 359 LEU A CA 1
ATOM 2791 C C . LEU A 1 359 ? 9.211 19.701 -11.638 1.00 88.44 359 LEU A C 1
ATOM 2793 O O . LEU A 1 359 ? 9.616 18.871 -10.835 1.00 88.44 359 LEU A O 1
ATOM 2797 N N . HIS A 1 360 ? 9.426 19.586 -12.950 1.00 92.50 360 HIS A N 1
ATOM 2798 C CA . HIS A 1 360 ? 10.125 18.439 -13.537 1.00 92.50 360 HIS A CA 1
ATOM 2799 C C . HIS A 1 360 ? 11.512 18.207 -12.915 1.00 92.50 360 HIS A C 1
ATOM 2801 O O . HIS A 1 360 ? 11.797 17.104 -12.452 1.00 92.50 360 HIS A O 1
ATOM 2807 N N . ASP A 1 361 ? 12.332 19.258 -12.826 1.00 90.38 361 ASP A N 1
ATOM 2808 C CA . ASP A 1 361 ? 13.695 19.188 -12.287 1.00 90.38 361 ASP A CA 1
ATOM 2809 C C . ASP A 1 361 ? 13.693 18.817 -10.789 1.00 90.38 361 ASP A C 1
ATOM 2811 O O . ASP A 1 361 ? 14.527 18.034 -10.321 1.00 90.38 361 ASP A O 1
ATOM 2815 N N . GLN A 1 362 ? 12.721 19.331 -10.026 1.00 87.81 362 GLN A N 1
ATOM 2816 C CA . GLN A 1 362 ? 12.525 18.992 -8.614 1.00 87.81 362 GLN A CA 1
ATOM 2817 C C . GLN A 1 362 ? 12.116 17.527 -8.435 1.00 87.81 362 GLN A C 1
ATOM 2819 O O . GLN A 1 362 ? 12.682 16.833 -7.588 1.00 87.81 362 GLN A O 1
ATOM 2824 N N . LEU A 1 363 ? 11.167 17.049 -9.243 1.00 84.88 363 LEU A N 1
ATOM 2825 C CA . LEU A 1 363 ? 10.715 15.660 -9.233 1.00 84.88 363 LEU A CA 1
ATOM 2826 C C . LEU A 1 363 ? 11.850 14.705 -9.614 1.00 84.88 363 LEU A C 1
ATOM 2828 O O . LEU A 1 363 ? 12.061 13.709 -8.924 1.00 84.88 363 LEU A O 1
ATOM 2832 N N . ALA A 1 364 ? 12.634 15.042 -10.641 1.00 86.69 364 ALA A N 1
ATOM 2833 C CA . ALA A 1 364 ? 13.790 14.260 -11.074 1.00 86.69 364 ALA A CA 1
ATOM 2834 C C . ALA A 1 364 ? 14.863 14.165 -9.980 1.00 86.69 364 ALA A C 1
ATOM 2836 O O . ALA A 1 364 ? 15.265 13.065 -9.606 1.00 86.69 364 ALA A O 1
ATOM 2837 N N . THR A 1 365 ? 15.244 15.301 -9.386 1.00 83.75 365 THR A N 1
ATOM 2838 C CA . THR A 1 365 ? 16.239 15.349 -8.299 1.00 83.75 365 THR A CA 1
ATOM 2839 C C . THR A 1 365 ? 15.811 14.497 -7.101 1.00 83.75 365 THR A C 1
ATOM 2841 O O . THR A 1 365 ? 16.626 13.831 -6.463 1.00 83.75 365 THR A O 1
ATOM 2844 N N . ARG A 1 366 ? 14.520 14.515 -6.755 1.00 72.50 366 ARG A N 1
ATOM 2845 C CA . ARG A 1 366 ? 13.990 13.729 -5.634 1.00 72.50 366 ARG A CA 1
ATOM 2846 C C . ARG A 1 366 ? 13.923 12.245 -5.952 1.00 72.50 366 ARG A C 1
ATOM 2848 O O . ARG A 1 366 ? 14.238 11.443 -5.079 1.00 72.50 366 ARG A O 1
ATOM 2855 N N . LEU A 1 367 ? 13.563 11.888 -7.180 1.00 74.31 367 LEU A N 1
ATOM 2856 C CA . LEU A 1 367 ? 13.557 10.499 -7.624 1.00 74.31 367 LEU A CA 1
ATOM 2857 C C . LEU A 1 367 ? 14.952 9.869 -7.495 1.00 74.31 367 LEU A C 1
ATOM 2859 O O . LEU A 1 367 ? 15.079 8.753 -6.994 1.00 74.31 367 LEU A O 1
ATOM 2863 N N . GLU A 1 368 ? 15.997 10.617 -7.857 1.00 74.19 368 GLU A N 1
ATOM 2864 C CA . GLU A 1 368 ? 17.394 10.202 -7.683 1.00 74.19 368 GLU A CA 1
ATOM 2865 C C . GLU A 1 368 ? 17.777 10.048 -6.201 1.00 74.19 368 GLU A C 1
ATOM 2867 O O . GLU A 1 368 ? 18.445 9.085 -5.827 1.00 74.19 368 GLU A O 1
ATOM 2872 N N . GLN A 1 369 ? 17.310 10.946 -5.325 1.00 69.44 369 GLN A N 1
ATOM 2873 C CA . GLN A 1 369 ? 17.569 10.864 -3.878 1.00 69.44 369 GLN A CA 1
ATOM 2874 C C . GLN A 1 369 ? 16.937 9.640 -3.206 1.00 69.44 369 GLN A C 1
ATOM 2876 O O . GLN A 1 369 ? 17.447 9.183 -2.183 1.00 69.44 369 GLN A O 1
ATOM 2881 N N . VAL A 1 370 ? 15.837 9.119 -3.752 1.00 58.00 370 VAL A N 1
ATOM 2882 C CA . VAL A 1 370 ? 15.137 7.942 -3.210 1.00 58.00 370 VAL A CA 1
ATOM 2883 C C . VAL A 1 370 ? 15.828 6.629 -3.619 1.00 58.00 370 VAL A C 1
ATOM 2885 O O . VAL A 1 370 ? 15.424 5.556 -3.185 1.00 58.00 370 VAL A O 1
ATOM 2888 N N . GLY A 1 371 ? 16.937 6.697 -4.366 1.00 51.06 371 GLY A N 1
ATOM 2889 C CA . GLY A 1 371 ? 17.772 5.531 -4.659 1.00 51.06 371 GLY A CA 1
ATOM 2890 C C . GLY A 1 371 ? 17.200 4.623 -5.744 1.00 51.06 371 GLY A C 1
ATOM 2891 O O . GLY A 1 371 ? 17.538 3.444 -5.790 1.00 51.06 371 GLY A O 1
ATOM 2892 N N . GLN A 1 372 ? 16.341 5.149 -6.624 1.00 58.41 372 GLN A N 1
ATOM 2893 C CA . GLN A 1 372 ? 15.958 4.410 -7.825 1.00 58.41 372 GLN A CA 1
ATOM 2894 C C . GLN A 1 372 ? 17.174 4.193 -8.734 1.00 58.41 372 GLN A C 1
ATOM 2896 O O . GLN A 1 372 ? 18.071 5.038 -8.784 1.00 58.41 372 GLN A O 1
ATOM 2901 N N . SER A 1 373 ? 17.171 3.077 -9.476 1.00 59.28 373 SER A N 1
ATOM 2902 C CA . SER A 1 373 ? 18.166 2.767 -10.513 1.00 59.28 373 SER A CA 1
ATOM 2903 C C . SER A 1 373 ? 18.476 4.010 -11.340 1.00 59.28 373 SER A C 1
ATOM 2905 O O . SER A 1 373 ? 17.542 4.710 -11.771 1.00 59.28 373 SER A O 1
ATOM 2907 N N . SER A 1 374 ? 19.762 4.271 -11.569 1.00 79.06 374 SER A N 1
ATOM 2908 C CA . SER A 1 374 ? 20.181 5.453 -12.308 1.00 79.06 374 SER A CA 1
ATOM 2909 C C . SER A 1 374 ? 19.489 5.474 -13.669 1.00 79.06 374 SER A C 1
ATOM 2911 O O . SER A 1 374 ? 19.239 4.446 -14.305 1.00 79.06 374 SER A O 1
ATOM 2913 N N . ARG A 1 375 ? 19.147 6.672 -14.136 1.00 81.50 375 ARG A N 1
ATOM 2914 C CA . ARG A 1 375 ? 18.490 6.840 -15.432 1.00 81.50 375 ARG A CA 1
ATOM 2915 C C . ARG A 1 375 ? 19.281 6.190 -16.573 1.00 81.50 375 ARG A C 1
ATOM 2917 O O . ARG A 1 375 ? 18.695 5.620 -17.490 1.00 81.50 375 ARG A O 1
ATOM 2924 N N . LEU A 1 376 ? 20.608 6.218 -16.464 1.00 84.00 376 LEU A N 1
ATOM 2925 C CA . LEU A 1 376 ? 21.520 5.570 -17.395 1.00 84.00 376 LEU A CA 1
ATOM 2926 C C . LEU A 1 376 ? 21.360 4.043 -17.401 1.00 84.00 376 LEU A C 1
ATOM 2928 O O . LEU A 1 376 ? 21.252 3.461 -18.476 1.00 84.00 376 LEU A O 1
ATOM 2932 N N . GLU A 1 377 ? 21.274 3.396 -16.235 1.00 77.94 377 GLU A N 1
ATOM 2933 C CA . GLU A 1 377 ? 21.050 1.944 -16.136 1.00 77.94 377 GLU A CA 1
ATOM 2934 C C . GLU A 1 377 ? 19.728 1.528 -16.784 1.00 77.94 377 GLU A C 1
ATOM 2936 O O . GLU A 1 377 ? 19.690 0.532 -17.506 1.00 77.94 377 GLU A O 1
ATOM 2941 N N . ARG A 1 378 ? 18.652 2.310 -16.610 1.00 78.56 378 ARG A N 1
ATOM 2942 C CA . ARG A 1 378 ? 17.367 2.031 -17.278 1.00 78.56 378 ARG A CA 1
ATOM 2943 C C . ARG A 1 378 ? 17.479 2.130 -18.796 1.00 78.56 378 ARG A C 1
ATOM 2945 O O . ARG A 1 378 ? 17.009 1.243 -19.508 1.00 78.56 378 ARG A O 1
ATOM 2952 N N . ILE A 1 379 ? 18.136 3.177 -19.297 1.00 83.19 379 ILE A N 1
ATOM 2953 C CA . ILE A 1 379 ? 18.394 3.363 -20.733 1.00 83.19 379 ILE A CA 1
ATOM 2954 C C . ILE A 1 379 ? 19.231 2.197 -21.277 1.00 83.19 379 ILE A C 1
ATOM 2956 O O . ILE A 1 379 ? 18.893 1.623 -22.313 1.00 83.19 379 ILE A O 1
ATOM 2960 N N . GLN A 1 380 ? 20.285 1.790 -20.569 1.00 81.94 380 GLN A N 1
ATOM 2961 C CA . GLN A 1 380 ? 21.126 0.657 -20.957 1.00 81.94 380 GLN A CA 1
ATOM 2962 C C . GLN A 1 380 ? 20.346 -0.662 -20.945 1.00 81.94 380 GLN A C 1
ATOM 2964 O O . GLN A 1 380 ? 20.437 -1.432 -21.901 1.00 81.94 380 GLN A O 1
ATOM 2969 N N . TYR A 1 381 ? 19.524 -0.900 -19.922 1.00 79.31 381 TYR A N 1
ATOM 2970 C CA . TYR A 1 381 ? 18.646 -2.064 -19.831 1.00 79.31 381 TYR A CA 1
ATOM 2971 C C . TYR A 1 381 ? 17.652 -2.118 -20.997 1.00 79.31 381 TYR A C 1
ATOM 2973 O O . TYR A 1 381 ? 17.527 -3.151 -21.658 1.00 79.31 381 TYR A O 1
ATOM 2981 N N . PHE A 1 382 ? 16.987 -1.004 -21.313 1.00 77.31 382 PHE A N 1
ATOM 2982 C CA . PHE A 1 382 ? 16.071 -0.929 -22.450 1.00 77.31 382 PHE A CA 1
ATOM 2983 C C . PHE A 1 382 ? 16.785 -1.115 -23.789 1.00 77.31 382 PHE A C 1
ATOM 2985 O O . PHE A 1 382 ? 16.279 -1.832 -24.657 1.00 77.31 382 PHE A O 1
ATOM 2992 N N . SER A 1 383 ? 17.974 -0.535 -23.946 1.00 81.25 383 SER A N 1
ATOM 2993 C CA . SER A 1 383 ? 18.819 -0.733 -25.124 1.00 81.25 383 SER A CA 1
ATOM 2994 C C . SER A 1 383 ? 19.204 -2.207 -25.293 1.00 81.25 383 SER A C 1
ATOM 2996 O O . SER A 1 383 ? 19.034 -2.771 -26.376 1.00 81.25 383 SER A O 1
ATOM 2998 N N . ALA A 1 384 ? 19.616 -2.878 -24.215 1.00 77.75 384 ALA A N 1
ATOM 2999 C CA . ALA A 1 384 ? 19.967 -4.295 -24.231 1.00 77.75 384 ALA A CA 1
ATOM 3000 C C . ALA A 1 384 ? 18.754 -5.198 -24.515 1.00 77.75 384 ALA A C 1
ATOM 3002 O O . ALA A 1 384 ? 18.842 -6.113 -25.338 1.00 77.75 384 ALA A O 1
ATOM 3003 N N . LYS A 1 385 ? 17.610 -4.936 -23.869 1.00 77.81 385 LYS A N 1
ATOM 3004 C CA . LYS A 1 385 ? 16.395 -5.757 -23.989 1.00 77.81 385 LYS A CA 1
ATOM 3005 C C . LYS A 1 385 ? 15.720 -5.600 -25.353 1.00 77.81 385 LYS A C 1
ATOM 3007 O O . LYS A 1 385 ? 15.311 -6.595 -25.950 1.00 77.81 385 LYS A O 1
ATOM 3012 N N . TYR A 1 386 ? 15.606 -4.372 -25.856 1.00 72.69 386 TYR A N 1
ATOM 3013 C CA . TYR A 1 386 ? 14.790 -4.067 -27.035 1.00 72.69 386 TYR A CA 1
ATOM 3014 C C . TYR A 1 386 ? 15.607 -3.685 -28.277 1.00 72.69 386 TYR A C 1
ATOM 3016 O O . TYR A 1 386 ? 15.144 -3.898 -29.401 1.00 72.69 386 TYR A O 1
ATOM 3024 N N . GLY A 1 387 ? 16.844 -3.202 -28.126 1.00 69.00 387 GLY A N 1
ATOM 3025 C CA . GLY A 1 387 ? 17.635 -2.674 -29.242 1.00 69.00 387 GLY A CA 1
ATOM 3026 C C . GLY A 1 387 ? 17.969 -3.697 -30.328 1.00 69.00 387 GLY A C 1
ATOM 3027 O O . GLY A 1 387 ? 17.912 -3.381 -31.516 1.00 69.00 387 GLY A O 1
ATOM 3028 N N . GLY A 1 388 ? 18.202 -4.959 -29.957 1.00 64.38 388 GLY A N 1
ATOM 3029 C CA . GLY A 1 388 ? 18.468 -6.033 -30.922 1.00 64.38 388 GLY A CA 1
ATOM 3030 C C . GLY A 1 388 ? 17.267 -6.416 -31.802 1.00 64.38 388 GLY A C 1
ATOM 3031 O O . GLY A 1 388 ? 17.457 -6.908 -32.919 1.00 64.38 388 GLY A O 1
ATOM 3032 N N . GLN A 1 389 ? 16.034 -6.193 -31.328 1.00 56.12 389 GLN A N 1
ATOM 3033 C CA . GLN A 1 389 ? 14.805 -6.536 -32.059 1.00 56.12 389 GLN A CA 1
ATOM 3034 C C . GLN A 1 389 ? 14.279 -5.373 -32.912 1.00 56.12 389 GLN A C 1
ATOM 3036 O O . GLN A 1 389 ? 13.798 -5.596 -34.027 1.00 56.12 389 GLN A O 1
ATOM 3041 N N . VAL A 1 390 ? 14.442 -4.132 -32.438 1.00 56.09 390 VAL A N 1
ATOM 3042 C CA . VAL A 1 390 ? 14.010 -2.904 -33.134 1.00 56.09 390 VAL A CA 1
ATOM 3043 C C . VAL A 1 390 ? 14.655 -2.770 -34.520 1.00 56.09 390 VAL A C 1
ATOM 3045 O O . VAL A 1 390 ? 13.976 -2.394 -35.477 1.00 56.09 390 VAL A O 1
ATOM 3048 N N . VAL A 1 391 ? 15.926 -3.167 -34.663 1.00 56.22 391 VAL A N 1
ATOM 3049 C CA . VAL A 1 391 ? 16.681 -3.100 -35.931 1.00 56.22 391 VAL A CA 1
ATOM 3050 C C . VAL A 1 391 ? 16.152 -4.075 -36.998 1.00 56.22 391 VAL A C 1
ATOM 3052 O O . VAL A 1 391 ? 16.343 -3.841 -38.189 1.00 56.22 391 VAL A O 1
ATOM 3055 N N . LYS A 1 392 ? 15.470 -5.165 -36.613 1.00 51.72 392 LYS A N 1
ATOM 3056 C CA . LYS A 1 392 ? 15.068 -6.236 -37.549 1.00 51.72 392 LYS A CA 1
ATOM 3057 C C . LYS A 1 392 ? 13.609 -6.176 -38.008 1.00 51.72 392 LYS A C 1
ATOM 3059 O O . LYS A 1 392 ? 13.325 -6.637 -39.109 1.00 51.72 392 LYS A O 1
ATOM 3064 N N . ALA A 1 393 ? 12.694 -5.644 -37.194 1.00 50.62 393 ALA A N 1
ATOM 3065 C CA . ALA A 1 393 ? 11.247 -5.799 -37.411 1.00 50.62 393 ALA A CA 1
ATOM 3066 C C . ALA A 1 393 ? 10.492 -4.513 -37.801 1.00 50.62 393 ALA A C 1
ATOM 3068 O O . ALA A 1 393 ? 9.275 -4.552 -37.956 1.00 50.62 393 ALA A O 1
ATOM 3069 N N . GLY A 1 394 ? 11.173 -3.375 -37.970 1.00 53.62 394 GLY A N 1
ATOM 3070 C CA . GLY A 1 394 ? 10.486 -2.112 -38.264 1.00 53.62 394 GLY A CA 1
ATOM 3071 C C . GLY A 1 394 ? 9.758 -1.522 -37.047 1.00 53.62 394 GLY A C 1
ATOM 3072 O O . GLY A 1 394 ? 8.608 -1.111 -37.157 1.00 53.62 394 GLY A O 1
ATOM 3073 N N . GLY A 1 395 ? 10.439 -1.473 -35.895 1.00 55.44 395 GLY A N 1
ATOM 3074 C CA . GLY A 1 395 ? 10.213 -0.527 -34.788 1.00 55.44 395 GLY A CA 1
ATOM 3075 C C . GLY A 1 395 ? 8.900 -0.603 -33.996 1.00 55.44 395 GLY A C 1
ATOM 3076 O O . GLY A 1 395 ? 8.939 -0.878 -32.802 1.00 55.44 395 GLY A O 1
ATOM 3077 N N . LEU A 1 396 ? 7.748 -0.334 -34.617 1.00 55.62 396 LEU A N 1
ATOM 3078 C CA . LEU A 1 396 ? 6.508 0.062 -33.926 1.00 55.62 396 LEU A CA 1
ATOM 3079 C C . LEU A 1 396 ? 6.024 -0.918 -32.843 1.00 55.62 396 LEU A C 1
ATOM 3081 O O . LEU A 1 396 ? 5.707 -0.495 -31.735 1.00 55.62 396 LEU A O 1
ATOM 3085 N N . LEU A 1 397 ? 5.963 -2.217 -33.155 1.00 57.28 397 LEU A N 1
ATOM 3086 C CA . LEU A 1 397 ? 5.407 -3.229 -32.244 1.00 57.28 397 LEU A CA 1
ATOM 3087 C C . LEU A 1 397 ? 6.227 -3.371 -30.954 1.00 57.28 397 LEU A C 1
ATOM 3089 O O . LEU A 1 397 ? 5.652 -3.552 -29.887 1.00 57.28 397 LEU A O 1
ATOM 3093 N N . VAL A 1 398 ? 7.553 -3.236 -31.045 1.00 65.44 398 VAL A N 1
ATOM 3094 C CA . VAL A 1 398 ? 8.464 -3.429 -29.907 1.00 65.44 398 VAL A CA 1
ATOM 3095 C C . VAL A 1 398 ? 8.365 -2.270 -28.912 1.00 65.44 398 VAL A C 1
ATOM 3097 O O . VAL A 1 398 ? 8.413 -2.494 -27.704 1.00 65.44 398 VAL A O 1
ATOM 3100 N N . TYR A 1 399 ? 8.173 -1.037 -29.394 1.00 66.75 399 TYR A N 1
ATOM 3101 C CA . TYR A 1 399 ? 8.010 0.129 -28.520 1.00 66.75 399 TYR A CA 1
ATOM 3102 C C . TYR A 1 399 ? 6.669 0.115 -27.782 1.00 66.75 399 TYR A C 1
ATOM 3104 O O . TYR A 1 399 ? 6.650 0.371 -26.582 1.00 66.75 399 TYR A O 1
ATOM 3112 N N . GLY A 1 400 ? 5.574 -0.266 -28.452 1.00 66.00 400 GLY A N 1
ATOM 3113 C CA . GLY A 1 400 ? 4.277 -0.441 -27.787 1.00 66.00 400 GLY A CA 1
ATOM 3114 C C . GLY A 1 400 ? 4.344 -1.484 -26.666 1.00 66.00 400 GLY A C 1
ATOM 3115 O O . GLY A 1 400 ? 3.901 -1.222 -25.550 1.00 66.00 400 GLY A O 1
ATOM 3116 N N . THR A 1 401 ? 4.995 -2.628 -26.916 1.00 66.94 401 THR A N 1
ATOM 3117 C CA . THR A 1 401 ? 5.221 -3.634 -25.865 1.00 66.94 401 THR A CA 1
ATOM 3118 C C . THR A 1 401 ? 6.161 -3.144 -24.773 1.00 66.94 401 THR A C 1
ATOM 3120 O O . THR A 1 401 ? 5.947 -3.490 -23.626 1.00 66.94 401 THR A O 1
ATOM 3123 N N . ALA A 1 402 ? 7.173 -2.326 -25.082 1.00 68.31 402 ALA A N 1
ATOM 3124 C CA . ALA A 1 402 ? 8.090 -1.794 -24.075 1.00 68.31 402 ALA A CA 1
ATOM 3125 C C . ALA A 1 402 ? 7.408 -0.787 -23.139 1.00 68.31 402 ALA A C 1
ATOM 3127 O O . ALA A 1 402 ? 7.677 -0.805 -21.938 1.00 68.31 402 ALA A O 1
ATOM 3128 N N . VAL A 1 403 ? 6.510 0.051 -23.667 1.00 68.44 403 VAL A N 1
ATOM 3129 C CA . VAL A 1 403 ? 5.678 0.956 -22.863 1.00 68.44 403 VAL A CA 1
ATOM 3130 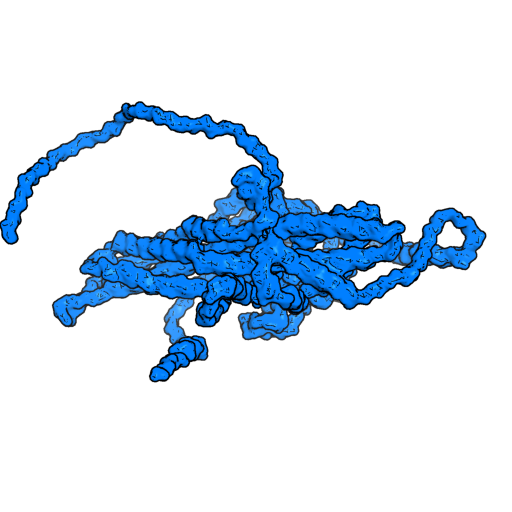C C . VAL A 1 403 ? 4.731 0.132 -21.990 1.00 68.44 403 VAL A C 1
ATOM 3132 O O . VAL A 1 403 ? 4.771 0.255 -20.770 1.00 68.44 403 VAL A O 1
ATOM 3135 N N . ALA A 1 404 ? 3.959 -0.784 -22.581 1.00 66.88 404 ALA A N 1
ATOM 3136 C CA . ALA A 1 404 ? 3.047 -1.645 -21.827 1.00 66.88 404 ALA A CA 1
ATOM 3137 C C . ALA A 1 404 ? 3.775 -2.500 -20.767 1.00 66.88 404 ALA A C 1
ATOM 3139 O O . ALA A 1 404 ? 3.325 -2.594 -19.626 1.00 66.88 404 ALA A O 1
ATOM 3140 N N . ASP A 1 405 ? 4.930 -3.082 -21.100 1.00 63.31 405 ASP A N 1
ATOM 3141 C CA . ASP A 1 405 ? 5.761 -3.850 -20.168 1.00 63.31 405 ASP A CA 1
ATOM 3142 C C . ASP A 1 405 ? 6.251 -2.975 -19.015 1.00 63.31 405 ASP A C 1
ATOM 3144 O O . ASP A 1 405 ? 6.217 -3.413 -17.873 1.00 63.31 405 ASP A O 1
ATOM 3148 N N . SER A 1 406 ? 6.676 -1.740 -19.279 1.00 64.44 406 SER A N 1
ATOM 3149 C CA . SER A 1 406 ? 7.177 -0.846 -18.230 1.00 64.44 406 SER A CA 1
ATOM 3150 C C . SER A 1 406 ? 6.067 -0.402 -17.272 1.00 64.44 406 SER A C 1
ATOM 3152 O O . SER A 1 406 ? 6.280 -0.390 -16.065 1.00 64.44 406 SER A O 1
ATOM 3154 N N . PHE A 1 407 ? 4.854 -0.141 -17.774 1.00 62.75 407 PHE A N 1
ATOM 3155 C CA . PHE A 1 407 ? 3.685 0.124 -16.921 1.00 62.75 407 PHE A CA 1
ATOM 3156 C C . PHE A 1 407 ? 3.203 -1.122 -16.152 1.00 62.75 407 PHE A C 1
ATOM 3158 O O . PHE A 1 407 ? 2.542 -0.990 -15.125 1.00 62.75 407 PHE A O 1
ATOM 3165 N N . THR A 1 408 ? 3.533 -2.334 -16.615 1.00 59.41 408 THR A N 1
ATOM 3166 C CA . THR A 1 408 ? 3.115 -3.597 -15.973 1.00 59.41 408 THR A CA 1
ATOM 3167 C C . THR A 1 408 ? 4.176 -4.233 -15.068 1.00 59.41 408 THR A C 1
ATOM 3169 O O . THR A 1 408 ? 3.809 -4.991 -14.169 1.00 59.41 408 THR A O 1
ATOM 3172 N N . HIS A 1 409 ? 5.465 -3.951 -15.284 1.00 50.50 409 HIS A N 1
ATOM 3173 C CA . HIS A 1 409 ? 6.598 -4.551 -14.565 1.00 50.50 409 HIS A CA 1
ATOM 3174 C C . HIS A 1 409 ? 7.310 -3.593 -13.605 1.00 50.50 409 HIS A C 1
ATOM 3176 O O . HIS A 1 409 ? 8.025 -4.074 -12.728 1.00 50.50 409 HIS A O 1
ATOM 3182 N N . GLU A 1 410 ? 7.135 -2.273 -13.716 1.00 49.19 410 GLU A N 1
ATOM 3183 C CA . GLU A 1 410 ? 7.652 -1.365 -12.693 1.00 49.19 410 GLU A CA 1
ATOM 3184 C C . GLU A 1 410 ? 6.716 -1.369 -11.481 1.00 49.19 410 GLU A C 1
ATOM 3186 O O . GLU A 1 410 ? 5.562 -0.943 -11.545 1.00 49.19 410 GLU A O 1
ATOM 3191 N N . ALA A 1 411 ? 7.225 -1.882 -10.361 1.00 38.59 411 ALA A N 1
ATOM 3192 C CA . ALA A 1 411 ? 6.553 -1.802 -9.081 1.00 38.59 411 ALA A CA 1
ATOM 3193 C C . ALA A 1 411 ? 6.223 -0.339 -8.720 1.00 38.59 411 ALA A C 1
ATOM 3195 O O . ALA A 1 411 ? 7.040 0.574 -8.855 1.00 38.59 411 ALA A O 1
ATOM 3196 N N . SER A 1 412 ? 4.980 -0.196 -8.253 1.00 44.97 412 SER A N 1
ATOM 3197 C CA . SER A 1 412 ? 4.436 0.842 -7.385 1.00 44.97 412 SER A CA 1
ATOM 3198 C C . SER A 1 412 ? 4.377 2.284 -7.931 1.00 44.97 412 SER A C 1
ATOM 3200 O O . SER A 1 412 ? 5.182 3.169 -7.648 1.00 44.97 412 SER A O 1
ATOM 3202 N N . VAL A 1 413 ? 3.275 2.571 -8.633 1.00 44.19 413 VAL A N 1
ATOM 3203 C CA . VAL A 1 413 ? 2.736 3.936 -8.809 1.00 44.19 413 VAL A CA 1
ATOM 3204 C C . VAL A 1 413 ? 2.450 4.596 -7.440 1.00 44.19 413 VAL A C 1
ATOM 3206 O O . VAL A 1 413 ? 2.472 5.819 -7.331 1.00 44.19 413 VAL A O 1
ATOM 3209 N N . LEU A 1 414 ? 2.252 3.805 -6.373 1.00 40.38 414 LEU A N 1
ATOM 3210 C CA . LEU A 1 414 ? 2.061 4.280 -4.995 1.00 40.38 414 LEU A CA 1
ATOM 3211 C C . LEU A 1 414 ? 3.358 4.779 -4.338 1.00 40.38 414 LEU A C 1
ATOM 3213 O O . LEU A 1 414 ? 3.326 5.760 -3.607 1.00 40.38 414 LEU A O 1
ATOM 3217 N N . ASP A 1 415 ? 4.492 4.171 -4.656 1.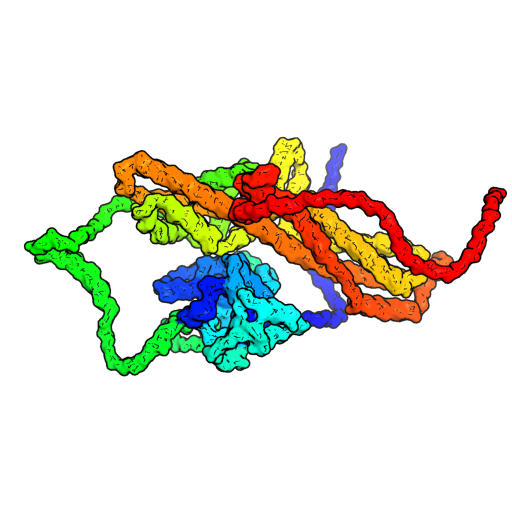00 42.78 415 ASP A N 1
ATOM 3218 C CA . ASP A 1 415 ? 5.833 4.506 -4.162 1.00 42.78 415 ASP A CA 1
ATOM 3219 C C . ASP A 1 415 ? 6.303 5.837 -4.721 1.00 42.78 415 ASP A C 1
ATOM 3221 O O . ASP A 1 415 ? 6.808 6.710 -4.011 1.00 42.78 415 ASP A O 1
ATOM 3225 N N . ARG A 1 416 ? 6.025 6.034 -6.010 1.00 51.97 416 ARG A N 1
ATOM 3226 C CA . ARG A 1 416 ? 6.191 7.324 -6.671 1.00 51.97 416 ARG A CA 1
ATOM 3227 C C . ARG A 1 416 ? 5.188 8.323 -6.125 1.00 51.97 416 ARG A C 1
ATOM 3229 O O . ARG A 1 416 ? 5.561 9.469 -5.934 1.00 51.97 416 ARG A O 1
ATOM 3236 N N . ALA A 1 417 ? 3.968 7.904 -5.793 1.00 43.59 417 ALA A N 1
ATOM 3237 C CA . ALA A 1 417 ? 2.963 8.785 -5.224 1.00 43.59 417 ALA A CA 1
ATOM 3238 C C . ALA A 1 417 ? 3.185 9.172 -3.757 1.00 43.59 417 ALA A C 1
ATOM 3240 O O . ALA A 1 417 ? 2.753 10.247 -3.382 1.00 43.59 417 ALA A O 1
ATOM 3241 N N . ALA A 1 418 ? 3.848 8.365 -2.929 1.00 41.06 418 ALA A N 1
ATOM 3242 C CA . ALA A 1 418 ? 4.205 8.727 -1.557 1.00 41.06 418 ALA A CA 1
ATOM 3243 C C . ALA A 1 418 ? 5.380 9.718 -1.549 1.00 41.06 418 ALA A C 1
ATOM 3245 O O . ALA A 1 418 ? 5.353 10.724 -0.837 1.00 41.06 418 ALA A O 1
ATOM 3246 N N . VAL A 1 419 ? 6.367 9.497 -2.427 1.00 45.16 419 VAL A N 1
ATOM 3247 C CA . VAL A 1 419 ? 7.432 10.470 -2.712 1.00 45.16 419 VAL A CA 1
ATOM 3248 C C . VAL A 1 419 ? 6.833 11.749 -3.302 1.00 45.16 419 VAL A C 1
ATOM 3250 O O . VAL A 1 419 ? 7.129 12.833 -2.813 1.00 45.16 419 VAL A O 1
ATOM 3253 N N . MET A 1 420 ? 5.914 11.652 -4.263 1.00 42.12 420 MET A N 1
ATOM 3254 C CA . MET A 1 420 ? 5.184 12.801 -4.809 1.00 42.12 420 MET A CA 1
ATOM 3255 C C . MET A 1 420 ? 4.317 13.465 -3.743 1.00 42.12 420 MET A C 1
ATOM 3257 O O . MET A 1 420 ? 4.422 14.660 -3.581 1.00 42.12 420 MET A O 1
ATOM 3261 N N . ALA A 1 421 ? 3.559 12.755 -2.916 1.00 44.28 421 ALA A N 1
ATOM 3262 C CA . ALA A 1 421 ? 2.767 13.341 -1.832 1.00 44.28 421 ALA A CA 1
ATOM 3263 C C . ALA A 1 421 ? 3.645 14.070 -0.799 1.00 44.28 421 ALA A C 1
ATOM 3265 O O . ALA A 1 421 ? 3.205 15.058 -0.219 1.00 44.28 421 ALA A O 1
ATOM 3266 N N . SER A 1 422 ? 4.904 13.647 -0.621 1.00 43.84 422 SER A N 1
ATOM 3267 C CA . SER A 1 422 ? 5.906 14.370 0.178 1.00 43.84 422 SER A CA 1
ATOM 3268 C C . SER A 1 422 ? 6.496 15.608 -0.526 1.00 43.84 422 SER A C 1
ATOM 3270 O O . SER A 1 422 ? 6.975 16.524 0.142 1.00 43.84 422 SER A O 1
ATOM 3272 N N . ILE A 1 423 ? 6.428 15.670 -1.862 1.00 46.28 423 ILE A N 1
ATOM 3273 C CA . ILE A 1 423 ? 6.799 16.827 -2.703 1.00 46.28 423 ILE A CA 1
ATOM 3274 C C . ILE A 1 423 ? 5.608 17.791 -2.886 1.00 46.28 423 ILE A C 1
ATOM 3276 O O . ILE A 1 423 ? 5.784 19.002 -3.008 1.00 46.28 423 ILE A O 1
ATOM 3280 N N . LEU A 1 424 ? 4.388 17.253 -2.863 1.00 49.12 424 LEU A N 1
ATOM 3281 C CA . LEU A 1 424 ? 3.135 17.867 -3.281 1.00 49.12 424 LEU A CA 1
ATOM 3282 C C . LEU A 1 424 ? 2.174 18.344 -2.163 1.00 49.12 424 LEU A C 1
ATOM 3284 O O . LEU A 1 424 ? 1.015 18.589 -2.496 1.00 49.12 424 LEU A O 1
ATOM 3288 N N . PRO A 1 425 ? 2.580 18.635 -0.901 1.00 47.56 425 PRO A N 1
ATOM 3289 C CA . PRO A 1 425 ? 1.756 19.494 -0.035 1.00 47.56 425 PRO A CA 1
ATOM 3290 C C . PRO A 1 425 ? 1.558 20.894 -0.639 1.00 47.56 425 PRO A C 1
ATOM 3292 O O . PRO A 1 425 ? 0.698 21.653 -0.213 1.00 47.56 425 PRO A O 1
ATOM 3295 N N . VAL A 1 426 ? 2.390 21.259 -1.624 1.00 48.09 426 VAL A N 1
ATOM 3296 C CA . VAL A 1 426 ? 2.407 22.587 -2.238 1.00 48.09 426 VAL A CA 1
ATOM 3297 C C . VAL A 1 426 ? 1.408 22.720 -3.389 1.00 48.09 426 VAL A C 1
ATOM 3299 O O . VAL A 1 426 ? 0.976 23.833 -3.661 1.00 48.09 426 VAL A O 1
ATOM 3302 N N . ILE A 1 427 ? 1.002 21.634 -4.059 1.00 49.31 427 ILE A N 1
ATOM 3303 C CA . ILE A 1 427 ? 0.149 21.734 -5.257 1.00 49.31 427 ILE A CA 1
ATOM 3304 C C . ILE A 1 427 ? -1.321 21.996 -4.918 1.00 49.31 427 ILE A C 1
ATOM 3306 O O . ILE A 1 427 ? -1.934 22.803 -5.612 1.00 49.31 427 ILE A O 1
ATOM 3310 N N . GLY A 1 428 ? -1.860 21.430 -3.832 1.00 50.62 428 GLY A N 1
ATOM 3311 C CA . GLY A 1 428 ? -3.229 21.731 -3.386 1.00 50.62 428 GLY A CA 1
ATOM 3312 C C . GLY A 1 428 ? -3.443 23.233 -3.178 1.00 50.62 428 GLY A C 1
ATOM 3313 O O . GLY A 1 428 ? -4.373 23.829 -3.726 1.00 50.62 428 GLY A O 1
ATOM 3314 N N . CYS A 1 429 ? -2.493 23.879 -2.502 1.00 53.28 429 CYS A N 1
ATOM 3315 C CA . CYS A 1 429 ? -2.501 25.327 -2.335 1.00 53.28 429 CYS A CA 1
ATOM 3316 C C . CYS A 1 429 ? -2.017 26.110 -3.555 1.00 53.28 429 CYS A C 1
ATOM 3318 O O . CYS A 1 429 ? -2.540 27.190 -3.791 1.00 53.28 429 CYS A O 1
ATOM 3320 N N . ALA A 1 430 ? -1.072 25.616 -4.361 1.00 51.53 430 ALA A N 1
ATOM 3321 C CA . ALA A 1 430 ? -0.620 26.330 -5.558 1.00 51.53 430 ALA A CA 1
ATOM 3322 C C . ALA A 1 430 ? -1.693 26.368 -6.655 1.00 51.53 430 ALA A C 1
ATOM 3324 O O . ALA A 1 430 ? -1.827 27.398 -7.305 1.00 51.53 430 ALA A O 1
ATOM 3325 N N . ILE A 1 431 ? -2.482 25.301 -6.830 1.00 53.38 431 ILE A N 1
ATOM 3326 C CA . ILE A 1 431 ? -3.609 25.273 -7.774 1.00 53.38 431 ILE A CA 1
ATOM 3327 C C . ILE A 1 431 ? -4.708 26.236 -7.310 1.00 53.38 431 ILE A C 1
ATOM 3329 O O . ILE A 1 431 ? -5.188 27.027 -8.116 1.00 53.38 431 ILE A O 1
ATOM 3333 N N . ARG A 1 432 ? -5.060 26.250 -6.014 1.00 56.78 432 ARG A N 1
ATOM 3334 C CA . ARG A 1 432 ? -6.072 27.186 -5.484 1.00 56.78 432 ARG A CA 1
ATOM 3335 C C . ARG A 1 432 ? -5.594 28.634 -5.485 1.00 56.78 432 ARG A C 1
ATOM 3337 O O . ARG A 1 432 ? -6.339 29.513 -5.887 1.00 56.78 432 ARG A O 1
ATOM 3344 N N . VAL A 1 433 ? -4.338 28.890 -5.118 1.00 55.84 433 VAL A N 1
ATOM 3345 C CA . VAL A 1 433 ? -3.741 30.232 -5.194 1.00 55.84 433 VAL A CA 1
ATOM 3346 C C . VAL A 1 433 ? -3.627 30.696 -6.647 1.00 55.84 433 VAL A C 1
ATOM 3348 O O . VAL A 1 433 ? -3.818 31.879 -6.900 1.00 55.84 433 VAL A O 1
ATOM 3351 N N . ALA A 1 434 ? -3.360 29.803 -7.603 1.00 51.91 434 ALA A N 1
ATOM 3352 C CA . ALA A 1 434 ? -3.376 30.123 -9.030 1.00 51.91 434 ALA A CA 1
ATOM 3353 C C . ALA A 1 434 ? -4.794 30.432 -9.545 1.00 51.91 434 ALA A C 1
ATOM 3355 O O . ALA A 1 434 ? -4.972 31.410 -10.272 1.00 51.91 434 ALA A O 1
ATOM 3356 N N . ASP A 1 435 ? -5.805 29.655 -9.142 1.00 52.56 435 ASP A N 1
ATOM 3357 C CA . ASP A 1 435 ? -7.210 29.903 -9.494 1.00 52.56 435 ASP A CA 1
ATOM 3358 C C . ASP A 1 435 ? -7.719 31.220 -8.874 1.00 52.56 435 ASP A C 1
ATOM 3360 O O . ASP A 1 435 ? -8.244 32.080 -9.585 1.00 52.56 435 ASP A O 1
ATOM 3364 N N . ASP A 1 436 ? -7.444 31.462 -7.591 1.00 59.56 436 ASP A N 1
ATOM 3365 C CA . ASP A 1 436 ? -7.773 32.708 -6.887 1.00 59.56 436 ASP A CA 1
ATOM 3366 C C . ASP A 1 436 ? -6.987 33.913 -7.439 1.00 59.56 436 ASP A C 1
ATOM 3368 O O . ASP A 1 436 ? -7.524 35.020 -7.538 1.00 59.56 436 ASP A O 1
ATOM 3372 N N . ALA A 1 437 ? -5.734 33.719 -7.871 1.00 50.25 437 ALA A N 1
ATOM 3373 C CA . ALA A 1 437 ? -4.940 34.752 -8.540 1.00 50.25 437 ALA A CA 1
ATOM 3374 C C . ALA A 1 437 ? -5.488 35.090 -9.932 1.00 50.25 437 ALA A C 1
ATOM 3376 O O . ALA A 1 437 ? -5.497 36.264 -10.306 1.00 50.25 437 ALA A O 1
ATOM 3377 N N . SER A 1 438 ? -6.002 34.101 -10.671 1.00 47.91 438 SER A N 1
ATOM 3378 C CA . SER A 1 438 ? -6.680 34.328 -11.953 1.00 47.91 438 SER A CA 1
ATOM 3379 C C . SER A 1 438 ? -8.000 35.098 -11.787 1.00 47.91 438 SER A C 1
ATOM 3381 O O . SER A 1 438 ? -8.393 35.860 -12.672 1.00 47.91 438 SER A O 1
ATOM 3383 N N . LYS A 1 439 ? -8.641 34.967 -10.616 1.00 67.12 439 LYS A N 1
ATOM 3384 C CA . LYS A 1 439 ? -9.871 35.675 -10.221 1.00 67.12 439 LYS A CA 1
ATOM 3385 C C . LYS A 1 439 ? -9.616 37.002 -9.487 1.00 67.12 439 LYS A C 1
ATOM 3387 O O . LYS A 1 439 ? -10.551 37.778 -9.305 1.00 67.12 439 LYS A O 1
ATOM 3392 N N . GLY A 1 440 ? -8.366 37.307 -9.127 1.00 57.72 440 GLY A N 1
ATOM 3393 C CA . GLY A 1 440 ? -7.958 38.561 -8.482 1.00 57.72 440 GLY A CA 1
ATOM 3394 C C . GLY A 1 440 ? -8.200 38.641 -6.966 1.00 57.72 440 GLY A C 1
ATOM 3395 O O . GLY A 1 440 ? -8.166 39.741 -6.416 1.00 57.72 440 GLY A O 1
ATOM 3396 N N . GLU A 1 441 ? -8.417 37.517 -6.280 1.00 54.91 441 GLU A N 1
ATOM 3397 C CA . GLU A 1 441 ? -8.799 37.455 -4.857 1.00 54.91 441 GLU A CA 1
ATOM 3398 C C . GLU A 1 441 ? -7.758 36.720 -3.990 1.00 54.91 441 GLU A C 1
ATOM 3400 O O . GLU A 1 441 ? -8.062 35.741 -3.316 1.00 54.91 441 GLU A O 1
ATOM 3405 N N . VAL A 1 442 ? -6.504 37.183 -3.967 1.00 44.50 442 VAL A N 1
ATOM 3406 C CA . VAL A 1 442 ? -5.469 36.526 -3.145 1.00 44.50 442 VAL A CA 1
ATOM 3407 C C . VAL A 1 442 ? -5.429 37.115 -1.728 1.00 44.50 442 VAL A C 1
ATOM 3409 O O . VAL A 1 442 ? -4.851 38.180 -1.502 1.00 44.50 442 VAL A O 1
ATOM 3412 N N . ASP A 1 443 ? -6.007 36.406 -0.753 1.00 59.91 443 ASP A N 1
ATOM 3413 C CA . ASP A 1 443 ? -5.836 36.682 0.683 1.00 59.91 443 ASP A CA 1
ATOM 3414 C C . ASP A 1 443 ? -4.674 35.851 1.258 1.00 59.91 443 ASP A C 1
ATOM 3416 O O . ASP A 1 443 ? -4.723 34.620 1.332 1.00 59.91 443 ASP A O 1
ATOM 3420 N N . ALA A 1 444 ? -3.619 36.537 1.705 1.00 45.16 444 ALA A N 1
ATOM 3421 C CA . ALA A 1 444 ? -2.415 35.921 2.259 1.00 45.16 444 ALA A CA 1
ATOM 3422 C C . ALA A 1 444 ? -2.682 35.075 3.520 1.00 45.16 444 ALA A C 1
ATOM 3424 O O . ALA A 1 444 ? -1.969 34.098 3.756 1.00 45.16 444 ALA A O 1
ATOM 3425 N N . ALA A 1 445 ? -3.708 35.407 4.315 1.00 42.78 445 ALA A N 1
ATOM 3426 C CA . ALA A 1 445 ? -4.076 34.608 5.483 1.00 42.78 445 ALA A CA 1
ATOM 3427 C C . ALA A 1 445 ? -4.686 33.263 5.056 1.00 42.78 445 ALA A C 1
ATOM 3429 O O . ALA A 1 445 ? -4.310 32.214 5.581 1.00 42.78 445 ALA A O 1
ATOM 3430 N N . ARG A 1 446 ? -5.552 33.281 4.039 1.00 50.62 446 ARG A N 1
ATOM 3431 C CA . ARG A 1 446 ? -6.209 32.092 3.477 1.00 50.62 446 ARG A CA 1
ATOM 3432 C C . ARG A 1 446 ? -5.211 31.147 2.805 1.00 50.62 446 ARG A C 1
ATOM 3434 O O . ARG A 1 446 ? -5.275 29.940 3.021 1.00 50.62 446 ARG A O 1
ATOM 3441 N N . ALA A 1 447 ? -4.222 31.703 2.103 1.00 49.41 447 ALA A N 1
ATOM 3442 C CA . ALA A 1 447 ? -3.115 30.938 1.533 1.00 49.41 447 ALA A CA 1
ATOM 3443 C C . ALA A 1 447 ? -2.291 30.218 2.616 1.00 49.41 447 ALA A C 1
ATOM 3445 O O . ALA A 1 447 ? -1.942 29.057 2.445 1.00 49.41 447 ALA A O 1
ATOM 3446 N N . SER A 1 448 ? -2.019 30.864 3.757 1.00 39.91 448 SER A N 1
ATOM 3447 C CA . SER A 1 448 ? -1.270 30.232 4.854 1.00 39.91 448 SER A CA 1
ATOM 3448 C C . SER A 1 448 ? -2.049 29.147 5.613 1.00 39.91 448 SER A C 1
ATOM 3450 O O . SER A 1 448 ? -1.439 28.167 6.037 1.00 39.91 448 SER A O 1
ATOM 3452 N N . PHE A 1 449 ? -3.375 29.278 5.749 1.00 52.16 449 PHE A N 1
ATOM 3453 C CA . PHE A 1 449 ? -4.220 28.229 6.339 1.00 52.16 449 PHE A CA 1
ATOM 3454 C C . PHE A 1 449 ? -4.343 27.003 5.432 1.00 52.16 449 PHE A C 1
ATOM 3456 O O . PHE A 1 449 ? -4.268 25.886 5.937 1.00 52.16 449 PHE A O 1
ATOM 3463 N N . CYS A 1 450 ? -4.386 27.208 4.113 1.00 54.97 450 CYS A N 1
ATOM 3464 C CA . CYS A 1 450 ? -4.378 26.123 3.137 1.00 54.97 450 CYS A CA 1
ATOM 3465 C C . CYS A 1 450 ? -3.194 25.157 3.354 1.00 54.97 450 CYS A C 1
ATOM 3467 O O . CYS A 1 450 ? -3.381 23.945 3.384 1.00 54.97 450 CYS A O 1
ATOM 3469 N N . PHE A 1 451 ? -1.980 25.671 3.601 1.00 46.44 451 PHE A N 1
ATOM 3470 C CA . PHE A 1 451 ? -0.806 24.809 3.807 1.00 46.44 451 PHE A CA 1
ATOM 3471 C C . PHE A 1 451 ? -0.843 24.031 5.132 1.00 46.44 451 PHE A C 1
ATOM 3473 O O . PHE A 1 451 ? -0.254 22.958 5.231 1.00 46.44 451 PHE A O 1
ATOM 3480 N N . ILE A 1 452 ? -1.509 24.557 6.164 1.00 45.22 452 ILE A N 1
ATOM 3481 C CA . ILE A 1 452 ? -1.649 23.882 7.466 1.00 45.22 452 ILE A CA 1
ATOM 3482 C C . ILE A 1 452 ? -2.715 22.784 7.377 1.00 45.22 452 ILE A C 1
ATOM 3484 O O . ILE A 1 452 ? -2.522 21.695 7.918 1.00 45.22 452 ILE A O 1
ATOM 3488 N N . GLU A 1 453 ? -3.808 23.052 6.665 1.00 49.09 453 GLU A N 1
ATOM 3489 C CA . GLU A 1 453 ? -4.879 22.090 6.404 1.00 49.09 453 GLU A CA 1
ATOM 3490 C C . GLU A 1 453 ? -4.394 20.942 5.509 1.00 49.09 453 GLU A C 1
ATOM 3492 O O . GLU A 1 453 ? -4.585 19.782 5.871 1.00 49.09 453 GLU A O 1
ATOM 3497 N N . ASP A 1 454 ? -3.652 21.224 4.433 1.00 44.59 454 ASP A N 1
ATOM 3498 C CA . ASP A 1 454 ? -3.089 20.185 3.559 1.00 44.59 454 ASP A CA 1
ATOM 3499 C C . ASP A 1 454 ? -2.096 19.277 4.314 1.00 44.59 454 ASP A C 1
ATOM 3501 O O . ASP A 1 454 ? -2.103 18.062 4.120 1.00 44.59 454 ASP A O 1
ATOM 3505 N N . VAL A 1 455 ? -1.293 19.812 5.247 1.00 40.19 455 VAL A N 1
ATOM 3506 C CA . VAL A 1 455 ? -0.386 19.005 6.091 1.00 40.19 455 VAL A CA 1
ATOM 3507 C C . VAL A 1 455 ? -1.152 18.140 7.092 1.00 40.19 455 VAL A C 1
ATOM 3509 O O . VAL A 1 455 ? -0.823 16.965 7.260 1.00 40.19 455 VAL A O 1
ATOM 3512 N N . LEU A 1 456 ? -2.180 18.686 7.748 1.00 48.22 456 LEU A N 1
ATOM 3513 C CA . LEU A 1 456 ? -3.013 17.930 8.687 1.00 48.22 456 LEU A CA 1
ATOM 3514 C C . LEU A 1 456 ? -3.756 16.806 7.974 1.00 48.22 456 LEU A C 1
ATOM 3516 O O . LEU A 1 456 ? -3.839 15.693 8.493 1.00 48.22 456 LEU A O 1
ATOM 3520 N N . VAL A 1 457 ? -4.250 17.052 6.764 1.00 51.81 457 VAL A N 1
ATOM 3521 C CA . VAL A 1 457 ? -4.968 16.014 6.045 1.00 51.81 457 VAL A CA 1
ATOM 3522 C C . VAL A 1 457 ? -4.016 15.013 5.404 1.00 51.81 457 VAL A C 1
ATOM 3524 O O . VAL A 1 457 ? -4.263 13.821 5.552 1.00 51.81 457 VAL A O 1
ATOM 3527 N N . LEU A 1 458 ? -2.901 15.411 4.780 1.00 47.66 458 LEU A N 1
ATOM 3528 C CA . LEU A 1 458 ? -1.882 14.475 4.266 1.00 47.66 458 LEU A CA 1
ATOM 3529 C C . LEU A 1 458 ? -1.299 13.575 5.368 1.00 47.66 458 LEU A C 1
ATOM 3531 O O . LEU A 1 458 ? -1.029 12.407 5.109 1.00 47.66 458 LEU A O 1
ATOM 3535 N N . ALA A 1 459 ? -1.203 14.069 6.605 1.00 49.41 459 ALA A N 1
ATOM 3536 C CA . ALA A 1 459 ? -0.784 13.287 7.768 1.00 49.41 459 ALA A CA 1
ATOM 3537 C C . ALA A 1 459 ? -1.889 12.387 8.370 1.00 49.41 459 ALA A C 1
ATOM 3539 O O . ALA A 1 459 ? -1.653 11.730 9.382 1.00 49.41 459 ALA A O 1
ATOM 3540 N N . GLY A 1 460 ? -3.099 12.357 7.793 1.00 49.62 460 GLY A N 1
ATOM 3541 C CA . GLY A 1 460 ? -4.224 11.564 8.310 1.00 49.62 460 GLY A CA 1
ATOM 3542 C C . GLY A 1 460 ? -4.852 12.126 9.593 1.00 49.62 460 GLY A C 1
ATOM 3543 O O . GLY A 1 460 ? -5.583 11.425 10.280 1.00 49.62 460 GLY A O 1
ATOM 3544 N N . LEU A 1 461 ? -4.596 13.394 9.924 1.00 56.12 461 LEU A N 1
ATOM 3545 C CA . LEU A 1 461 ? -4.976 14.024 11.193 1.00 56.12 461 LEU A CA 1
ATOM 3546 C C . LEU A 1 461 ? -6.350 14.717 11.177 1.00 56.12 461 LEU A C 1
ATOM 3548 O O . LEU A 1 461 ? -6.699 15.394 12.148 1.00 56.12 461 LEU A O 1
ATOM 3552 N N . TRP A 1 462 ? -7.177 14.506 10.143 1.00 58.38 462 TRP A N 1
ATOM 3553 C CA . TRP A 1 462 ? -8.596 14.912 10.159 1.00 58.38 462 TRP A CA 1
ATOM 3554 C C . TRP A 1 462 ? -9.361 14.264 11.336 1.00 58.38 462 TRP A C 1
ATOM 3556 O O . TRP A 1 462 ? -10.375 14.799 11.791 1.00 58.38 462 TRP A O 1
ATOM 3566 N N . GLU A 1 463 ? -8.820 13.178 11.907 1.00 51.25 463 GLU A N 1
ATOM 3567 C CA . GLU A 1 463 ? -9.291 12.540 13.141 1.00 51.25 463 GLU A CA 1
ATOM 3568 C C . GLU A 1 463 ? -9.453 13.526 14.312 1.00 51.25 463 GLU A C 1
ATOM 3570 O O . GLU A 1 463 ? -10.384 13.390 15.107 1.00 51.25 463 GLU A O 1
ATOM 3575 N N . PHE A 1 464 ? -8.602 14.555 14.414 1.00 52.28 464 PHE A N 1
ATOM 3576 C CA . PHE A 1 464 ? -8.700 15.546 15.492 1.00 52.28 464 PHE A CA 1
ATOM 3577 C C . PHE A 1 464 ? -9.869 16.520 15.308 1.00 52.28 464 PHE A C 1
ATOM 3579 O O . PHE A 1 464 ? -10.481 16.930 16.298 1.00 52.28 464 PHE A O 1
ATOM 3586 N N . GLY A 1 465 ? -10.215 16.862 14.062 1.00 56.34 465 GLY A N 1
ATOM 3587 C CA . GLY A 1 465 ? -11.358 17.726 13.756 1.00 56.34 465 GLY A CA 1
ATOM 3588 C C . GLY A 1 465 ? -12.683 17.068 14.143 1.00 56.34 465 GLY A C 1
ATOM 3589 O O . GLY A 1 465 ? -13.509 17.677 14.829 1.00 56.34 465 GLY A O 1
ATOM 3590 N N . LEU A 1 466 ? -12.842 15.785 13.800 1.00 55.72 466 LEU A N 1
ATOM 3591 C CA . LEU A 1 466 ? -14.043 15.019 14.145 1.00 55.72 466 LEU A CA 1
ATOM 3592 C C . LEU A 1 466 ? -14.129 14.716 15.649 1.00 55.72 466 LEU A C 1
ATOM 3594 O O . LEU A 1 466 ? -15.206 14.839 16.235 1.00 55.72 466 LEU A O 1
ATOM 3598 N N . ALA A 1 467 ? -13.005 14.405 16.306 1.00 52.53 467 ALA A N 1
ATOM 3599 C CA . ALA A 1 467 ? -12.975 14.179 17.753 1.00 52.53 467 ALA A CA 1
ATOM 3600 C C . ALA A 1 467 ? -13.366 15.437 18.557 1.00 52.53 467 ALA A C 1
ATOM 3602 O O . ALA A 1 467 ? -14.066 15.344 19.569 1.00 52.53 467 ALA A O 1
ATOM 3603 N N . TRP A 1 468 ? -12.974 16.630 18.097 1.00 54.25 468 TRP A N 1
ATOM 3604 C CA . TRP A 1 468 ? -13.342 17.886 18.758 1.00 54.25 468 TRP A CA 1
ATOM 3605 C C . TRP A 1 468 ? -14.838 18.205 18.623 1.00 54.25 468 TRP A C 1
ATOM 3607 O O . TRP A 1 468 ? -15.486 18.591 19.599 1.00 54.25 468 TRP A O 1
ATOM 3617 N N . GLN A 1 469 ? -15.425 17.980 17.444 1.00 54.56 469 GLN A N 1
ATOM 3618 C CA . GLN A 1 469 ? -16.863 18.175 17.226 1.00 54.56 469 GLN A CA 1
ATOM 3619 C C . GLN A 1 469 ? -17.723 17.132 17.962 1.00 54.56 469 GLN A C 1
ATOM 3621 O O . GLN A 1 469 ? -18.857 17.430 18.364 1.00 54.56 469 GLN A O 1
ATOM 3626 N N . ALA A 1 470 ? -17.191 15.932 18.215 1.00 52.44 470 ALA A N 1
ATOM 3627 C CA . ALA A 1 470 ? -17.856 14.899 19.010 1.00 52.44 470 ALA A CA 1
ATOM 3628 C C . ALA A 1 470 ? -18.173 15.377 20.440 1.00 52.44 470 ALA A C 1
ATOM 3630 O O . ALA A 1 470 ? -19.280 15.156 20.935 1.00 52.44 470 ALA A O 1
ATOM 3631 N N . LEU A 1 471 ? -17.247 16.117 21.065 1.00 52.97 471 LEU A N 1
ATOM 3632 C CA . LEU A 1 471 ? -17.384 16.624 22.436 1.00 52.97 471 LEU A CA 1
ATOM 3633 C C . LEU A 1 471 ? -18.485 17.683 22.602 1.00 52.97 471 LEU A C 1
ATOM 3635 O O . LEU A 1 471 ? -19.013 17.843 23.708 1.00 52.97 471 LEU A O 1
ATOM 3639 N N . LEU A 1 472 ? -18.840 18.420 21.549 1.00 60.38 472 LEU A N 1
ATOM 3640 C CA . LEU A 1 472 ? -19.836 19.494 21.640 1.00 60.38 472 LEU A CA 1
ATOM 3641 C C . LEU A 1 472 ? -21.276 18.969 21.512 1.00 60.38 472 LEU A C 1
ATOM 3643 O O . LEU A 1 472 ? -22.145 19.381 22.279 1.00 60.38 472 LEU A O 1
ATOM 3647 N N . GLY A 1 473 ? -21.524 17.981 20.644 1.00 58.72 473 GLY A N 1
ATOM 3648 C CA . GLY A 1 473 ? -22.891 17.509 20.358 1.00 58.72 473 GLY A CA 1
ATOM 3649 C C . GLY A 1 473 ? -23.579 16.737 21.495 1.00 58.72 473 GLY A C 1
ATOM 3650 O O . GLY A 1 473 ? -24.808 16.733 21.594 1.00 58.72 473 GLY A O 1
ATOM 3651 N N . VAL A 1 474 ? -22.820 16.107 22.401 1.00 64.00 474 VAL A N 1
ATOM 3652 C CA . VAL A 1 474 ? -23.418 15.383 23.542 1.00 64.00 474 VAL A CA 1
ATOM 3653 C C . VAL A 1 474 ? -24.079 16.352 24.531 1.00 64.00 474 VAL A C 1
ATOM 3655 O O . VAL A 1 474 ? -25.124 16.036 25.097 1.00 64.00 474 VAL A O 1
ATOM 3658 N N . ALA A 1 475 ? -23.517 17.554 24.712 1.00 62.22 475 ALA A N 1
ATOM 3659 C CA . ALA A 1 475 ? -24.084 18.561 25.611 1.00 62.22 475 ALA A CA 1
ATOM 3660 C C . ALA A 1 475 ? -25.448 19.064 25.116 1.00 62.22 475 ALA A C 1
ATOM 3662 O O . ALA A 1 475 ? -26.394 19.131 25.896 1.00 62.22 475 ALA A O 1
ATOM 3663 N N . GLU A 1 476 ? -25.569 19.350 23.819 1.00 64.62 476 GLU A N 1
ATOM 3664 C CA . GLU A 1 476 ? -26.820 19.811 23.202 1.00 64.62 476 GLU A CA 1
ATOM 3665 C C . GLU A 1 476 ? -27.925 18.749 23.285 1.00 64.62 476 GLU A C 1
ATOM 3667 O O . GLU A 1 476 ? -29.081 19.065 23.560 1.00 64.62 476 GLU A O 1
ATOM 3672 N N . THR A 1 477 ? -27.564 17.468 23.145 1.00 61.72 477 THR A N 1
ATOM 3673 C CA . THR A 1 477 ? -28.515 16.346 23.256 1.00 61.72 477 THR A CA 1
ATOM 3674 C C . THR A 1 477 ? -29.098 16.226 24.677 1.00 61.72 477 THR A C 1
ATOM 3676 O O . THR A 1 477 ? -30.263 15.845 24.838 1.00 61.72 477 THR A O 1
ATOM 3679 N N . LEU A 1 478 ? -28.312 16.557 25.710 1.00 64.69 478 LEU A N 1
ATOM 3680 C CA . LEU A 1 478 ? -28.695 16.420 27.123 1.00 64.69 478 LEU A CA 1
ATOM 3681 C C . LEU A 1 478 ? -29.362 17.674 27.717 1.00 64.69 478 LEU A C 1
ATOM 3683 O O . LEU A 1 478 ? -30.097 17.554 28.693 1.00 64.69 478 LEU A O 1
ATOM 3687 N N . GLN A 1 479 ? -29.181 18.857 27.121 1.00 64.81 479 GLN A N 1
ATOM 3688 C CA . GLN A 1 479 ? -29.751 20.120 27.622 1.00 64.81 479 GLN A CA 1
ATOM 3689 C C . GLN A 1 479 ? -31.292 20.198 27.579 1.00 64.81 479 GLN A C 1
ATOM 3691 O O . GLN A 1 479 ? -31.871 21.063 28.228 1.00 64.81 479 GLN A O 1
ATOM 3696 N N . GLY A 1 480 ? -31.975 19.298 26.865 1.00 59.03 480 GLY A N 1
ATOM 3697 C CA . GLY A 1 480 ? -33.440 19.290 26.732 1.00 59.03 480 GLY A CA 1
ATOM 3698 C C . GLY A 1 480 ? -34.215 18.479 27.782 1.00 59.03 480 GLY A C 1
ATOM 3699 O O . GLY A 1 480 ? -35.363 18.123 27.522 1.00 59.03 480 GLY A O 1
ATOM 3700 N N . ILE A 1 481 ? -33.606 18.103 28.911 1.00 57.69 481 ILE A N 1
ATOM 3701 C CA . ILE A 1 481 ? -34.215 17.177 29.881 1.00 57.69 481 ILE A CA 1
ATOM 3702 C C . ILE A 1 481 ? -34.681 17.945 31.122 1.00 57.69 481 ILE A C 1
ATOM 3704 O O . ILE A 1 481 ? -33.941 18.111 32.085 1.00 57.69 481 ILE A O 1
ATOM 3708 N N . GLU A 1 482 ? -35.932 18.408 31.097 1.00 59.41 482 GLU A N 1
ATOM 3709 C CA . GLU A 1 482 ? -36.583 19.081 32.236 1.00 59.41 482 GLU A CA 1
ATOM 3710 C C . GLU A 1 482 ? -37.158 18.113 33.294 1.00 59.41 482 GLU A C 1
ATOM 3712 O O . GLU A 1 482 ? -37.628 18.556 34.337 1.00 59.41 482 GLU A O 1
ATOM 3717 N N . GLU A 1 483 ? -37.074 16.791 33.100 1.00 70.31 483 GLU A N 1
ATOM 3718 C CA . GLU A 1 483 ? -37.540 15.801 34.085 1.00 70.31 483 GLU A CA 1
ATOM 3719 C C . GLU A 1 483 ? -36.451 14.756 34.361 1.00 70.31 483 GLU A C 1
ATOM 3721 O O . GLU A 1 483 ? -36.249 13.827 33.577 1.00 70.31 483 GLU A O 1
ATOM 3726 N N . GLN A 1 484 ? -35.755 14.901 35.493 1.00 73.50 484 GLN A N 1
ATOM 3727 C CA . GLN A 1 484 ? -34.702 13.984 35.950 1.00 73.50 484 GLN A CA 1
ATOM 3728 C C . GLN A 1 484 ? -35.190 12.526 36.057 1.00 73.50 484 GLN A C 1
ATOM 3730 O O . GLN A 1 484 ? -34.419 11.606 35.804 1.00 73.50 484 GLN A O 1
ATOM 3735 N N . ASP A 1 485 ? -36.478 12.306 36.343 1.00 76.88 485 ASP A N 1
ATOM 3736 C CA . ASP A 1 485 ? -37.071 10.965 36.435 1.00 76.88 485 ASP A CA 1
ATOM 3737 C C . ASP A 1 485 ? -36.999 10.187 35.110 1.00 76.88 485 ASP A C 1
ATOM 3739 O O . ASP A 1 485 ? -36.835 8.968 35.114 1.00 76.88 485 ASP A O 1
ATOM 3743 N N . LYS A 1 486 ? -37.027 10.880 33.962 1.00 86.06 486 LYS A N 1
ATOM 3744 C CA . LYS A 1 486 ? -36.899 10.249 32.637 1.00 86.06 486 LYS A CA 1
ATOM 3745 C C . LYS A 1 486 ? -35.486 9.735 32.350 1.00 86.06 486 LYS A C 1
ATOM 3747 O O . LYS A 1 486 ? -35.317 8.946 31.427 1.00 86.06 486 LYS A O 1
ATOM 3752 N N . LEU A 1 487 ? -34.473 10.157 33.116 1.00 86.75 487 LEU A N 1
ATOM 3753 C CA . LEU A 1 487 ? -33.094 9.673 32.961 1.00 86.75 487 LEU A CA 1
ATOM 3754 C C . LEU A 1 487 ? -32.888 8.255 33.511 1.00 86.75 487 LEU A C 1
ATOM 3756 O O . LEU A 1 487 ? -31.858 7.642 33.247 1.00 86.75 487 LEU A O 1
ATOM 3760 N N . TYR A 1 488 ? -33.848 7.730 34.272 1.00 88.00 488 TYR A N 1
ATOM 3761 C CA . TYR A 1 488 ? -33.807 6.352 34.766 1.00 88.00 488 TYR A CA 1
ATOM 3762 C C . TYR A 1 488 ? -34.503 5.364 33.829 1.00 88.00 488 TYR A C 1
ATOM 3764 O O . TYR A 1 488 ? -34.406 4.161 34.045 1.00 88.00 488 TYR A O 1
ATOM 3772 N N . ASP A 1 489 ? -35.191 5.850 32.792 1.00 90.12 489 ASP A N 1
ATOM 3773 C CA . ASP A 1 489 ? -35.868 5.004 31.815 1.00 90.12 489 ASP A CA 1
ATOM 3774 C C . ASP A 1 489 ? -34.851 4.450 30.786 1.00 90.12 489 ASP A C 1
ATOM 3776 O O . ASP A 1 489 ? -34.260 5.227 30.017 1.00 90.12 489 ASP A O 1
ATOM 3780 N N . PRO A 1 490 ? -34.644 3.117 30.721 1.00 89.12 490 PRO A N 1
ATOM 3781 C CA . PRO A 1 490 ? -33.717 2.495 29.774 1.00 89.12 490 PRO A CA 1
ATOM 3782 C C . PRO A 1 490 ? -34.062 2.778 28.307 1.00 89.12 490 PRO A C 1
ATOM 3784 O O . PRO A 1 490 ? -33.170 2.825 27.451 1.00 89.12 490 PRO A O 1
ATOM 3787 N N . ASP A 1 491 ? -35.342 2.976 27.986 1.00 91.06 491 ASP A N 1
ATOM 3788 C CA . ASP A 1 491 ? -35.784 3.290 26.629 1.00 91.06 491 ASP A CA 1
ATOM 3789 C C . ASP A 1 491 ? -35.407 4.722 26.251 1.00 91.06 491 ASP A C 1
ATOM 3791 O O . ASP A 1 491 ? -34.931 4.962 25.138 1.00 91.06 491 ASP A O 1
ATOM 3795 N N . VAL A 1 492 ? -35.515 5.661 27.196 1.00 90.31 492 VAL A N 1
ATOM 3796 C CA . VAL A 1 492 ? -35.065 7.047 27.002 1.00 90.31 492 VAL A CA 1
ATOM 3797 C C . VAL A 1 492 ? -33.548 7.101 26.826 1.00 90.31 492 VAL A C 1
ATOM 3799 O O . VAL A 1 492 ? -33.074 7.776 25.908 1.00 90.31 492 VAL A O 1
ATOM 3802 N N . PHE A 1 493 ? -32.780 6.365 27.641 1.00 91.69 493 PHE A N 1
ATOM 3803 C CA . PHE A 1 493 ? -31.326 6.250 27.478 1.00 91.69 493 PHE A CA 1
ATOM 3804 C C . PHE A 1 493 ? -30.958 5.753 26.074 1.00 91.69 493 PHE A C 1
ATOM 3806 O O . PHE A 1 493 ? -30.198 6.413 25.359 1.00 91.69 493 PHE A O 1
ATOM 3813 N N . ARG A 1 494 ? -31.533 4.617 25.652 1.00 93.56 494 ARG A N 1
ATOM 3814 C CA . ARG A 1 494 ? -31.259 4.009 24.341 1.00 93.56 494 ARG A CA 1
ATOM 3815 C C . ARG A 1 494 ? -31.635 4.934 23.192 1.00 93.56 494 ARG A C 1
ATOM 3817 O O . ARG A 1 494 ? -30.832 5.121 22.278 1.00 93.56 494 ARG A O 1
ATOM 3824 N N . ALA A 1 495 ? -32.820 5.537 23.254 1.00 92.88 495 ALA A N 1
ATOM 3825 C CA . ALA A 1 495 ? -33.293 6.458 22.230 1.00 92.88 495 ALA A CA 1
ATOM 3826 C C . ALA A 1 495 ? -32.367 7.674 22.100 1.00 92.88 495 ALA A C 1
ATOM 3828 O O . ALA A 1 495 ? -32.001 8.041 20.987 1.00 92.88 495 ALA A O 1
ATOM 3829 N N . LYS A 1 496 ? -31.932 8.271 23.217 1.00 90.00 496 LYS A N 1
ATOM 3830 C CA . LYS A 1 496 ? -31.039 9.441 23.211 1.00 90.00 496 LYS A CA 1
ATOM 3831 C C . LYS A 1 496 ? -29.630 9.112 22.735 1.00 90.00 496 LYS A C 1
ATOM 3833 O O . LYS A 1 496 ? -29.076 9.873 21.944 1.00 90.00 496 LYS A O 1
ATOM 3838 N N . ARG A 1 497 ? -29.084 7.975 23.168 1.00 93.69 497 ARG A N 1
ATOM 3839 C CA . ARG A 1 497 ? -27.788 7.461 22.711 1.00 93.69 497 ARG A CA 1
ATOM 3840 C C . ARG A 1 497 ? -27.786 7.251 21.200 1.00 93.69 497 ARG A C 1
ATOM 3842 O O . ARG A 1 497 ? -26.899 7.733 20.506 1.00 93.69 497 ARG A O 1
ATOM 3849 N N . LEU A 1 498 ? -28.810 6.570 20.683 1.00 95.25 498 LEU A N 1
ATOM 3850 C CA . LEU A 1 498 ? -28.921 6.298 19.253 1.00 95.25 498 LEU A CA 1
ATOM 3851 C C . LEU A 1 498 ? -29.191 7.574 18.449 1.00 95.25 498 LEU A C 1
ATOM 3853 O O . LEU A 1 498 ? -28.575 7.768 17.408 1.00 95.25 498 LEU A O 1
ATOM 3857 N N . GLN A 1 499 ? -30.059 8.463 18.941 1.00 94.38 499 GLN A N 1
ATOM 3858 C CA . GLN A 1 499 ? -30.363 9.741 18.293 1.00 94.38 499 GLN A CA 1
ATOM 3859 C C . GLN A 1 499 ? -29.120 10.633 18.182 1.00 94.38 499 GLN A C 1
ATOM 3861 O O . GLN A 1 499 ? -28.868 11.204 17.120 1.00 94.38 499 GLN A O 1
ATOM 3866 N N . GLY A 1 500 ? -28.349 10.763 19.265 1.00 91.12 500 GLY A N 1
ATOM 3867 C CA . GLY A 1 500 ? -27.124 11.556 19.258 1.00 91.12 500 GLY A CA 1
ATOM 3868 C C . GLY A 1 500 ? -26.056 10.941 18.352 1.00 91.12 500 GLY A C 1
ATOM 3869 O O . GLY A 1 500 ? -25.419 11.667 17.591 1.00 91.12 500 GLY A O 1
ATOM 3870 N N . TRP A 1 501 ? -25.921 9.611 18.353 1.00 94.94 501 TRP A N 1
ATOM 3871 C CA . TRP A 1 501 ? -25.008 8.914 17.448 1.00 94.94 501 TRP A CA 1
ATOM 3872 C C . TRP A 1 501 ? -25.399 9.088 15.976 1.00 94.94 501 TRP A C 1
ATOM 3874 O O . TRP A 1 501 ? -24.569 9.442 15.144 1.00 94.94 501 TRP A O 1
ATOM 3884 N N . GLU A 1 502 ? -26.680 8.932 15.647 1.00 95.38 502 GLU A N 1
ATOM 3885 C CA . GLU A 1 502 ? -27.180 9.144 14.289 1.00 95.38 502 GLU A CA 1
ATOM 3886 C C . GLU A 1 502 ? -26.982 10.598 13.827 1.00 95.38 502 GLU A C 1
ATOM 3888 O O . GLU A 1 502 ? -26.688 10.842 12.656 1.00 95.38 502 GLU A O 1
ATOM 3893 N N . SER A 1 503 ? -27.100 11.570 14.741 1.00 92.00 503 SER A N 1
ATOM 3894 C CA . SER A 1 503 ? -26.760 12.968 14.455 1.00 92.00 503 SER A CA 1
ATOM 3895 C C . SER A 1 503 ? -25.290 13.126 14.080 1.00 92.00 503 SER A C 1
ATOM 3897 O O . SER A 1 503 ? -24.991 13.784 13.088 1.00 92.00 503 SER A O 1
ATOM 3899 N N . LYS A 1 504 ? -24.381 12.467 14.808 1.00 87.81 504 LYS A N 1
ATOM 3900 C CA . LYS A 1 504 ? -22.944 12.504 14.507 1.00 87.81 504 LYS A CA 1
ATOM 3901 C C . LYS A 1 504 ? -22.595 11.861 13.174 1.00 87.81 504 LYS A C 1
ATOM 3903 O O . LYS A 1 504 ? -21.749 12.381 12.456 1.00 87.81 504 LYS A O 1
ATOM 3908 N N . ILE A 1 505 ? -23.291 10.795 12.801 1.00 94.19 505 ILE A N 1
ATOM 3909 C CA . ILE A 1 505 ? -23.129 10.189 11.477 1.00 94.19 505 ILE A CA 1
ATOM 3910 C C . ILE A 1 505 ? -23.611 11.127 10.372 1.00 94.19 505 ILE A C 1
ATOM 3912 O O . ILE A 1 505 ? -22.916 11.263 9.374 1.00 94.19 505 ILE A O 1
ATOM 3916 N N . ARG A 1 506 ? -24.734 11.834 10.559 1.00 94.62 506 ARG A N 1
ATOM 3917 C CA . ARG A 1 506 ? -25.184 12.855 9.594 1.00 94.62 506 ARG 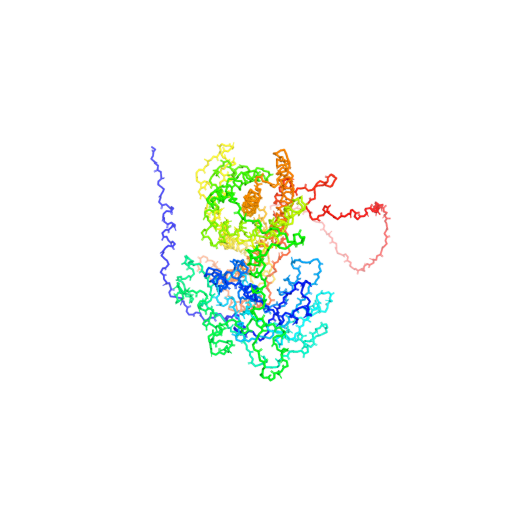A CA 1
ATOM 3918 C C . ARG A 1 506 ? -24.188 14.005 9.449 1.00 94.62 506 ARG A C 1
ATOM 3920 O O . ARG A 1 506 ? -23.963 14.469 8.338 1.00 94.62 506 ARG A O 1
ATOM 3927 N N . GLU A 1 507 ? -23.590 14.459 10.550 1.00 87.56 507 GLU A N 1
ATOM 3928 C CA . GLU A 1 507 ? -22.523 15.471 10.517 1.00 87.56 507 GLU A CA 1
ATOM 3929 C C . GLU A 1 507 ? -21.295 14.963 9.743 1.00 87.56 507 GLU A C 1
ATOM 3931 O O . GLU A 1 507 ? -20.753 15.688 8.914 1.00 87.56 507 GLU A O 1
ATOM 3936 N N . MET A 1 508 ? -20.893 13.706 9.958 1.00 89.25 508 MET A N 1
ATOM 3937 C CA . MET A 1 508 ? -19.787 13.079 9.231 1.00 89.25 508 MET A CA 1
ATOM 3938 C C . MET A 1 508 ? -20.093 12.909 7.737 1.00 89.25 508 MET A C 1
ATOM 3940 O O . MET A 1 508 ? -19.237 13.220 6.918 1.00 89.25 508 MET A O 1
ATOM 3944 N N . GLU A 1 509 ? -21.298 12.467 7.363 1.00 94.62 509 GLU A N 1
ATOM 3945 C CA . GLU A 1 509 ? -21.735 12.409 5.959 1.00 94.62 509 GLU A CA 1
ATOM 3946 C C . GLU A 1 509 ? -21.674 13.795 5.309 1.00 94.62 509 GLU A C 1
ATOM 3948 O O . GLU A 1 509 ? -21.100 13.939 4.234 1.00 94.62 509 GLU A O 1
ATOM 3953 N N . ALA A 1 510 ? -22.199 14.822 5.986 1.00 92.19 510 ALA A N 1
ATOM 3954 C CA . ALA A 1 510 ? -22.164 16.196 5.494 1.00 92.19 510 ALA A CA 1
ATOM 3955 C C . ALA A 1 510 ? -20.728 16.729 5.350 1.00 92.19 510 ALA A C 1
ATOM 3957 O O . ALA A 1 510 ? -20.441 17.469 4.412 1.00 92.19 510 ALA A O 1
ATOM 3958 N N . PHE A 1 511 ? -19.820 16.343 6.252 1.00 89.50 511 PHE A N 1
ATOM 3959 C CA . PHE A 1 511 ? -18.400 16.665 6.140 1.00 89.50 511 PHE A CA 1
ATOM 3960 C C . PHE A 1 511 ? -17.746 15.951 4.953 1.00 89.50 511 PHE A C 1
ATOM 3962 O O . PHE A 1 511 ? -17.076 16.609 4.163 1.00 89.50 511 PHE A O 1
ATOM 3969 N N . ILE A 1 512 ? -17.969 14.643 4.784 1.00 91.75 512 ILE A N 1
ATOM 3970 C CA . ILE A 1 512 ? -17.447 13.873 3.643 1.00 91.75 512 ILE A CA 1
ATOM 3971 C C . ILE A 1 512 ? -17.938 14.493 2.328 1.00 91.75 512 ILE A C 1
ATOM 3973 O O . ILE A 1 512 ? -17.162 14.686 1.404 1.00 91.75 512 ILE A O 1
ATOM 3977 N N . GLU A 1 513 ? -19.208 14.879 2.250 1.00 93.69 513 GLU A N 1
ATOM 3978 C CA . GLU A 1 513 ? -19.790 15.483 1.046 1.00 93.69 513 GLU A CA 1
ATOM 3979 C C . GLU A 1 513 ? -19.410 16.955 0.823 1.00 93.69 513 GLU A C 1
ATOM 3981 O O . GLU A 1 513 ? -19.709 17.513 -0.239 1.00 93.69 513 GLU A O 1
ATOM 3986 N N . SER A 1 514 ? -18.760 17.592 1.799 1.00 91.44 514 SER A N 1
ATOM 3987 C CA . SER A 1 514 ? -18.405 19.008 1.734 1.00 91.44 514 SER A CA 1
ATOM 3988 C C . SER A 1 514 ? -17.381 19.309 0.638 1.00 91.44 514 SER A C 1
ATOM 3990 O O . SER A 1 514 ? -16.555 18.473 0.264 1.00 91.44 514 SER A O 1
ATOM 3992 N N . ASP A 1 515 ? -17.389 20.550 0.151 1.00 92.06 515 ASP A N 1
ATOM 3993 C CA . ASP A 1 515 ? -16.410 21.016 -0.837 1.00 92.06 515 ASP A CA 1
ATOM 3994 C C . ASP A 1 515 ? -14.984 21.091 -0.269 1.00 92.06 515 ASP A C 1
ATOM 3996 O O . ASP A 1 515 ? -14.011 20.993 -1.016 1.00 92.06 515 ASP A O 1
ATOM 4000 N N . GLU A 1 516 ? -14.848 21.222 1.053 1.00 86.38 516 GLU A N 1
ATOM 4001 C CA . GLU A 1 516 ? -13.560 21.171 1.748 1.00 86.38 516 GLU A CA 1
ATOM 4002 C C . GLU A 1 516 ? -12.955 19.766 1.655 1.00 86.38 516 GLU A C 1
ATOM 4004 O O . GLU A 1 516 ? -11.824 19.598 1.187 1.00 86.38 516 GLU A O 1
ATOM 4009 N N . PHE A 1 517 ? -13.739 18.744 2.014 1.00 87.38 517 PHE A N 1
ATOM 4010 C CA . PHE A 1 517 ? -13.321 17.353 1.880 1.00 87.38 517 PHE A CA 1
ATOM 4011 C C . PHE A 1 517 ? -13.058 17.000 0.416 1.00 87.38 517 PHE A C 1
ATOM 4013 O O . PHE A 1 517 ? -11.994 16.460 0.108 1.00 87.38 517 PHE A O 1
ATOM 4020 N N . MET A 1 518 ? -13.973 17.380 -0.486 1.00 93.25 518 MET A N 1
ATOM 4021 C CA . MET A 1 518 ? -13.811 17.201 -1.928 1.00 93.25 518 MET A CA 1
ATOM 4022 C C . MET A 1 518 ? -12.498 17.809 -2.417 1.00 93.25 518 MET A C 1
ATOM 4024 O O . MET A 1 518 ? -11.727 17.116 -3.068 1.00 93.25 518 MET A O 1
ATOM 4028 N N . SER A 1 519 ? -12.197 19.065 -2.070 1.00 85.94 519 SER A N 1
ATOM 4029 C CA . SER A 1 519 ? -10.972 19.717 -2.545 1.00 85.94 519 SER A CA 1
ATOM 4030 C C . SER A 1 519 ? -9.716 18.993 -2.093 1.00 85.94 519 SER A C 1
ATOM 4032 O O . SER A 1 519 ? -8.736 18.951 -2.826 1.00 85.94 519 SER A O 1
ATOM 4034 N N . ASN A 1 520 ? -9.714 18.450 -0.879 1.00 81.00 520 ASN A N 1
ATOM 4035 C CA . ASN A 1 520 ? -8.580 17.691 -0.379 1.00 81.00 520 ASN A CA 1
ATOM 4036 C C . ASN A 1 520 ? -8.462 16.317 -1.068 1.00 81.00 520 ASN A C 1
ATOM 4038 O O . ASN A 1 520 ? -7.357 15.894 -1.416 1.00 81.00 520 ASN A O 1
ATOM 4042 N N . VAL A 1 521 ? -9.582 15.633 -1.323 1.00 87.81 521 VAL A N 1
ATOM 4043 C CA . VAL A 1 521 ? -9.572 14.398 -2.121 1.00 87.81 521 VAL A CA 1
ATOM 4044 C C . VAL A 1 521 ? -9.076 14.680 -3.543 1.00 87.81 521 VAL A C 1
ATOM 4046 O O . VAL A 1 521 ? -8.223 13.939 -4.030 1.00 87.81 521 VAL A O 1
ATOM 4049 N N . THR A 1 522 ? -9.519 15.779 -4.162 1.00 90.44 522 THR A N 1
ATOM 4050 C CA . THR A 1 522 ? -9.023 16.256 -5.460 1.00 90.44 522 THR A CA 1
ATOM 4051 C C . THR A 1 522 ? -7.525 16.536 -5.412 1.00 90.44 522 THR A C 1
ATOM 4053 O O . THR A 1 522 ? -6.802 15.964 -6.215 1.00 90.44 522 THR A O 1
ATOM 4056 N N . SER A 1 523 ? -7.018 17.294 -4.430 1.00 83.38 523 SER A N 1
ATOM 4057 C CA . SER A 1 523 ? -5.577 17.571 -4.293 1.00 83.38 523 SER A CA 1
ATOM 4058 C C . SER A 1 523 ? -4.736 16.289 -4.240 1.00 83.38 523 SER A C 1
ATOM 4060 O O . SER A 1 523 ? -3.687 16.196 -4.879 1.00 83.38 523 SER A O 1
ATOM 4062 N N . ARG A 1 524 ? -5.190 15.279 -3.485 1.00 81.25 524 ARG A N 1
ATOM 4063 C CA . ARG A 1 524 ? -4.511 13.977 -3.406 1.00 81.25 524 ARG A CA 1
ATOM 4064 C C . ARG A 1 524 ? -4.567 13.231 -4.733 1.00 81.25 524 ARG A C 1
ATOM 4066 O O . ARG A 1 524 ? -3.558 12.688 -5.173 1.00 81.25 524 ARG A O 1
ATOM 4073 N N . TYR A 1 525 ? -5.735 13.194 -5.362 1.00 88.94 525 TYR A N 1
ATOM 4074 C CA . TYR A 1 525 ? -5.912 12.552 -6.657 1.00 88.94 525 TYR A CA 1
ATOM 4075 C C . TYR A 1 525 ? -5.049 13.216 -7.740 1.00 88.94 525 TYR A C 1
ATOM 4077 O O . TYR A 1 525 ? -4.338 12.516 -8.456 1.00 88.94 525 TYR A O 1
ATOM 4085 N N . ASP A 1 526 ? -5.013 14.544 -7.789 1.00 89.06 526 ASP A N 1
ATOM 4086 C CA . ASP A 1 526 ? -4.185 15.325 -8.709 1.00 89.06 526 ASP A CA 1
ATOM 4087 C C . ASP A 1 526 ? -2.697 15.071 -8.490 1.00 89.06 526 ASP A C 1
ATOM 4089 O O . ASP A 1 526 ? -1.948 14.894 -9.448 1.00 89.06 526 ASP A O 1
ATOM 4093 N N . ALA A 1 527 ? -2.262 14.959 -7.234 1.00 83.44 527 ALA A N 1
ATOM 4094 C CA . ALA A 1 527 ? -0.896 14.567 -6.913 1.00 83.44 527 ALA A CA 1
ATOM 4095 C C . ALA A 1 527 ? -0.541 13.178 -7.480 1.00 83.44 527 ALA A C 1
ATOM 4097 O O . ALA A 1 527 ? 0.543 13.001 -8.046 1.00 83.44 527 ALA A O 1
ATOM 4098 N N . HIS A 1 528 ? -1.461 12.209 -7.393 1.00 83.56 528 HIS A N 1
ATOM 4099 C CA . HIS A 1 528 ? -1.295 10.899 -8.031 1.00 83.56 528 HIS A CA 1
ATOM 4100 C C . HIS A 1 528 ? -1.230 11.003 -9.561 1.00 83.56 528 HIS A C 1
ATOM 4102 O O . HIS A 1 528 ? -0.394 10.337 -10.174 1.00 83.56 528 HIS A O 1
ATOM 4108 N N . GLN A 1 529 ? -2.077 11.832 -10.181 1.00 90.38 529 GLN A N 1
ATOM 4109 C CA . GLN A 1 529 ? -2.065 12.022 -11.633 1.00 90.38 529 GLN A CA 1
ATOM 4110 C C . GLN A 1 529 ? -0.768 12.681 -12.101 1.00 90.38 529 GLN A C 1
ATOM 4112 O O . GLN A 1 529 ? -0.105 12.152 -12.982 1.00 90.38 529 GLN A O 1
ATOM 4117 N N . ILE A 1 530 ? -0.331 13.772 -11.474 1.00 91.31 530 ILE A N 1
ATOM 4118 C CA . ILE A 1 530 ? 0.919 14.459 -11.830 1.00 91.31 530 ILE A CA 1
ATOM 4119 C C . ILE A 1 530 ? 2.118 13.515 -11.691 1.00 91.31 530 ILE A C 1
ATOM 4121 O O . ILE A 1 530 ? 2.982 13.480 -12.569 1.00 91.31 530 ILE A O 1
ATOM 4125 N N . GLY A 1 531 ? 2.150 12.698 -10.633 1.00 86.06 531 GLY A N 1
ATOM 4126 C CA . GLY A 1 531 ? 3.179 11.674 -10.460 1.00 86.06 531 GLY A CA 1
ATOM 4127 C C . GLY A 1 531 ? 3.190 10.630 -11.581 1.00 86.06 531 GLY A C 1
ATOM 4128 O O . GLY A 1 531 ? 4.258 10.278 -12.087 1.00 86.06 531 GLY A O 1
ATOM 4129 N N . LEU A 1 532 ? 2.008 10.181 -12.011 1.00 88.56 532 LEU A N 1
ATOM 4130 C CA . LEU A 1 532 ? 1.835 9.273 -13.146 1.00 88.56 532 LEU A CA 1
ATOM 4131 C C . LEU A 1 532 ? 2.313 9.906 -14.464 1.00 88.56 532 LEU A C 1
ATOM 4133 O O . LEU A 1 532 ? 3.053 9.269 -15.215 1.00 88.56 532 LEU A O 1
ATOM 4137 N N . LEU A 1 533 ? 1.950 11.166 -14.727 1.00 93.31 533 LEU A N 1
ATOM 4138 C CA . LEU A 1 533 ? 2.372 11.899 -15.926 1.00 93.31 533 LEU A CA 1
ATOM 4139 C C . LEU A 1 533 ? 3.890 12.107 -15.957 1.00 93.31 533 LEU A C 1
ATOM 4141 O O . LEU A 1 533 ? 4.512 11.948 -17.005 1.00 93.31 533 LEU A O 1
ATOM 4145 N N . PHE A 1 534 ? 4.504 12.399 -14.808 1.00 91.94 534 PHE A N 1
ATOM 4146 C CA . PHE A 1 534 ? 5.957 12.505 -14.686 1.00 91.94 534 PHE A CA 1
ATOM 4147 C C . PHE A 1 534 ? 6.651 11.172 -14.976 1.00 91.94 534 PHE A C 1
ATOM 4149 O O . PHE A 1 534 ? 7.626 11.125 -15.718 1.00 91.94 534 PHE A O 1
ATOM 4156 N N . GLN A 1 535 ? 6.145 10.060 -14.439 1.00 86.81 535 GLN A N 1
ATOM 4157 C CA . GLN A 1 535 ? 6.687 8.736 -14.752 1.00 86.81 535 GLN A CA 1
ATOM 4158 C C . GLN A 1 535 ? 6.585 8.422 -16.249 1.00 86.81 535 GLN A C 1
ATOM 4160 O O . GLN A 1 535 ? 7.555 7.953 -16.849 1.00 86.81 535 GLN A O 1
ATOM 4165 N N . ALA A 1 536 ? 5.427 8.693 -16.852 1.00 89.94 536 ALA A N 1
ATOM 4166 C CA . ALA A 1 536 ? 5.222 8.496 -18.280 1.00 89.94 536 ALA A CA 1
ATOM 4167 C C . ALA A 1 536 ? 6.214 9.335 -19.103 1.00 89.94 536 ALA A C 1
ATOM 4169 O O . ALA A 1 536 ? 6.824 8.833 -20.049 1.00 89.94 536 ALA A O 1
ATOM 4170 N N . SER A 1 537 ? 6.455 10.584 -18.698 1.00 93.38 537 SER A N 1
ATOM 4171 C CA . SER A 1 537 ? 7.401 11.468 -19.374 1.00 93.38 537 SER A CA 1
ATOM 4172 C C . SER A 1 537 ? 8.854 10.992 -19.248 1.00 93.38 537 SER A C 1
ATOM 4174 O O . SER A 1 537 ? 9.585 11.003 -20.240 1.00 93.38 537 SER A O 1
ATOM 4176 N N . GLN A 1 538 ? 9.266 10.494 -18.073 1.00 90.88 538 GLN A N 1
ATOM 4177 C CA . GLN A 1 538 ? 10.589 9.890 -17.868 1.00 90.88 538 GLN A CA 1
ATOM 4178 C C . GLN A 1 538 ? 10.806 8.713 -18.818 1.00 90.88 538 GLN A C 1
ATOM 4180 O O . GLN A 1 538 ? 11.841 8.647 -19.480 1.00 90.88 538 GLN A O 1
ATOM 4185 N N . MET A 1 539 ? 9.805 7.842 -18.951 1.00 86.56 539 MET A N 1
ATOM 4186 C CA . MET A 1 539 ? 9.856 6.698 -19.859 1.00 86.56 539 MET A CA 1
ATOM 4187 C C . MET A 1 539 ? 9.982 7.126 -21.324 1.00 86.56 539 MET A C 1
ATOM 4189 O O . MET A 1 539 ? 10.779 6.550 -22.062 1.00 86.56 539 MET A O 1
ATOM 4193 N N . VAL A 1 540 ? 9.243 8.156 -21.749 1.00 88.94 540 VAL A N 1
ATOM 4194 C CA . VAL A 1 540 ? 9.373 8.711 -23.105 1.00 88.94 540 VAL A CA 1
ATOM 4195 C C . VAL A 1 540 ? 10.776 9.260 -23.334 1.00 88.94 540 VAL A C 1
ATOM 4197 O O . VAL A 1 540 ? 11.390 8.935 -24.349 1.00 88.94 540 VAL A O 1
ATOM 4200 N N . GLY A 1 541 ? 11.321 10.023 -22.384 1.00 90.94 541 GLY A N 1
ATOM 4201 C CA . GLY A 1 541 ? 12.695 10.518 -22.469 1.00 90.94 541 GLY A CA 1
ATOM 4202 C C . GLY A 1 541 ? 13.723 9.388 -22.576 1.00 90.94 541 GLY A C 1
ATOM 4203 O O . GLY A 1 541 ? 14.604 9.435 -23.434 1.00 90.94 541 GLY A O 1
ATOM 4204 N N . ASP A 1 542 ? 13.574 8.341 -21.763 1.00 89.44 542 ASP A N 1
ATOM 4205 C CA . ASP A 1 542 ? 14.472 7.181 -21.759 1.00 89.44 542 ASP A CA 1
ATOM 4206 C C . ASP A 1 542 ? 14.394 6.421 -23.098 1.00 89.44 542 ASP A C 1
ATOM 4208 O O . ASP A 1 542 ? 15.421 6.102 -23.697 1.00 89.44 542 ASP A O 1
ATOM 4212 N N . LEU A 1 543 ? 13.190 6.204 -23.637 1.00 85.31 543 LEU A N 1
ATOM 4213 C CA . LEU A 1 543 ? 12.986 5.553 -24.936 1.00 85.31 543 LEU A CA 1
ATOM 4214 C C . LEU A 1 543 ? 13.511 6.389 -26.113 1.00 85.31 543 LEU A C 1
ATOM 4216 O O . LEU A 1 543 ? 14.063 5.821 -27.059 1.00 85.31 543 LEU A O 1
ATOM 4220 N N . HIS A 1 544 ? 13.386 7.718 -26.054 1.00 87.19 544 HIS A N 1
ATOM 4221 C CA . HIS A 1 544 ? 13.982 8.627 -27.037 1.00 87.19 544 HIS A CA 1
ATOM 4222 C C . HIS A 1 544 ? 15.511 8.519 -27.043 1.00 87.19 544 HIS A C 1
ATOM 4224 O O . HIS A 1 544 ? 16.114 8.395 -28.112 1.00 87.19 544 HIS A O 1
ATOM 4230 N N . ALA A 1 545 ? 16.131 8.486 -25.862 1.00 89.75 545 ALA A N 1
ATOM 4231 C CA . ALA A 1 545 ? 17.573 8.314 -25.731 1.00 89.75 545 ALA A CA 1
ATOM 4232 C C . ALA A 1 545 ? 18.037 6.942 -26.249 1.00 89.75 545 ALA A C 1
ATOM 4234 O O . ALA A 1 545 ? 18.974 6.868 -27.042 1.00 89.75 545 ALA A O 1
ATOM 4235 N N . VAL A 1 546 ? 17.325 5.861 -25.906 1.00 86.38 546 VAL A N 1
ATOM 4236 C CA . VAL A 1 546 ? 17.582 4.510 -26.441 1.00 86.38 546 VAL A CA 1
ATOM 4237 C C . VAL A 1 546 ? 17.498 4.493 -27.965 1.00 86.38 546 VAL A C 1
ATOM 4239 O O . VAL A 1 546 ? 18.378 3.950 -28.634 1.00 86.38 546 VAL A O 1
ATOM 4242 N N . HIS A 1 547 ? 16.452 5.098 -28.530 1.00 84.12 547 HIS A N 1
ATOM 4243 C CA . HIS A 1 547 ? 16.282 5.177 -29.974 1.00 84.12 547 HIS A CA 1
ATOM 4244 C C . HIS A 1 547 ? 17.465 5.891 -30.630 1.00 84.12 547 HIS A C 1
ATOM 4246 O O . HIS A 1 547 ? 18.019 5.370 -31.594 1.00 84.12 547 HIS A O 1
ATOM 4252 N N . HIS A 1 548 ? 17.896 7.025 -30.075 1.00 84.50 548 HIS A N 1
ATOM 4253 C CA . HIS A 1 548 ? 19.038 7.782 -30.578 1.00 84.50 548 HIS A CA 1
ATOM 4254 C C . HIS A 1 548 ? 20.343 6.971 -30.534 1.00 84.50 548 HIS A C 1
ATOM 4256 O O . HIS A 1 548 ? 21.068 6.925 -31.524 1.00 84.50 548 HIS A O 1
ATOM 4262 N N . VAL A 1 549 ? 20.599 6.244 -29.440 1.00 84.12 549 VAL A N 1
ATOM 4263 C CA . VAL A 1 549 ? 21.776 5.365 -29.294 1.00 84.12 549 VAL A CA 1
ATOM 4264 C C . VAL A 1 549 ? 21.779 4.228 -30.330 1.00 84.12 549 VAL A C 1
ATOM 4266 O O . VAL A 1 549 ? 22.833 3.853 -30.843 1.00 84.12 549 VAL A O 1
ATOM 4269 N N . ILE A 1 550 ? 20.610 3.679 -30.678 1.00 81.12 550 ILE A N 1
ATOM 4270 C CA . ILE A 1 550 ? 20.484 2.575 -31.651 1.00 81.12 550 ILE A CA 1
ATOM 4271 C C . ILE A 1 550 ? 20.523 3.073 -33.109 1.00 81.12 550 ILE A C 1
ATOM 4273 O O . ILE A 1 550 ? 20.894 2.323 -34.024 1.00 81.12 550 ILE A O 1
ATOM 4277 N N . GLN A 1 551 ? 20.147 4.329 -33.363 1.00 75.62 551 GLN A N 1
ATOM 4278 C CA . GLN A 1 551 ? 20.210 4.939 -34.689 1.00 75.62 551 GLN A CA 1
ATOM 4279 C C . GLN A 1 551 ? 21.659 5.257 -35.092 1.00 75.62 551 GLN A C 1
ATOM 4281 O O . GLN A 1 551 ? 22.087 6.404 -35.146 1.00 75.62 551 GLN A O 1
ATOM 4286 N N . THR A 1 552 ? 22.433 4.232 -35.451 1.00 67.88 552 THR A N 1
ATOM 4287 C CA . THR A 1 552 ? 23.722 4.461 -36.115 1.00 67.88 552 THR A CA 1
ATOM 4288 C C . THR A 1 552 ? 23.500 5.071 -37.513 1.00 67.88 552 THR A C 1
ATOM 4290 O O . THR A 1 552 ? 22.512 4.726 -38.171 1.00 67.88 552 THR A O 1
ATOM 4293 N N . PRO A 1 553 ? 24.421 5.906 -38.041 1.00 63.97 553 PRO A N 1
ATOM 4294 C CA . PRO A 1 553 ? 24.311 6.540 -39.368 1.00 63.97 553 PRO A CA 1
ATOM 4295 C C . PRO A 1 553 ? 24.121 5.577 -40.555 1.00 63.97 553 PRO A C 1
ATOM 4297 O O . PRO A 1 553 ? 23.892 6.007 -41.683 1.00 63.97 553 PRO A O 1
ATOM 4300 N N . HIS A 1 554 ? 24.243 4.267 -40.331 1.00 68.69 554 HIS A N 1
ATOM 4301 C CA . HIS A 1 554 ? 24.069 3.221 -41.336 1.00 68.69 554 HIS A CA 1
ATOM 4302 C C . HIS A 1 554 ? 22.776 2.410 -41.168 1.00 68.69 554 HIS A C 1
ATOM 4304 O O . HIS A 1 554 ? 22.506 1.538 -41.993 1.00 68.69 554 HIS A O 1
ATOM 4310 N N . SER A 1 555 ? 21.975 2.681 -40.132 1.00 70.81 555 SER A N 1
ATOM 4311 C CA . SER A 1 555 ? 20.742 1.940 -39.845 1.00 70.81 555 SER A CA 1
ATOM 4312 C C . SER A 1 555 ? 19.611 2.256 -40.835 1.00 70.81 555 SER A C 1
ATOM 4314 O O . SER A 1 555 ? 18.733 1.418 -41.030 1.00 70.81 555 SER A O 1
ATOM 4316 N N . TYR A 1 556 ? 19.642 3.420 -41.503 1.00 76.62 556 TYR A N 1
ATOM 4317 C CA . TYR A 1 556 ? 18.646 3.808 -42.507 1.00 76.62 556 TYR A CA 1
ATOM 4318 C C . TYR A 1 556 ? 19.285 4.123 -43.869 1.00 76.62 556 TYR A C 1
ATOM 4320 O O . TYR A 1 556 ? 20.268 4.860 -43.925 1.00 76.62 556 TYR A O 1
ATOM 4328 N N . PRO A 1 557 ? 18.710 3.633 -44.986 1.00 79.38 557 PRO A N 1
ATOM 4329 C CA . PRO A 1 557 ? 19.211 3.916 -46.335 1.00 79.38 557 PRO A CA 1
ATOM 4330 C C . PRO A 1 557 ? 19.146 5.397 -46.740 1.00 79.38 557 PRO A C 1
ATOM 4332 O O . PRO A 1 557 ? 19.794 5.795 -47.707 1.00 79.38 557 PRO A O 1
ATOM 4335 N N . SER A 1 558 ? 18.336 6.210 -46.052 1.00 85.62 558 SER A N 1
ATOM 4336 C CA . SER A 1 558 ? 18.199 7.646 -46.309 1.00 85.62 558 SER A CA 1
ATOM 4337 C C . SER A 1 558 ? 17.733 8.418 -45.071 1.00 85.62 558 SER A C 1
ATOM 4339 O O . SER A 1 558 ? 16.987 7.893 -44.245 1.00 85.62 558 SER A O 1
ATOM 4341 N N . GLU A 1 559 ? 18.094 9.701 -44.996 1.00 83.62 559 GLU A N 1
ATOM 4342 C CA . GLU A 1 559 ? 17.643 10.646 -43.960 1.00 83.62 559 GLU A CA 1
ATOM 4343 C C . GLU A 1 559 ? 16.109 10.721 -43.869 1.00 83.62 559 GLU A C 1
ATOM 4345 O O . GLU A 1 559 ? 15.536 10.695 -42.783 1.00 83.62 559 GLU A O 1
ATOM 4350 N N . LYS A 1 560 ? 15.414 10.693 -45.016 1.00 85.00 560 LYS A N 1
ATOM 4351 C CA . LYS A 1 560 ? 13.942 10.677 -45.061 1.00 85.00 560 LYS A CA 1
ATOM 4352 C C . LYS A 1 560 ? 13.338 9.459 -44.357 1.00 85.00 560 LYS A C 1
ATOM 4354 O O . LYS A 1 560 ? 12.300 9.590 -43.717 1.00 85.00 560 LYS A O 1
ATOM 4359 N N . GLN A 1 561 ? 13.970 8.290 -44.466 1.00 81.25 561 GLN A N 1
ATOM 4360 C CA . GLN A 1 561 ? 13.502 7.076 -43.792 1.00 81.25 561 GLN A CA 1
ATOM 4361 C C . GLN A 1 561 ? 13.774 7.114 -42.287 1.00 81.25 561 GLN A C 1
ATOM 4363 O O . GLN A 1 561 ? 12.929 6.646 -41.531 1.00 81.25 561 GLN A O 1
ATOM 4368 N N . ALA A 1 562 ? 14.886 7.714 -41.851 1.00 77.12 562 ALA A N 1
ATOM 4369 C CA . ALA A 1 562 ? 15.158 7.930 -40.429 1.00 77.12 562 ALA A CA 1
ATOM 4370 C C . ALA A 1 562 ? 14.115 8.869 -39.797 1.00 77.12 562 ALA A C 1
ATOM 4372 O O . ALA A 1 562 ? 13.532 8.537 -38.767 1.00 77.12 562 ALA A O 1
ATOM 4373 N N . VAL A 1 563 ? 13.797 9.986 -40.467 1.00 82.25 563 VAL A N 1
ATOM 4374 C CA . VAL A 1 563 ? 12.749 10.930 -40.032 1.00 82.25 563 VAL A CA 1
ATOM 4375 C C . VAL A 1 563 ? 11.375 10.255 -39.990 1.00 82.25 563 VAL A C 1
ATOM 4377 O O . VAL A 1 563 ? 10.630 10.416 -39.024 1.00 82.25 563 VAL A O 1
ATOM 4380 N N . GLN A 1 564 ? 11.037 9.459 -41.009 1.00 83.88 564 GLN A N 1
ATOM 4381 C CA . GLN A 1 564 ? 9.764 8.739 -41.055 1.00 83.88 564 GLN A CA 1
ATOM 4382 C C . GLN A 1 564 ? 9.657 7.673 -39.954 1.00 83.88 564 GLN A C 1
ATOM 4384 O O . GLN A 1 564 ? 8.605 7.556 -39.326 1.00 83.88 564 GLN A O 1
ATOM 4389 N N . ALA A 1 565 ? 10.731 6.921 -39.695 1.00 78.06 565 ALA A N 1
ATOM 4390 C CA . ALA A 1 565 ? 10.775 5.932 -38.622 1.00 78.06 565 ALA A CA 1
ATOM 4391 C C . ALA A 1 565 ? 10.647 6.595 -37.245 1.00 78.06 565 ALA A C 1
ATOM 4393 O O . ALA A 1 565 ? 9.867 6.128 -36.419 1.00 78.06 565 ALA A O 1
ATOM 4394 N N . HIS A 1 566 ? 11.338 7.718 -37.028 1.00 79.94 566 HIS A N 1
ATOM 4395 C CA . HIS A 1 566 ? 11.238 8.490 -35.792 1.00 79.94 566 HIS A CA 1
ATOM 4396 C C . HIS A 1 566 ? 9.806 8.985 -35.543 1.00 79.94 566 HIS A C 1
ATOM 4398 O O . HIS A 1 566 ? 9.254 8.789 -34.463 1.00 79.94 566 HIS A O 1
ATOM 4404 N N . HIS A 1 567 ? 9.160 9.544 -36.571 1.00 84.00 567 HIS A N 1
ATOM 4405 C CA . HIS A 1 567 ? 7.764 9.976 -36.491 1.00 84.00 567 HIS A CA 1
ATOM 4406 C C . HIS A 1 567 ? 6.812 8.813 -36.173 1.00 84.00 567 HIS A C 1
ATOM 4408 O O . HIS A 1 567 ? 5.923 8.944 -35.339 1.00 84.00 567 HIS A O 1
ATOM 4414 N N . MET A 1 568 ? 6.987 7.663 -36.827 1.00 77.81 568 MET A N 1
ATOM 4415 C CA . MET A 1 568 ? 6.165 6.475 -36.583 1.00 77.81 568 MET A CA 1
ATOM 4416 C C . MET A 1 568 ? 6.317 5.925 -35.161 1.00 77.81 568 MET A C 1
ATOM 4418 O O . MET A 1 568 ? 5.316 5.561 -34.550 1.00 77.81 568 MET A O 1
ATOM 4422 N N . VAL A 1 569 ? 7.547 5.875 -34.639 1.00 78.38 569 VAL A N 1
ATOM 4423 C CA . VAL A 1 569 ? 7.821 5.445 -33.260 1.00 78.38 569 VAL A CA 1
ATOM 4424 C C . VAL A 1 569 ? 7.165 6.399 -32.269 1.00 78.38 569 VAL A C 1
ATOM 4426 O O . VAL A 1 569 ? 6.464 5.935 -31.376 1.00 78.38 569 VAL A O 1
ATOM 4429 N N . ARG A 1 570 ? 7.307 7.713 -32.479 1.00 82.94 570 ARG A N 1
ATOM 4430 C CA . ARG A 1 570 ? 6.677 8.735 -31.637 1.00 82.94 570 ARG A CA 1
ATOM 4431 C C . ARG A 1 570 ? 5.155 8.581 -31.587 1.00 82.94 570 ARG A C 1
ATOM 4433 O O . ARG A 1 570 ? 4.604 8.462 -30.504 1.00 82.94 570 ARG A O 1
ATOM 4440 N N . VAL A 1 571 ? 4.493 8.473 -32.743 1.00 82.88 571 VAL A N 1
ATOM 4441 C CA . VAL A 1 571 ? 3.027 8.294 -32.814 1.00 82.88 571 VAL A CA 1
ATOM 4442 C C . VAL A 1 571 ? 2.570 7.003 -32.125 1.00 82.88 571 VAL A C 1
ATOM 4444 O O . VAL A 1 571 ? 1.547 6.995 -31.445 1.00 82.88 571 VAL A O 1
ATOM 4447 N N . ALA A 1 572 ? 3.313 5.905 -32.290 1.00 78.38 572 ALA A N 1
ATOM 4448 C CA . ALA A 1 572 ? 2.982 4.629 -31.657 1.00 78.38 572 ALA A CA 1
ATOM 4449 C C . ALA A 1 572 ? 3.141 4.673 -30.133 1.00 78.38 572 ALA A C 1
ATOM 4451 O O . ALA A 1 572 ? 2.303 4.141 -29.407 1.00 78.38 572 ALA A O 1
ATOM 4452 N N . MET A 1 573 ? 4.223 5.302 -29.667 1.00 82.69 573 MET A N 1
ATOM 4453 C CA . MET A 1 573 ? 4.501 5.488 -28.248 1.00 82.69 573 MET A CA 1
ATOM 4454 C C . MET A 1 573 ? 3.465 6.392 -27.596 1.00 82.69 573 MET A C 1
ATOM 4456 O O . MET A 1 573 ? 2.950 6.022 -26.548 1.00 82.69 573 MET A O 1
ATOM 4460 N N . ASP A 1 574 ? 3.138 7.526 -28.220 1.00 85.38 574 ASP A N 1
ATOM 4461 C CA . ASP A 1 574 ? 2.162 8.481 -27.695 1.00 85.38 574 ASP A CA 1
ATOM 4462 C C . ASP A 1 574 ? 0.805 7.798 -27.472 1.00 85.38 574 ASP A C 1
ATOM 4464 O O . ASP A 1 574 ? 0.275 7.845 -26.365 1.00 85.38 574 ASP A O 1
ATOM 4468 N N . HIS A 1 575 ? 0.317 7.039 -28.461 1.00 85.25 575 HIS A N 1
ATOM 4469 C CA . HIS A 1 575 ? -0.969 6.348 -28.355 1.00 85.25 575 HIS A CA 1
ATOM 4470 C C . HIS A 1 575 ? -1.012 5.275 -27.254 1.00 85.25 575 HIS A C 1
ATOM 4472 O O . HIS A 1 575 ? -1.968 5.218 -26.478 1.00 85.25 575 HIS A O 1
ATOM 4478 N N . GLU A 1 576 ? -0.004 4.396 -27.175 1.00 82.00 576 GLU A N 1
ATOM 4479 C CA . GLU A 1 576 ? 0.004 3.358 -26.134 1.00 82.00 576 GLU A CA 1
ATOM 4480 C C . GLU A 1 576 ? 0.239 3.971 -24.751 1.00 82.00 576 GLU A C 1
ATOM 4482 O O . GLU A 1 576 ? -0.370 3.535 -23.780 1.00 82.00 576 GLU A O 1
ATOM 4487 N N . MET A 1 577 ? 1.064 5.011 -24.647 1.00 87.38 577 MET A N 1
ATOM 4488 C CA . MET A 1 577 ? 1.307 5.702 -23.386 1.00 87.38 577 MET A CA 1
ATOM 4489 C C . MET A 1 577 ? 0.050 6.424 -22.889 1.00 87.38 577 MET A C 1
ATOM 4491 O O . MET A 1 577 ? -0.293 6.254 -21.725 1.00 87.38 577 MET A O 1
ATOM 4495 N N . GLU A 1 578 ? -0.669 7.164 -23.738 1.00 89.12 578 GLU A N 1
ATOM 4496 C CA . GLU A 1 578 ? -1.960 7.777 -23.383 1.00 89.12 578 GLU A CA 1
ATOM 4497 C C . GLU A 1 578 ? -2.926 6.726 -22.834 1.00 89.12 578 GLU A C 1
ATOM 4499 O O . GLU A 1 578 ? -3.486 6.887 -21.751 1.00 89.12 578 GLU A O 1
ATOM 4504 N N . LYS A 1 579 ? -3.052 5.593 -23.531 1.00 85.88 579 LYS A N 1
ATOM 4505 C CA . LYS A 1 579 ? -3.874 4.465 -23.089 1.00 85.88 579 LYS A CA 1
ATOM 4506 C C . LYS A 1 579 ? -3.437 3.924 -21.722 1.00 85.88 579 LYS A C 1
ATOM 4508 O O . LYS A 1 579 ? -4.297 3.672 -20.881 1.00 85.88 579 LYS A O 1
ATOM 4513 N N . GLN A 1 580 ? -2.136 3.748 -21.480 1.00 84.25 580 GLN A N 1
ATOM 4514 C CA . GLN A 1 580 ? -1.625 3.262 -20.191 1.00 84.25 580 GLN A CA 1
ATOM 4515 C C . GLN A 1 580 ? -1.827 4.277 -19.061 1.00 84.25 580 GLN A C 1
ATOM 4517 O O . GLN A 1 580 ? -2.274 3.888 -17.982 1.00 84.25 580 GLN A O 1
ATOM 4522 N N . ILE A 1 581 ? -1.573 5.569 -19.311 1.00 89.25 581 ILE A N 1
ATOM 4523 C CA . ILE A 1 581 ? -1.858 6.648 -18.354 1.00 89.25 581 ILE A CA 1
ATOM 4524 C C . ILE A 1 581 ? -3.326 6.573 -17.963 1.00 89.25 581 ILE A C 1
ATOM 4526 O O . ILE A 1 581 ? -3.655 6.494 -16.792 1.00 89.25 581 ILE A O 1
ATOM 4530 N N . CYS A 1 582 ? -4.208 6.491 -18.943 1.00 90.00 582 CYS A N 1
ATOM 4531 C CA . CYS A 1 582 ? -5.636 6.454 -18.731 1.00 90.00 582 CYS A CA 1
ATOM 4532 C C . CYS A 1 582 ? -6.144 5.211 -17.967 1.00 90.00 582 CYS A C 1
ATOM 4534 O O . CYS A 1 582 ? -7.011 5.329 -17.095 1.00 90.00 582 CYS A O 1
ATOM 4536 N N . ILE A 1 583 ? -5.566 4.029 -18.215 1.00 82.44 583 ILE A N 1
ATOM 4537 C CA . ILE A 1 583 ? -5.812 2.824 -17.403 1.00 82.44 583 ILE A CA 1
ATOM 4538 C C . ILE A 1 583 ? -5.363 3.052 -15.952 1.00 82.44 583 ILE A C 1
ATOM 4540 O O . ILE A 1 583 ? -6.100 2.735 -15.014 1.00 82.44 583 ILE A O 1
ATOM 4544 N N . GLU A 1 584 ? -4.171 3.613 -15.743 1.00 83.88 584 GLU A N 1
ATOM 4545 C CA . GLU A 1 584 ? -3.659 3.902 -14.402 1.00 83.88 584 GLU A CA 1
ATOM 4546 C C . GLU A 1 584 ? -4.412 5.037 -13.703 1.00 83.88 584 GLU A C 1
ATOM 4548 O O . GLU A 1 584 ? -4.587 4.980 -12.489 1.00 83.88 584 GLU A O 1
ATOM 4553 N N . THR A 1 585 ? -4.939 6.018 -14.433 1.00 88.12 585 THR A N 1
ATOM 4554 C CA . THR A 1 585 ? -5.820 7.068 -13.914 1.00 88.12 585 THR A CA 1
ATOM 4555 C C . THR A 1 585 ? -7.076 6.452 -13.300 1.00 88.12 585 THR A C 1
ATOM 4557 O O . THR A 1 585 ? -7.400 6.743 -12.146 1.00 88.12 585 THR A O 1
ATOM 4560 N N . ALA A 1 586 ? -7.732 5.529 -14.013 1.00 86.00 586 ALA A N 1
ATOM 4561 C CA . ALA A 1 586 ? -8.896 4.807 -13.501 1.00 86.00 586 ALA A CA 1
ATOM 4562 C C . ALA A 1 586 ? -8.545 3.953 -12.268 1.00 86.00 586 ALA A C 1
ATOM 4564 O O . ALA A 1 586 ? -9.259 3.967 -11.261 1.00 86.00 586 ALA A O 1
ATOM 4565 N N . ARG A 1 587 ? -7.400 3.258 -12.300 1.00 83.06 587 ARG A N 1
ATOM 4566 C CA . ARG A 1 587 ? -6.902 2.497 -11.142 1.00 83.06 587 ARG A CA 1
ATOM 4567 C C . ARG A 1 587 ? -6.604 3.404 -9.950 1.00 83.06 587 ARG A C 1
ATOM 4569 O O . ARG A 1 587 ? -6.957 3.052 -8.831 1.00 83.06 587 ARG A O 1
ATOM 4576 N N . ASN A 1 588 ? -6.009 4.575 -10.167 1.00 84.12 588 ASN A N 1
ATOM 4577 C CA . ASN A 1 588 ? -5.749 5.563 -9.122 1.00 84.12 588 ASN A CA 1
ATOM 4578 C C . ASN A 1 588 ? -7.049 6.048 -8.478 1.00 84.12 588 ASN A C 1
ATOM 4580 O O . ASN A 1 588 ? -7.120 6.097 -7.254 1.00 84.12 588 ASN A O 1
ATOM 4584 N N . LYS A 1 589 ? -8.100 6.315 -9.264 1.00 89.81 589 LYS A N 1
ATOM 4585 C CA . LYS A 1 589 ? -9.425 6.682 -8.734 1.00 89.81 589 LYS A CA 1
ATOM 4586 C C . LYS A 1 589 ? -9.981 5.587 -7.809 1.00 89.81 589 LYS A C 1
ATOM 4588 O O . LYS A 1 589 ? -10.422 5.883 -6.700 1.00 89.81 589 LYS A O 1
ATOM 4593 N N . MET A 1 590 ? -9.859 4.316 -8.203 1.00 84.94 590 MET A N 1
ATOM 4594 C CA . MET A 1 590 ? -10.250 3.169 -7.367 1.00 84.94 590 MET A CA 1
ATOM 4595 C C . MET A 1 590 ? -9.378 2.998 -6.115 1.00 84.94 590 MET A C 1
ATOM 4597 O O . MET A 1 590 ? -9.898 2.697 -5.045 1.00 84.94 590 MET A O 1
ATOM 4601 N N . ARG A 1 591 ? -8.064 3.229 -6.209 1.00 80.75 591 ARG A N 1
ATOM 4602 C CA . ARG A 1 591 ? -7.156 3.191 -5.048 1.00 80.75 591 ARG A CA 1
ATOM 4603 C C . ARG A 1 591 ? -7.501 4.284 -4.035 1.00 80.75 591 ARG A C 1
ATOM 4605 O O . ARG A 1 591 ? -7.546 4.009 -2.840 1.00 80.75 591 ARG A O 1
ATOM 4612 N N . VAL A 1 592 ? -7.784 5.503 -4.504 1.00 83.44 592 VAL A N 1
ATOM 4613 C CA . VAL A 1 592 ? -8.235 6.609 -3.643 1.00 83.44 592 VAL A CA 1
ATOM 4614 C C . VAL A 1 592 ? -9.563 6.250 -2.974 1.00 83.44 592 VAL A C 1
ATOM 4616 O O . VAL A 1 592 ? -9.700 6.465 -1.772 1.00 83.44 592 VAL A O 1
ATOM 4619 N N . ARG A 1 593 ? -10.503 5.632 -3.704 1.00 90.12 593 ARG A N 1
ATOM 4620 C CA . ARG A 1 593 ? -11.763 5.123 -3.139 1.00 90.12 593 ARG A CA 1
ATOM 4621 C C . ARG A 1 593 ? -11.526 4.143 -1.993 1.00 90.12 593 ARG A C 1
ATOM 4623 O O . ARG A 1 593 ? -12.028 4.380 -0.901 1.00 90.12 593 ARG A O 1
ATOM 4630 N N . GLU A 1 594 ? -10.732 3.100 -2.217 1.00 80.88 594 GLU A N 1
ATOM 4631 C CA . GLU A 1 594 ? -10.467 2.061 -1.211 1.00 80.88 594 GLU A CA 1
ATOM 4632 C C . GLU A 1 594 ? -9.744 2.621 0.025 1.00 80.88 594 GLU A C 1
ATOM 4634 O O . GLU A 1 594 ? -10.088 2.313 1.171 1.00 80.88 594 GLU A O 1
ATOM 4639 N N . ALA A 1 595 ? -8.774 3.515 -0.196 1.00 77.38 595 ALA A N 1
ATOM 4640 C CA . ALA A 1 595 ? -8.063 4.192 0.880 1.00 77.38 595 ALA A CA 1
ATOM 4641 C C . ALA A 1 595 ? -9.008 5.066 1.721 1.00 77.38 595 ALA A C 1
ATOM 4643 O O . ALA A 1 595 ? -8.942 5.042 2.953 1.00 77.38 595 ALA A O 1
ATOM 4644 N N . LEU A 1 596 ? -9.914 5.813 1.078 1.00 85.81 596 LEU A N 1
ATOM 4645 C CA . LEU A 1 596 ? -10.921 6.611 1.777 1.00 85.81 596 LEU A CA 1
ATOM 4646 C C . LEU A 1 596 ? -11.955 5.735 2.487 1.00 85.81 596 LEU A C 1
ATOM 4648 O O . LEU A 1 596 ? -12.288 6.036 3.629 1.00 85.81 596 LEU A O 1
ATOM 4652 N N . HIS A 1 597 ? -12.427 4.645 1.875 1.00 89.19 597 HIS A N 1
ATOM 4653 C CA . HIS A 1 597 ? -13.317 3.670 2.518 1.00 89.19 597 HIS A CA 1
ATOM 4654 C C . HIS A 1 597 ? -12.705 3.158 3.817 1.00 89.19 597 HIS A C 1
ATOM 4656 O O . HIS A 1 597 ? -13.296 3.302 4.888 1.00 89.19 597 HIS A O 1
ATOM 4662 N N . THR A 1 598 ? -11.484 2.634 3.742 1.00 77.38 598 THR A N 1
ATOM 4663 C CA . THR A 1 598 ? -10.775 2.092 4.904 1.00 77.38 598 THR A CA 1
ATOM 4664 C C . THR A 1 598 ? -10.552 3.163 5.970 1.00 77.38 598 THR A C 1
ATOM 4666 O O . THR A 1 598 ? -10.860 2.949 7.147 1.00 77.38 598 THR A O 1
ATOM 4669 N N . SER A 1 599 ? -10.072 4.343 5.565 1.00 78.25 599 SER A N 1
ATOM 4670 C CA . SER A 1 599 ? -9.813 5.461 6.474 1.00 78.25 599 SER A CA 1
ATOM 4671 C C . SER A 1 599 ? -11.091 5.928 7.182 1.00 78.25 599 SER A C 1
ATOM 4673 O O . SER A 1 599 ? -11.096 6.035 8.407 1.00 78.25 599 SER A O 1
ATOM 4675 N N . MET A 1 600 ? -12.198 6.109 6.453 1.00 85.88 600 MET A N 1
ATOM 4676 C CA . MET A 1 600 ? -13.476 6.571 7.008 1.00 85.88 600 MET A CA 1
ATOM 4677 C C . MET A 1 600 ? -14.179 5.510 7.864 1.00 85.88 600 MET A C 1
ATOM 4679 O O . MET A 1 600 ? -14.825 5.843 8.857 1.00 85.88 600 MET A O 1
ATOM 4683 N N . LEU A 1 601 ? -14.042 4.217 7.562 1.00 85.25 601 LEU A N 1
ATOM 4684 C CA . LEU A 1 601 ? -14.584 3.173 8.439 1.00 85.25 601 LEU A CA 1
ATOM 4685 C C . LEU A 1 601 ? -13.810 3.073 9.752 1.00 85.25 601 LEU A C 1
ATOM 4687 O O . LEU A 1 601 ? -14.419 2.942 10.816 1.00 85.25 601 LEU A O 1
ATOM 4691 N N . ASN A 1 602 ? -12.484 3.189 9.702 1.00 77.88 602 ASN A N 1
ATOM 4692 C CA . ASN A 1 602 ? -11.661 3.246 10.908 1.00 77.88 602 ASN A CA 1
ATOM 4693 C C . ASN A 1 602 ? -11.970 4.506 11.732 1.00 77.88 602 ASN A C 1
ATOM 4695 O O . ASN A 1 602 ? -12.162 4.397 12.947 1.00 77.88 602 ASN A O 1
ATOM 4699 N N . ALA A 1 603 ? -12.154 5.652 11.065 1.00 78.94 603 ALA A N 1
ATOM 4700 C CA . ALA A 1 603 ? -12.675 6.887 11.655 1.00 78.94 603 ALA A CA 1
ATOM 4701 C C . ALA A 1 603 ? -13.940 6.650 12.464 1.00 78.94 603 ALA A C 1
ATOM 4703 O O . ALA A 1 603 ? -14.040 7.026 13.628 1.00 78.94 603 ALA A O 1
ATOM 4704 N N . THR A 1 604 ? -14.914 6.017 11.811 1.00 86.88 604 THR A N 1
ATOM 4705 C CA . THR A 1 604 ? -16.267 5.854 12.323 1.00 86.88 604 THR A CA 1
ATOM 4706 C C . THR A 1 604 ? -16.261 4.928 13.527 1.00 86.88 604 THR A C 1
ATOM 4708 O O . THR A 1 604 ? -16.925 5.213 14.518 1.00 86.88 604 THR A O 1
ATOM 4711 N N . ARG A 1 605 ? -15.462 3.852 13.492 1.00 86.50 605 ARG A N 1
ATOM 4712 C CA . ARG A 1 605 ? -15.285 2.945 14.637 1.00 86.50 605 ARG A CA 1
ATOM 4713 C C . ARG A 1 605 ? -14.671 3.661 15.834 1.00 86.50 605 ARG A C 1
ATOM 4715 O O . ARG A 1 605 ? -15.189 3.533 16.940 1.00 86.50 605 ARG A O 1
ATOM 4722 N N . LYS A 1 606 ? -13.597 4.425 15.618 1.00 81.62 606 LYS A N 1
ATOM 4723 C CA . LYS A 1 606 ? -12.944 5.205 16.677 1.00 81.62 606 LYS A CA 1
ATOM 4724 C C . LYS A 1 606 ? -13.898 6.246 17.261 1.00 81.62 606 LYS A C 1
ATOM 4726 O O . LYS A 1 606 ? -14.097 6.284 18.470 1.00 81.62 606 LYS A O 1
ATOM 4731 N N . LEU A 1 607 ? -14.578 6.995 16.395 1.00 84.81 607 LEU A N 1
ATOM 4732 C CA . LEU A 1 607 ? -15.573 7.986 16.789 1.00 84.81 607 LEU A CA 1
ATOM 4733 C C . LEU A 1 607 ? -16.740 7.358 17.560 1.00 84.81 607 LEU A C 1
ATOM 4735 O O . LEU A 1 607 ? -17.215 7.957 18.518 1.00 84.81 607 LEU A O 1
ATOM 4739 N N . ALA A 1 608 ? -17.188 6.158 17.180 1.00 90.44 608 ALA A N 1
ATOM 4740 C CA . ALA A 1 608 ? -18.237 5.440 17.897 1.00 90.44 608 ALA A CA 1
ATOM 4741 C C . ALA A 1 608 ? -17.801 5.097 19.327 1.00 90.44 608 ALA A C 1
ATOM 4743 O O . ALA A 1 608 ? -18.572 5.314 20.257 1.00 90.44 608 ALA A O 1
ATOM 4744 N N . LEU A 1 609 ? -16.570 4.605 19.514 1.00 87.38 609 LEU A N 1
ATOM 4745 C CA . LEU A 1 609 ? -16.018 4.304 20.840 1.00 87.38 609 LEU A CA 1
ATOM 4746 C C . LEU A 1 609 ? -15.913 5.566 21.707 1.00 87.38 609 LEU A C 1
ATOM 4748 O O . LEU A 1 609 ? -16.376 5.565 22.850 1.00 87.38 609 LEU A O 1
ATOM 4752 N N . ASP A 1 610 ? -15.362 6.644 21.147 1.00 84.31 610 ASP A N 1
ATOM 4753 C CA . ASP A 1 610 ? -15.179 7.918 21.847 1.00 84.31 610 ASP A CA 1
ATOM 4754 C C . ASP A 1 610 ? -16.526 8.560 22.211 1.00 84.31 610 ASP A C 1
ATOM 4756 O O . ASP A 1 610 ? -16.729 9.008 23.346 1.00 84.31 610 ASP A O 1
ATOM 4760 N N . TYR A 1 611 ? -17.474 8.561 21.267 1.00 91.00 611 TYR A N 1
ATOM 4761 C CA . TYR A 1 611 ? -18.839 9.033 21.486 1.00 91.00 611 TYR A CA 1
ATOM 4762 C C . TYR A 1 611 ? -19.512 8.241 22.600 1.00 91.00 611 TYR A C 1
ATOM 4764 O O . TYR A 1 611 ? -20.098 8.836 23.503 1.00 91.00 611 TYR A O 1
ATOM 4772 N N . ASP A 1 612 ? -19.417 6.911 22.563 1.00 93.38 612 ASP A N 1
ATOM 4773 C CA . ASP A 1 612 ? -20.063 6.058 23.549 1.00 93.38 612 ASP A CA 1
ATOM 4774 C C . ASP A 1 612 ? -19.506 6.334 24.948 1.00 93.38 612 ASP A C 1
ATOM 4776 O O . ASP A 1 612 ? -20.253 6.594 25.894 1.00 93.38 612 ASP A O 1
ATOM 4780 N N . GLN A 1 613 ? -18.178 6.382 25.073 1.00 90.69 613 GLN A N 1
ATOM 4781 C CA . GLN A 1 613 ? -17.505 6.682 26.330 1.00 90.69 613 GLN A CA 1
ATOM 4782 C C . GLN A 1 613 ? -17.912 8.051 26.899 1.00 90.69 613 GLN A C 1
ATOM 4784 O O . GLN A 1 613 ? -18.216 8.149 28.096 1.00 90.69 613 GLN A O 1
ATOM 4789 N N . ASP A 1 614 ? -17.946 9.102 26.072 1.00 87.62 614 ASP A N 1
ATOM 4790 C CA . ASP A 1 614 ? -18.358 10.439 26.512 1.00 87.62 614 ASP A CA 1
ATOM 4791 C C . ASP A 1 614 ? -19.850 10.496 26.860 1.00 87.62 614 ASP A C 1
ATOM 4793 O O . ASP A 1 614 ? -20.221 11.056 27.896 1.00 87.62 614 ASP A O 1
ATOM 4797 N N . PHE A 1 615 ? -20.700 9.864 26.048 1.00 93.12 615 PHE A N 1
ATOM 4798 C CA . PHE A 1 615 ? -22.138 9.789 26.279 1.00 93.12 615 PHE A CA 1
ATOM 4799 C C . PHE A 1 615 ? -22.439 9.134 27.623 1.00 93.12 615 PHE A C 1
ATOM 4801 O O . PHE A 1 615 ? -23.112 9.737 28.457 1.00 93.12 615 PHE A O 1
ATOM 4808 N N . PHE A 1 616 ? -21.876 7.951 27.891 1.00 94.00 616 PHE A N 1
ATOM 4809 C CA . PHE A 1 616 ? -22.048 7.265 29.171 1.00 94.00 616 PHE A CA 1
ATOM 4810 C C . PHE A 1 616 ? -21.584 8.120 30.353 1.00 94.00 616 PHE A C 1
ATOM 4812 O O . PHE A 1 616 ? -22.271 8.193 31.373 1.00 94.00 616 PHE A O 1
ATOM 4819 N N . ARG A 1 617 ? -20.423 8.772 30.226 1.00 92.38 617 ARG A N 1
ATOM 4820 C CA . ARG A 1 617 ? -19.866 9.631 31.278 1.00 92.38 617 ARG A CA 1
ATOM 4821 C C . ARG A 1 617 ? -20.792 10.803 31.597 1.00 92.38 617 ARG A C 1
ATOM 4823 O O . ARG A 1 617 ? -21.059 11.065 32.769 1.00 92.38 617 ARG A O 1
ATOM 4830 N N . ARG A 1 618 ? -21.270 11.515 30.575 1.00 89.31 618 ARG A N 1
ATOM 4831 C CA . ARG A 1 618 ? -22.132 12.692 30.755 1.00 89.31 618 ARG A CA 1
ATOM 4832 C C . ARG A 1 618 ? -23.535 12.318 31.192 1.00 89.31 618 ARG A C 1
ATOM 4834 O O . ARG A 1 618 ? -24.074 12.973 32.074 1.00 89.31 618 ARG A O 1
ATOM 4841 N N . TYR A 1 619 ? -24.090 11.245 30.639 1.00 91.94 619 TYR A N 1
ATOM 4842 C CA . TYR A 1 619 ? -25.390 10.736 31.056 1.00 91.94 619 TYR A CA 1
ATOM 4843 C C . TYR A 1 619 ? -25.374 10.362 32.539 1.00 91.94 619 TYR A C 1
ATOM 4845 O O . TYR A 1 619 ? -26.254 10.780 33.285 1.00 91.94 619 TYR A O 1
ATOM 4853 N N . TRP A 1 620 ? -24.330 9.656 32.995 1.00 92.81 620 TRP A N 1
ATOM 4854 C CA . TRP A 1 620 ? -24.137 9.362 34.416 1.00 92.81 620 TRP A CA 1
ATOM 4855 C C . TRP A 1 620 ? -24.057 10.636 35.260 1.00 92.81 620 TRP A C 1
ATOM 4857 O O . TRP A 1 620 ? -24.725 10.733 36.290 1.00 92.81 620 TRP A O 1
ATOM 4867 N N . LEU A 1 621 ? -23.256 11.617 34.830 1.00 90.38 621 LEU A N 1
ATOM 4868 C CA . LEU A 1 621 ? -23.088 12.877 35.551 1.00 90.38 621 LEU A CA 1
ATOM 4869 C C . LEU A 1 621 ? -24.420 13.619 35.712 1.00 90.38 621 LEU A C 1
ATOM 4871 O O . LEU A 1 621 ? -24.727 14.041 36.820 1.00 90.38 621 LEU A O 1
ATOM 4875 N N . GLU A 1 622 ? -25.214 13.748 34.648 1.00 87.44 622 GLU A N 1
ATOM 4876 C CA . GLU A 1 622 ? -26.499 14.458 34.696 1.00 87.44 622 GLU A CA 1
ATOM 4877 C C . GLU A 1 622 ? -27.572 13.670 35.457 1.00 87.44 622 GLU A C 1
ATOM 4879 O O . GLU A 1 622 ? -28.285 14.241 36.280 1.00 87.44 622 GLU A O 1
ATOM 4884 N N . ALA A 1 623 ? -27.645 12.349 35.274 1.00 88.88 623 ALA A N 1
ATOM 4885 C CA . ALA A 1 623 ? -28.605 11.509 35.990 1.00 88.88 623 ALA A CA 1
ATOM 4886 C C . ALA A 1 623 ? -28.334 11.455 37.502 1.00 88.88 623 ALA A C 1
ATOM 4888 O O . ALA A 1 623 ? -29.262 11.341 38.300 1.00 88.88 623 ALA A O 1
ATOM 4889 N N . THR A 1 624 ? -27.069 11.561 37.916 1.00 90.81 624 THR A N 1
ATOM 4890 C CA . THR A 1 624 ? -26.677 11.554 39.338 1.00 90.81 624 THR A CA 1
ATOM 4891 C C . THR A 1 624 ? -26.510 12.949 39.936 1.00 90.81 624 THR A C 1
ATOM 4893 O O . THR A 1 624 ? -26.278 13.077 41.143 1.00 90.81 624 THR A O 1
ATOM 4896 N N . ARG A 1 625 ? -26.650 14.006 39.127 1.00 86.94 625 ARG A N 1
ATOM 4897 C CA . ARG A 1 625 ? -26.529 15.388 39.582 1.00 86.94 625 ARG A CA 1
ATOM 4898 C C . ARG A 1 625 ? -27.611 15.694 40.611 1.00 86.94 625 ARG A C 1
ATOM 4900 O O . ARG A 1 625 ? -28.794 15.447 40.394 1.00 86.94 625 ARG A O 1
ATOM 4907 N N . ALA A 1 626 ? -27.206 16.268 41.738 1.00 84.62 626 ALA A N 1
ATOM 4908 C CA . ALA A 1 626 ? -28.163 16.705 42.739 1.00 84.62 626 ALA A CA 1
ATOM 4909 C C . ALA A 1 626 ? -28.944 17.920 42.214 1.00 84.62 626 ALA A C 1
ATOM 4911 O O . ALA A 1 626 ? -28.343 18.910 41.782 1.00 84.62 626 ALA A O 1
ATOM 4912 N N . VAL A 1 627 ? -30.274 17.848 42.256 1.00 77.69 627 VAL A N 1
ATOM 4913 C CA . VAL A 1 627 ? -31.139 18.929 41.773 1.00 77.69 627 VAL A CA 1
ATOM 4914 C C . VAL A 1 627 ? -31.412 19.909 42.914 1.00 77.69 627 VAL A C 1
ATOM 4916 O O . VAL A 1 627 ? -31.719 19.483 44.034 1.00 77.69 627 VAL A O 1
ATOM 4919 N N . PRO A 1 628 ? -31.271 21.226 42.681 1.00 68.56 628 PRO A N 1
ATOM 4920 C CA . PRO A 1 628 ? -31.577 22.229 43.688 1.00 68.56 628 PRO A CA 1
ATOM 4921 C C . PRO A 1 628 ? -33.085 22.256 43.966 1.00 68.56 628 PRO A C 1
ATOM 4923 O O . PRO A 1 628 ? -33.889 22.670 43.136 1.00 68.56 628 PRO A O 1
ATOM 4926 N N . PHE A 1 629 ? -33.464 21.848 45.170 1.00 58.25 629 PHE A N 1
ATOM 4927 C CA . PHE A 1 629 ? -34.807 21.938 45.720 1.00 58.25 629 PHE A CA 1
ATOM 4928 C C . PHE A 1 629 ? -34.871 23.132 46.682 1.00 58.25 629 PHE A C 1
ATOM 4930 O O . PHE A 1 629 ? -34.200 23.160 47.710 1.00 58.25 629 PHE A O 1
ATOM 4937 N N . ILE A 1 630 ? -35.657 24.154 46.330 1.00 41.19 630 ILE A N 1
ATOM 4938 C CA . ILE A 1 630 ? -35.852 25.388 47.117 1.00 41.19 630 ILE A CA 1
ATOM 4939 C C . ILE A 1 630 ? -34.515 26.040 47.526 1.00 41.19 630 ILE A C 1
ATOM 4941 O O . ILE A 1 630 ? -34.089 25.979 48.675 1.00 41.19 630 ILE A O 1
ATOM 4945 N N . GLY A 1 631 ? -33.856 26.687 46.561 1.00 45.75 631 GLY A N 1
ATOM 4946 C CA . GLY A 1 631 ? -32.813 27.710 46.753 1.00 45.75 631 GLY A CA 1
ATOM 4947 C C . GLY A 1 631 ? -31.470 27.287 47.369 1.00 45.75 631 GLY A C 1
ATOM 4948 O O . GLY A 1 631 ? -30.473 27.953 47.110 1.00 45.75 631 GLY A O 1
ATOM 4949 N N . PHE A 1 632 ? -31.413 26.219 48.167 1.00 56.75 632 PHE A N 1
ATOM 4950 C CA . PHE A 1 632 ? -30.206 25.805 48.895 1.00 56.75 632 PHE A CA 1
ATOM 4951 C C . PHE A 1 632 ? -30.177 24.325 49.319 1.00 56.75 632 PHE A C 1
ATOM 4953 O O . PHE A 1 632 ? -29.129 23.867 49.767 1.00 56.75 632 PHE A O 1
ATOM 4960 N N . ILE A 1 633 ? -31.266 23.554 49.180 1.00 50.91 633 ILE A N 1
ATOM 4961 C CA . ILE A 1 633 ? -31.269 22.119 49.516 1.00 50.91 633 ILE A CA 1
ATOM 4962 C C . ILE A 1 633 ? -31.086 21.318 48.228 1.00 50.91 633 ILE A C 1
ATOM 4964 O O . ILE A 1 633 ? -31.970 21.281 47.386 1.00 50.91 633 ILE A O 1
ATOM 4968 N N . SER A 1 634 ? -29.944 20.665 48.042 1.00 73.06 634 SER A N 1
ATOM 4969 C CA . SER A 1 634 ? -29.759 19.736 46.928 1.00 73.06 634 SER A CA 1
ATOM 4970 C C . SER A 1 634 ? -30.354 18.370 47.285 1.00 73.06 634 SER A C 1
ATOM 4972 O O . SER A 1 634 ? -29.931 17.733 48.250 1.00 73.06 634 SER A O 1
ATOM 4974 N N . ILE A 1 635 ? -31.344 17.904 46.519 1.00 72.81 635 ILE A N 1
ATOM 4975 C CA . ILE A 1 635 ? -31.846 16.531 46.651 1.00 72.81 635 ILE A CA 1
ATOM 4976 C C . ILE A 1 635 ? -30.967 15.650 45.772 1.00 72.81 635 ILE A C 1
ATOM 4978 O O . ILE A 1 635 ? -30.898 15.830 44.557 1.00 72.81 635 ILE A O 1
ATOM 4982 N N . SER A 1 636 ? -30.253 14.723 46.409 1.00 82.31 636 SER A N 1
ATOM 4983 C CA . SER A 1 636 ? -29.550 13.661 45.691 1.00 82.31 636 SER A CA 1
ATOM 4984 C C . SER A 1 636 ? -30.541 12.552 45.345 1.00 82.31 636 SER A C 1
ATOM 4986 O O . SER A 1 636 ? -31.422 12.265 46.164 1.00 82.31 636 SER A O 1
ATOM 4988 N N . PRO A 1 637 ? -30.411 11.913 44.175 1.00 83.44 637 PRO A N 1
ATOM 4989 C CA . PRO A 1 637 ? -31.269 10.793 43.830 1.00 83.44 637 PRO A CA 1
ATOM 4990 C C . PRO A 1 637 ? -31.107 9.623 44.819 1.00 83.44 637 PRO A C 1
ATOM 4992 O O . PRO A 1 637 ? -30.033 9.459 45.410 1.00 83.44 637 PRO A O 1
ATOM 4995 N N . PRO A 1 638 ? -32.152 8.798 45.022 1.00 84.69 638 PRO A N 1
ATOM 4996 C CA . PRO A 1 638 ? -32.082 7.635 45.903 1.00 84.69 638 PRO A CA 1
ATOM 4997 C C . PRO A 1 638 ? -30.962 6.677 45.481 1.00 84.69 638 PRO A C 1
ATOM 4999 O O . PRO A 1 638 ? -30.805 6.385 44.297 1.00 84.69 638 PRO A O 1
ATOM 5002 N N . ALA A 1 639 ? -30.219 6.127 46.448 1.00 88.00 639 ALA A N 1
ATOM 5003 C CA . ALA A 1 639 ? -29.111 5.204 46.172 1.00 88.00 639 ALA A CA 1
ATOM 5004 C C . ALA A 1 639 ? -29.540 3.965 45.361 1.00 88.00 639 ALA A C 1
ATOM 5006 O O . ALA A 1 639 ? -28.764 3.462 44.554 1.00 88.00 639 ALA A O 1
ATOM 5007 N N . THR A 1 640 ? -30.784 3.507 45.536 1.00 86.94 640 THR A N 1
ATOM 5008 C CA . THR A 1 640 ? -31.369 2.396 44.770 1.00 86.94 640 THR A CA 1
ATOM 5009 C C . THR A 1 640 ? -31.450 2.708 43.278 1.00 86.94 640 THR A C 1
ATOM 5011 O O . THR A 1 640 ? -31.032 1.887 42.470 1.00 86.94 640 THR A O 1
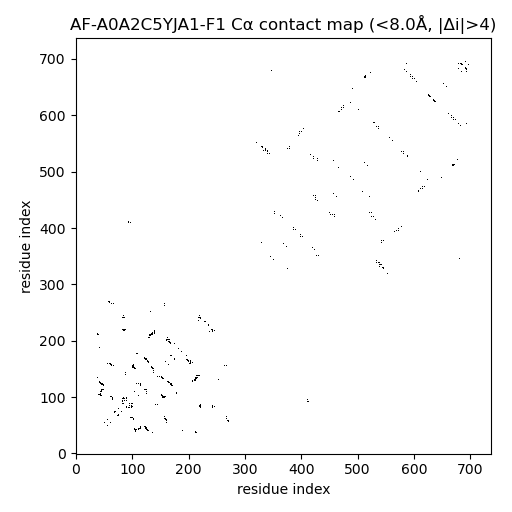ATOM 5014 N N . ASN A 1 641 ? -31.895 3.914 42.915 1.00 85.81 641 ASN A N 1
ATOM 5015 C CA . ASN A 1 641 ? -32.024 4.337 41.518 1.00 85.81 641 ASN A CA 1
ATOM 5016 C C . ASN A 1 641 ? -30.645 4.509 40.868 1.00 85.81 641 ASN A C 1
ATOM 5018 O O . ASN A 1 641 ? -30.468 4.227 39.689 1.00 85.81 641 ASN A O 1
ATOM 5022 N N . VAL A 1 642 ? -29.652 4.960 41.643 1.00 89.44 642 VAL A N 1
ATOM 5023 C CA . VAL A 1 642 ? -28.267 5.109 41.173 1.00 89.44 642 VAL A CA 1
ATOM 5024 C C . VAL A 1 642 ? -27.627 3.748 40.875 1.00 89.44 642 VAL A C 1
ATOM 5026 O O . VAL A 1 642 ? -26.912 3.620 39.882 1.00 89.44 642 VAL A O 1
ATOM 5029 N N . GLU A 1 643 ? -27.884 2.732 41.702 1.00 91.38 643 GLU A N 1
ATOM 5030 C CA . GLU A 1 643 ? -27.344 1.383 41.491 1.00 91.38 643 GLU A CA 1
ATOM 5031 C C . GLU A 1 643 ? -28.034 0.661 40.326 1.00 91.38 643 GLU A C 1
ATOM 5033 O O . GLU A 1 643 ? -27.362 0.044 39.498 1.00 91.38 643 GLU A O 1
ATOM 5038 N N . GLU A 1 644 ? -29.357 0.802 40.209 1.00 91.50 644 GLU A N 1
ATOM 5039 C CA . GLU A 1 644 ? -30.126 0.289 39.070 1.00 91.50 644 GLU A CA 1
ATOM 5040 C C . GLU A 1 644 ? -29.656 0.924 37.755 1.00 91.50 644 GLU A C 1
ATOM 5042 O O . GLU A 1 644 ? -29.330 0.209 36.805 1.00 91.50 644 GLU A O 1
ATOM 5047 N N . LEU A 1 645 ? -29.489 2.252 37.733 1.00 91.31 645 LEU A N 1
ATOM 5048 C CA . LEU A 1 645 ? -28.935 2.967 36.586 1.00 91.31 645 LEU A CA 1
ATOM 5049 C C . LEU A 1 645 ? -27.524 2.477 36.241 1.00 91.31 645 LEU A C 1
ATOM 5051 O O . LEU A 1 645 ? -27.223 2.261 35.072 1.00 91.31 645 LEU A O 1
ATOM 5055 N N . ARG A 1 646 ? -26.644 2.282 37.232 1.00 94.75 646 ARG A N 1
ATOM 5056 C CA . ARG A 1 646 ? -25.282 1.776 36.989 1.00 94.75 646 ARG A CA 1
ATOM 5057 C C . ARG A 1 646 ? -25.314 0.406 36.318 1.00 94.75 646 ARG A C 1
ATOM 5059 O O . ARG A 1 646 ? -24.632 0.218 35.311 1.00 94.75 646 ARG A O 1
ATOM 5066 N N . SER A 1 647 ? -26.104 -0.519 36.862 1.00 94.31 647 SER A N 1
ATOM 5067 C CA . SER A 1 647 ? -26.261 -1.869 36.316 1.00 94.31 647 SER A CA 1
ATOM 5068 C C . SER A 1 647 ? -26.771 -1.829 34.875 1.00 94.31 647 SER A C 1
ATOM 5070 O O . SER A 1 647 ? -26.215 -2.503 34.006 1.00 94.31 647 SER A O 1
ATOM 5072 N N . GLU A 1 648 ? -27.783 -1.005 34.599 1.00 94.06 648 GLU A N 1
ATOM 5073 C CA . GLU A 1 648 ? -28.343 -0.869 33.255 1.00 94.06 648 GLU A CA 1
ATOM 5074 C C . GLU A 1 648 ? -27.337 -0.249 32.277 1.00 94.06 648 GLU A C 1
ATOM 5076 O O . GLU A 1 648 ? -27.134 -0.768 31.180 1.00 94.06 648 GLU A O 1
ATOM 5081 N N . LEU A 1 649 ? -26.622 0.808 32.671 1.00 93.31 649 LEU A N 1
ATOM 5082 C CA . LEU A 1 649 ? -25.596 1.420 31.825 1.00 93.31 649 LEU A CA 1
ATOM 5083 C C . LEU A 1 649 ? -24.462 0.438 31.499 1.00 93.31 649 LEU A C 1
ATOM 5085 O O . LEU A 1 649 ? -24.003 0.368 30.358 1.00 93.31 649 LEU A O 1
ATOM 5089 N N . GLU A 1 650 ? -24.013 -0.353 32.473 1.00 94.25 650 GLU A N 1
ATOM 5090 C CA . GLU A 1 650 ? -23.017 -1.394 32.228 1.00 94.25 650 GLU A CA 1
ATOM 5091 C C . GLU A 1 650 ? -23.541 -2.524 31.334 1.00 94.25 650 GLU A C 1
ATOM 5093 O O . GLU A 1 650 ? -22.772 -3.098 30.554 1.00 94.25 650 GLU A O 1
ATOM 5098 N N . PHE A 1 651 ? -24.827 -2.863 31.444 1.00 95.56 651 PHE A N 1
ATOM 5099 C CA . PHE A 1 651 ? -25.475 -3.822 30.557 1.00 95.56 651 PHE A CA 1
ATOM 5100 C C . PHE A 1 651 ? -25.517 -3.290 29.120 1.00 95.56 651 PHE A C 1
ATOM 5102 O O . PHE A 1 651 ? -25.078 -3.989 28.205 1.00 95.56 651 PHE A O 1
ATOM 5109 N N . GLN A 1 652 ? -25.956 -2.045 28.923 1.00 93.94 652 GLN A N 1
ATOM 5110 C CA . GLN A 1 652 ? -26.016 -1.393 27.613 1.00 93.94 652 GLN A CA 1
ATOM 5111 C C . GLN A 1 652 ? -24.632 -1.288 26.967 1.00 93.94 652 GLN A C 1
ATOM 5113 O O . GLN A 1 652 ? -24.473 -1.632 25.797 1.00 93.94 652 GLN A O 1
ATOM 5118 N N . ARG A 1 653 ? -23.611 -0.890 27.737 1.00 92.56 653 ARG A N 1
ATOM 5119 C CA . ARG A 1 653 ? -22.229 -0.775 27.246 1.00 92.56 653 ARG A CA 1
ATOM 5120 C C . ARG A 1 653 ? -21.683 -2.107 26.732 1.00 92.56 653 ARG A C 1
ATOM 5122 O O . ARG A 1 653 ? -20.955 -2.129 25.748 1.00 92.56 653 ARG A O 1
ATOM 5129 N N . ARG A 1 654 ? -22.011 -3.214 27.406 1.00 93.19 654 ARG A N 1
ATOM 5130 C CA . ARG A 1 654 ? -21.500 -4.550 27.058 1.00 93.19 654 ARG A CA 1
ATOM 5131 C C . ARG A 1 654 ? -22.284 -5.230 25.941 1.00 93.19 654 ARG A C 1
ATOM 5133 O O . ARG A 1 654 ? -21.688 -5.957 25.158 1.00 93.19 654 ARG A O 1
ATOM 5140 N N . ASN A 1 655 ? -23.599 -5.029 25.888 1.00 95.69 655 ASN A N 1
ATOM 5141 C CA . ASN A 1 655 ? -24.484 -5.868 25.074 1.00 95.69 655 ASN A CA 1
ATOM 5142 C C . ASN A 1 655 ? -25.118 -5.143 23.884 1.00 95.69 655 ASN A C 1
ATOM 5144 O O . ASN A 1 655 ? -25.729 -5.794 23.040 1.00 95.69 655 ASN A O 1
ATOM 5148 N N . VAL A 1 656 ? -24.999 -3.816 23.803 1.00 95.12 656 VAL A N 1
ATOM 5149 C CA . VAL A 1 656 ? -25.660 -3.017 22.765 1.00 95.12 656 VAL A CA 1
ATOM 5150 C C . VAL A 1 656 ? -24.630 -2.088 22.113 1.00 95.12 656 VAL A C 1
ATOM 5152 O O . VAL A 1 656 ? -24.540 -0.917 22.489 1.00 95.12 656 VAL A O 1
ATOM 5155 N N . PRO A 1 657 ? -23.809 -2.576 21.164 1.00 94.06 657 PRO A N 1
ATOM 5156 C CA . PRO A 1 657 ? -22.896 -1.711 20.424 1.00 94.06 657 PRO A CA 1
ATOM 5157 C C . PRO A 1 657 ? -23.678 -0.701 19.576 1.00 94.06 657 PRO A C 1
ATOM 5159 O O . PRO A 1 657 ? -24.807 -0.960 19.151 1.00 94.06 657 PRO A O 1
ATOM 5162 N N . LEU A 1 658 ? -23.073 0.458 19.324 1.00 95.88 658 LEU A N 1
ATOM 5163 C CA . LEU A 1 658 ? -23.636 1.427 18.390 1.00 95.88 658 LEU A CA 1
ATOM 5164 C C . LEU A 1 658 ? -23.655 0.835 16.969 1.00 95.88 658 LEU A C 1
ATOM 5166 O O . LEU A 1 658 ? -22.703 0.150 16.585 1.00 95.88 658 LEU A O 1
ATOM 5170 N N . PRO A 1 659 ? -24.706 1.089 16.169 1.00 96.12 659 PRO A N 1
ATOM 5171 C CA . PRO A 1 659 ? -24.712 0.689 14.766 1.00 96.12 659 PRO A CA 1
ATOM 5172 C C . PRO A 1 659 ? -23.557 1.365 14.016 1.00 96.12 659 PRO A C 1
ATOM 5174 O O . PRO A 1 659 ? -23.298 2.551 14.212 1.00 96.12 659 PRO A O 1
ATOM 5177 N N . SER A 1 660 ? -22.873 0.620 13.145 1.00 91.00 660 SER A N 1
ATOM 5178 C CA . SER A 1 660 ? -21.676 1.110 12.443 1.00 91.00 660 SER A CA 1
ATOM 5179 C C . SER A 1 660 ? -21.976 2.125 11.341 1.00 91.00 660 SER A C 1
ATOM 5181 O O . SER A 1 660 ? -21.089 2.885 10.975 1.00 91.00 660 SER A O 1
ATOM 5183 N N . PHE A 1 661 ? -23.196 2.111 10.787 1.00 96.44 661 PHE A N 1
ATOM 5184 C CA . PHE A 1 661 ? -23.596 2.912 9.621 1.00 96.44 661 PHE A CA 1
ATOM 5185 C C . PHE A 1 661 ? -22.616 2.827 8.435 1.00 96.44 661 PHE A C 1
ATOM 5187 O O . PHE A 1 661 ? -22.506 3.763 7.647 1.00 96.44 661 PHE A O 1
ATOM 5194 N N . GLN A 1 662 ? -21.933 1.688 8.288 1.00 94.38 662 GLN A N 1
ATOM 5195 C CA . GLN A 1 662 ? -20.909 1.466 7.266 1.00 94.38 662 GLN A CA 1
ATOM 5196 C C . GLN A 1 662 ? -21.412 1.807 5.858 1.00 94.38 662 GLN A C 1
ATOM 5198 O O . GLN A 1 662 ? -20.783 2.607 5.175 1.00 94.38 662 GLN A O 1
ATOM 5203 N N . ASP A 1 663 ? -22.579 1.299 5.460 1.00 96.38 663 ASP A N 1
ATOM 5204 C CA . ASP A 1 663 ? -23.126 1.518 4.112 1.00 96.38 663 ASP A CA 1
ATOM 5205 C C . ASP A 1 663 ? -23.357 3.001 3.794 1.00 96.38 663 ASP A C 1
ATOM 5207 O O . ASP A 1 663 ? -23.148 3.450 2.671 1.00 96.38 663 ASP 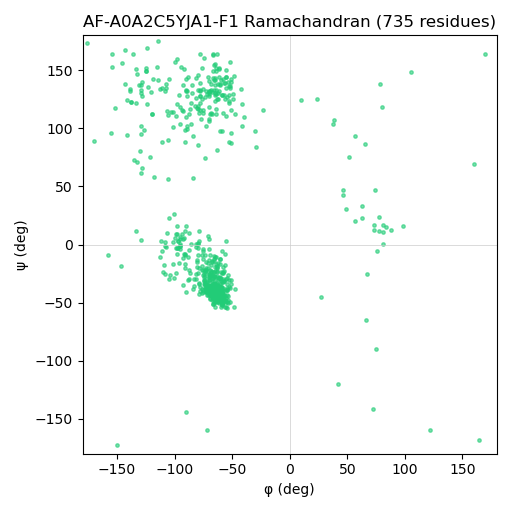A O 1
ATOM 5211 N N . ARG A 1 664 ? -23.757 3.784 4.799 1.00 97.19 664 ARG A N 1
ATOM 5212 C CA . ARG A 1 664 ? -24.000 5.225 4.673 1.00 97.19 664 ARG A CA 1
ATOM 5213 C C . ARG A 1 664 ? -22.705 6.005 4.463 1.00 97.19 664 ARG A C 1
ATOM 5215 O O . ARG A 1 664 ? -22.631 6.832 3.557 1.00 97.19 664 ARG A O 1
ATOM 5222 N N . ILE A 1 665 ? -21.683 5.689 5.259 1.00 96.25 665 ILE A N 1
ATOM 5223 C CA . ILE A 1 665 ? -20.352 6.297 5.150 1.00 96.25 665 ILE A CA 1
ATOM 5224 C C . ILE A 1 665 ? -19.699 5.936 3.814 1.00 96.25 665 ILE A C 1
ATOM 5226 O O . ILE A 1 665 ? -19.203 6.821 3.121 1.00 96.25 665 ILE A O 1
ATOM 5230 N N . LEU A 1 666 ? -19.757 4.664 3.408 1.00 93.69 666 LEU A N 1
ATOM 5231 C CA . LEU A 1 666 ? -19.229 4.222 2.116 1.00 93.69 666 LEU A CA 1
ATOM 5232 C C . LEU A 1 666 ? -19.949 4.909 0.952 1.00 93.69 666 LEU A C 1
ATOM 5234 O O . LEU A 1 666 ? -19.290 5.417 0.051 1.00 93.69 666 LEU A O 1
ATOM 5238 N N . ALA A 1 667 ? -21.278 5.029 1.015 1.00 97.38 667 ALA A N 1
ATOM 5239 C CA . ALA A 1 667 ? -22.041 5.741 -0.004 1.00 97.38 667 ALA A CA 1
ATOM 5240 C C . ALA A 1 667 ? -21.690 7.240 -0.072 1.00 97.38 667 ALA A C 1
ATOM 5242 O O . ALA A 1 667 ? -21.698 7.813 -1.160 1.00 97.38 667 ALA A O 1
ATOM 5243 N N . ALA A 1 668 ? -21.393 7.889 1.060 1.00 96.38 668 ALA A N 1
ATOM 5244 C CA . ALA A 1 668 ? -20.930 9.279 1.077 1.00 96.38 668 ALA A CA 1
ATOM 5245 C C . ALA A 1 668 ? -19.551 9.422 0.416 1.00 96.38 668 ALA A C 1
ATOM 5247 O O . ALA A 1 668 ? -19.363 10.309 -0.414 1.00 96.38 668 ALA A O 1
ATOM 5248 N N . VAL A 1 669 ? -18.614 8.514 0.712 1.00 95.50 669 VAL A N 1
ATOM 5249 C CA . VAL A 1 669 ? -17.302 8.488 0.046 1.00 95.50 669 VAL A CA 1
ATOM 5250 C C . VAL A 1 669 ? -17.452 8.240 -1.454 1.00 95.50 669 VAL A C 1
ATOM 5252 O O . VAL A 1 669 ? -16.810 8.916 -2.252 1.00 95.50 669 VAL A O 1
ATOM 5255 N N . ASP A 1 670 ? -18.331 7.323 -1.854 1.00 95.88 670 ASP A N 1
ATOM 5256 C CA . ASP A 1 670 ? -18.578 7.018 -3.264 1.00 95.88 670 ASP A CA 1
ATOM 5257 C C . ASP A 1 670 ? -19.067 8.246 -4.035 1.00 95.88 670 ASP A C 1
ATOM 5259 O O . ASP A 1 670 ? -18.534 8.539 -5.102 1.00 95.88 670 ASP A O 1
ATOM 5263 N N . ARG A 1 671 ? -19.982 9.036 -3.455 1.00 96.69 671 ARG A N 1
ATOM 5264 C CA . ARG A 1 671 ? -20.437 10.306 -4.047 1.00 96.69 671 ARG A CA 1
ATOM 5265 C C . ARG A 1 671 ? -19.303 11.317 -4.238 1.00 96.69 671 ARG A C 1
ATOM 5267 O O . ARG A 1 671 ? -19.325 12.079 -5.200 1.00 96.69 671 ARG A O 1
ATOM 5274 N N . VAL A 1 672 ? -18.315 11.344 -3.345 1.00 95.12 672 VAL A N 1
ATOM 5275 C CA . VAL A 1 672 ? -17.125 12.205 -3.481 1.00 95.12 672 VAL A CA 1
ATOM 5276 C C . VAL A 1 672 ? -16.212 11.695 -4.592 1.00 95.12 672 VAL A C 1
ATOM 5278 O O . VAL A 1 672 ? -15.748 12.476 -5.417 1.00 95.12 672 VAL A O 1
ATOM 5281 N N . ILE A 1 673 ? -15.983 10.383 -4.660 1.00 94.88 673 ILE A N 1
ATOM 5282 C CA . ILE A 1 673 ? -15.165 9.775 -5.715 1.00 94.88 673 ILE A CA 1
ATOM 5283 C C . ILE A 1 673 ? -15.803 9.970 -7.093 1.00 94.88 673 ILE A C 1
ATOM 5285 O O . ILE A 1 673 ? -15.097 10.259 -8.054 1.00 94.88 673 ILE A O 1
ATOM 5289 N N . GLU A 1 674 ? -17.125 9.858 -7.205 1.00 93.50 674 GLU A N 1
ATOM 5290 C CA . GLU A 1 674 ? -17.860 10.108 -8.451 1.00 93.50 674 GLU A CA 1
ATOM 5291 C C . GLU A 1 674 ? -17.696 11.549 -8.956 1.00 93.50 674 GLU A C 1
ATOM 5293 O O . GLU A 1 674 ? -17.717 11.774 -10.164 1.00 93.50 674 GLU A O 1
ATOM 5298 N N . ARG A 1 675 ? -17.477 12.511 -8.051 1.00 95.12 675 ARG A N 1
ATOM 5299 C CA . ARG A 1 675 ? -17.200 13.920 -8.379 1.00 95.12 675 ARG A CA 1
ATOM 5300 C C . ARG A 1 675 ? -15.753 14.182 -8.802 1.00 95.12 675 ARG A C 1
ATOM 5302 O O . ARG A 1 675 ? -15.466 15.300 -9.219 1.00 95.12 675 ARG A O 1
ATOM 5309 N N . LEU A 1 676 ? -14.836 13.219 -8.666 1.00 94.06 676 LEU A N 1
ATOM 5310 C CA . LEU A 1 676 ? -13.470 13.388 -9.165 1.00 94.06 676 LEU A CA 1
ATOM 5311 C C . LEU A 1 676 ? -13.477 13.364 -10.689 1.00 94.06 676 LEU A C 1
ATOM 5313 O O . LEU A 1 676 ? -13.832 12.348 -11.300 1.00 94.06 676 LEU A O 1
ATOM 5317 N N . ASP A 1 677 ? -13.044 14.475 -11.279 1.00 92.56 677 ASP A N 1
ATOM 5318 C CA . ASP A 1 677 ? -12.972 14.630 -12.722 1.00 92.56 677 ASP A CA 1
ATOM 5319 C C . ASP A 1 677 ? -11.975 13.633 -13.322 1.00 92.56 677 ASP A C 1
ATOM 5321 O O . ASP A 1 677 ? -10.800 13.554 -12.951 1.00 92.56 677 ASP A O 1
ATOM 5325 N N . THR A 1 678 ? -12.461 12.857 -14.286 1.00 91.25 678 THR A N 1
ATOM 5326 C CA . THR A 1 678 ? -11.603 12.056 -15.155 1.00 91.25 678 THR A CA 1
ATOM 5327 C C . THR A 1 678 ? -11.143 12.951 -16.309 1.00 91.25 678 THR A C 1
ATOM 5329 O O . THR A 1 678 ? -11.991 13.604 -16.927 1.00 91.25 678 THR A O 1
ATOM 5332 N N . PRO A 1 679 ? -9.834 13.002 -16.630 1.00 92.19 679 PRO A N 1
ATOM 5333 C CA . PRO A 1 679 ? -9.314 13.850 -17.700 1.00 92.19 679 PRO A CA 1
ATOM 5334 C C . PRO A 1 679 ? -10.087 13.663 -19.012 1.00 92.19 679 PRO A C 1
ATOM 5336 O O . PRO A 1 679 ? -10.479 12.551 -19.358 1.00 92.19 679 PRO A O 1
ATOM 5339 N N . ALA A 1 680 ? -10.304 14.733 -19.779 1.00 90.62 680 ALA A N 1
ATOM 5340 C CA . ALA A 1 680 ? -11.134 14.668 -20.988 1.00 90.62 680 ALA A CA 1
ATOM 5341 C C . ALA A 1 680 ? -10.552 13.744 -22.072 1.00 90.62 680 ALA A C 1
ATOM 5343 O O . ALA A 1 680 ? -11.302 13.014 -22.722 1.00 90.62 680 ALA A O 1
ATOM 5344 N N . THR A 1 681 ? -9.221 13.726 -22.216 1.00 89.94 681 THR A N 1
ATOM 5345 C CA . THR A 1 681 ? -8.456 12.763 -23.040 1.00 89.94 681 THR A CA 1
ATOM 5346 C C . THR A 1 681 ? -8.796 11.324 -22.687 1.00 89.94 681 THR A C 1
ATOM 5348 O O . THR A 1 681 ? -8.730 10.420 -23.516 1.00 89.94 681 THR A O 1
ATOM 5351 N N . CYS A 1 682 ? -9.225 11.143 -21.446 1.00 91.00 682 CYS A N 1
ATOM 5352 C CA . CYS A 1 682 ? -9.524 9.881 -20.854 1.00 91.00 682 CYS A CA 1
ATOM 5353 C C . CYS A 1 682 ? -11.029 9.509 -20.835 1.00 91.00 682 CYS A C 1
ATOM 5355 O O . CYS A 1 682 ? -11.457 8.526 -20.236 1.00 91.00 682 CYS A O 1
ATOM 5357 N N . LEU A 1 683 ? -11.889 10.264 -21.509 1.00 89.12 683 LEU A N 1
ATOM 5358 C CA . LEU A 1 683 ? -13.304 9.913 -21.611 1.00 89.12 683 LEU A CA 1
ATOM 5359 C C . LEU A 1 683 ? -13.574 9.209 -22.940 1.00 89.12 683 LEU A C 1
ATOM 5361 O O . LEU A 1 683 ? -13.395 9.783 -24.016 1.00 89.12 683 LEU A O 1
ATOM 5365 N N . CYS A 1 684 ? -14.083 7.976 -22.895 1.00 79.00 684 CYS A N 1
ATOM 5366 C CA . CYS A 1 684 ? -14.583 7.336 -24.105 1.00 79.00 684 CYS A CA 1
ATOM 5367 C C . CYS A 1 684 ? -15.905 7.979 -24.531 1.00 79.00 684 CYS A C 1
ATOM 5369 O O . CYS A 1 684 ? -16.850 8.084 -23.742 1.00 79.00 684 CYS A O 1
ATOM 5371 N N . ARG A 1 685 ? -16.030 8.316 -25.817 1.00 64.50 685 ARG A N 1
ATOM 5372 C CA . ARG A 1 685 ? -17.321 8.671 -26.421 1.00 64.50 685 ARG A CA 1
ATOM 5373 C C . ARG A 1 685 ? -18.008 7.420 -26.959 1.00 64.50 685 ARG A C 1
ATOM 5375 O O . ARG A 1 685 ? -17.703 6.983 -28.067 1.00 64.50 685 ARG A O 1
ATOM 5382 N N . GLN A 1 686 ? -18.961 6.871 -26.209 1.00 57.47 686 GLN A N 1
ATOM 5383 C CA . GLN A 1 686 ? -19.843 5.807 -26.693 1.00 57.47 686 GLN A CA 1
ATOM 5384 C C . GLN A 1 686 ? -21.273 6.361 -26.829 1.00 57.47 686 GLN A C 1
ATOM 5386 O O . GLN A 1 686 ? -22.083 6.322 -25.908 1.00 57.47 686 GLN A O 1
ATOM 5391 N N . GLY A 1 687 ? -21.593 6.934 -27.995 1.00 68.44 687 GLY A N 1
ATOM 5392 C CA . GLY A 1 687 ? -22.890 7.588 -28.231 1.00 68.44 687 GLY A CA 1
ATOM 5393 C C . GLY A 1 687 ? -23.044 8.928 -27.492 1.00 68.44 687 GLY A C 1
ATOM 5394 O O . GLY A 1 687 ? -22.097 9.708 -27.428 1.00 68.44 687 GLY A O 1
ATOM 5395 N N . ASN A 1 688 ? -24.247 9.210 -26.965 1.00 66.44 688 ASN A N 1
ATOM 5396 C CA . ASN A 1 688 ? -24.553 10.426 -26.185 1.00 66.44 688 ASN A CA 1
ATOM 5397 C C . ASN A 1 688 ? -24.125 10.338 -24.704 1.00 66.44 688 ASN A C 1
ATOM 5399 O O . ASN A 1 688 ? -24.365 11.283 -23.955 1.00 66.44 688 ASN A O 1
ATOM 5403 N N . SER A 1 689 ? -23.525 9.227 -24.272 1.00 56.88 689 SER A N 1
ATOM 5404 C CA . SER A 1 689 ? -23.014 9.029 -22.913 1.00 56.88 689 SER A CA 1
ATOM 5405 C C . SER A 1 689 ? -21.490 8.931 -22.921 1.00 56.88 689 SER A C 1
ATOM 5407 O O . SER A 1 689 ? -20.904 8.230 -23.748 1.00 56.88 689 SER A O 1
ATOM 5409 N N . SER A 1 690 ? -20.845 9.640 -21.998 1.00 61.50 690 SER A N 1
ATOM 5410 C CA . SER A 1 690 ? -19.436 9.445 -21.660 1.00 61.50 690 SER A CA 1
ATOM 5411 C C . SER A 1 690 ? -19.305 8.216 -20.763 1.00 61.50 690 SER A C 1
ATOM 5413 O O . SER A 1 690 ? -19.999 8.129 -19.752 1.00 61.50 690 SER A O 1
ATOM 5415 N N . CYS A 1 691 ? -18.425 7.285 -21.124 1.00 65.75 691 CYS A N 1
ATOM 5416 C CA . CYS A 1 691 ? -18.099 6.121 -20.300 1.00 65.75 691 CYS A CA 1
ATOM 5417 C C . CYS A 1 691 ? -16.667 6.268 -19.775 1.00 65.75 691 CYS A C 1
ATOM 5419 O O . CYS A 1 691 ? -15.760 6.604 -20.543 1.00 65.75 691 CYS A O 1
ATOM 5421 N N . GLU A 1 692 ? -16.459 6.006 -18.484 1.00 64.94 692 GLU A N 1
ATOM 5422 C CA . GLU A 1 692 ? -15.118 5.883 -17.910 1.00 64.94 692 GLU A CA 1
ATOM 5423 C C . GLU A 1 692 ? -14.547 4.505 -18.294 1.00 64.94 692 GLU A C 1
ATOM 5425 O O . GLU A 1 692 ? -15.023 3.472 -17.836 1.00 64.94 692 GLU A O 1
ATOM 5430 N N . PHE A 1 693 ? -13.571 4.518 -19.205 1.00 61.00 693 PHE A N 1
ATOM 5431 C CA . PHE A 1 693 ? -12.647 3.477 -19.693 1.00 61.00 693 PHE A CA 1
ATOM 5432 C C . PHE A 1 693 ? -12.930 1.985 -19.693 1.00 61.00 693 PHE A C 1
ATOM 5434 O O . PHE A 1 693 ? -12.562 1.325 -20.665 1.00 61.00 693 PHE A O 1
ATOM 5441 N N . ALA A 1 694 ? -13.459 1.412 -18.624 1.00 48.84 694 ALA A N 1
ATOM 5442 C CA . ALA A 1 694 ? -13.555 -0.035 -18.505 1.00 48.84 694 ALA A CA 1
ATOM 5443 C C . ALA A 1 694 ? -14.656 -0.614 -19.411 1.00 48.84 694 ALA A C 1
ATOM 5445 O O . ALA A 1 694 ? -14.525 -1.734 -19.896 1.00 48.84 694 ALA A O 1
ATOM 5446 N N . ASP A 1 695 ? -15.693 0.168 -19.729 1.00 45.97 695 ASP A N 1
ATOM 5447 C CA . ASP A 1 695 ? -16.847 -0.320 -20.499 1.00 45.97 695 ASP A CA 1
ATOM 5448 C C . ASP A 1 695 ? -16.726 -0.156 -22.023 1.00 45.97 695 ASP A C 1
ATOM 5450 O O . ASP A 1 695 ? -17.526 -0.706 -22.780 1.00 45.97 695 ASP A O 1
ATOM 5454 N N . CYS A 1 696 ? -15.710 0.552 -22.520 1.00 53.62 696 CYS A N 1
ATOM 5455 C CA . CYS A 1 696 ? -15.629 0.903 -23.944 1.00 53.62 696 CYS A CA 1
ATOM 5456 C C . CYS A 1 696 ? -15.215 -0.276 -24.840 1.00 53.62 696 CYS A C 1
ATOM 5458 O O . CYS A 1 696 ? -15.465 -0.253 -26.047 1.00 53.62 696 CYS A O 1
ATOM 5460 N N . ALA A 1 697 ? -14.565 -1.291 -24.262 1.00 48.88 697 ALA A N 1
ATOM 5461 C CA . ALA A 1 697 ? -14.104 -2.486 -24.967 1.00 48.88 697 ALA A CA 1
ATOM 5462 C C . ALA A 1 697 ? -15.118 -3.643 -24.934 1.00 48.88 697 ALA A C 1
ATOM 5464 O O . ALA A 1 697 ? -14.964 -4.601 -25.693 1.00 48.88 697 ALA A O 1
ATOM 5465 N N . SER A 1 698 ? -16.168 -3.555 -24.109 1.00 43.16 698 SER A N 1
ATOM 5466 C CA . SER A 1 698 ? -17.239 -4.550 -24.097 1.00 43.16 698 SER A CA 1
ATOM 5467 C C . SER A 1 698 ? -18.131 -4.343 -25.329 1.00 43.16 698 SER A C 1
ATOM 5469 O O . SER A 1 698 ? -18.794 -3.306 -25.437 1.00 43.16 698 SER A O 1
ATOM 5471 N N . PRO A 1 699 ? -18.171 -5.281 -26.299 1.00 40.25 699 PRO A N 1
ATOM 5472 C CA . PRO A 1 699 ? -19.087 -5.172 -27.425 1.00 40.25 699 PRO A CA 1
ATOM 5473 C C . PRO A 1 699 ? -20.509 -5.116 -26.874 1.00 40.25 699 PRO A C 1
ATOM 5475 O O . PRO A 1 699 ? -20.879 -5.955 -26.057 1.00 40.25 699 PRO A O 1
ATOM 5478 N N . ALA A 1 700 ? -21.273 -4.108 -27.308 1.00 43.66 700 ALA A N 1
ATOM 5479 C CA . ALA A 1 700 ? -22.625 -3.825 -26.846 1.00 43.66 700 ALA A CA 1
ATOM 5480 C C . ALA A 1 700 ? -23.437 -5.119 -26.694 1.00 43.66 700 ALA A C 1
ATOM 5482 O O . ALA A 1 700 ? -23.909 -5.688 -27.683 1.00 43.66 700 ALA A O 1
ATOM 5483 N N . ALA A 1 701 ? -23.598 -5.586 -25.453 1.00 35.91 701 ALA A N 1
ATOM 5484 C CA . ALA A 1 701 ? -24.560 -6.622 -25.142 1.00 35.91 701 ALA A CA 1
ATOM 5485 C C . ALA A 1 701 ? -25.913 -6.074 -25.595 1.00 35.91 701 ALA A C 1
ATOM 5487 O O . ALA A 1 701 ? -26.374 -5.034 -25.121 1.00 35.91 701 ALA A O 1
ATOM 5488 N N . ALA A 1 702 ? -26.467 -6.716 -26.620 1.00 37.56 702 ALA A N 1
ATOM 5489 C CA . ALA A 1 702 ? -27.620 -6.256 -27.360 1.00 37.56 702 ALA A CA 1
ATOM 5490 C C . ALA A 1 702 ? -28.738 -5.809 -26.409 1.00 37.56 702 ALA A C 1
ATOM 5492 O O . ALA A 1 702 ? -29.369 -6.632 -25.743 1.00 37.56 702 ALA A O 1
ATOM 5493 N N . GLN A 1 703 ? -29.015 -4.503 -26.398 1.00 38.84 703 GLN A N 1
ATOM 5494 C CA . GLN A 1 703 ? -30.264 -3.947 -25.895 1.00 38.84 703 GLN A CA 1
ATOM 5495 C C . GLN A 1 703 ? -31.404 -4.479 -26.771 1.00 38.84 703 GLN A C 1
ATOM 5497 O O . GLN A 1 703 ? -31.871 -3.835 -27.707 1.00 38.84 703 GLN A O 1
ATOM 5502 N N . THR A 1 704 ? -31.839 -5.701 -26.486 1.00 38.75 704 THR A N 1
ATOM 5503 C CA . THR A 1 704 ? -33.105 -6.236 -26.966 1.00 38.75 704 THR A CA 1
ATOM 5504 C C . THR A 1 704 ? -34.161 -5.920 -25.916 1.00 38.75 704 THR A C 1
ATOM 5506 O O . THR A 1 704 ? -34.265 -6.557 -24.880 1.00 38.75 704 THR A O 1
ATOM 5509 N N . ALA A 1 705 ? -34.895 -4.845 -26.202 1.00 42.94 705 ALA A N 1
ATOM 5510 C CA . ALA A 1 705 ? -36.293 -4.614 -25.859 1.00 42.94 705 ALA A CA 1
ATOM 5511 C C . ALA A 1 705 ? -36.804 -5.110 -24.488 1.00 42.94 705 ALA A C 1
ATOM 5513 O O . ALA A 1 705 ? -37.251 -6.243 -24.342 1.00 42.94 705 ALA A O 1
ATOM 5514 N N . SER A 1 706 ? -36.969 -4.172 -23.552 1.00 33.56 706 SER A N 1
ATOM 5515 C CA . SER A 1 706 ? -38.076 -4.222 -22.590 1.00 33.56 706 SER A CA 1
ATOM 5516 C C . SER A 1 706 ? -38.721 -2.844 -22.464 1.00 33.56 706 SER A C 1
ATOM 5518 O O . SER A 1 706 ? -38.573 -2.132 -21.472 1.00 33.56 706 SER A O 1
ATOM 5520 N N . SER A 1 707 ? -39.461 -2.457 -23.506 1.00 39.94 707 SER A N 1
ATOM 5521 C CA . SER A 1 707 ? -40.522 -1.463 -23.378 1.00 39.94 707 SER A CA 1
ATOM 5522 C C . SER A 1 707 ? -41.799 -2.168 -22.910 1.00 39.94 707 SER A C 1
ATOM 5524 O O . SER A 1 707 ? -42.589 -2.647 -23.724 1.00 39.94 707 SER A O 1
ATOM 5526 N N . SER A 1 708 ? -42.041 -2.205 -21.605 1.00 34.91 708 SER A N 1
ATOM 5527 C CA . SER A 1 708 ? -43.386 -2.436 -21.074 1.00 34.91 708 SER A CA 1
ATOM 5528 C C . SER A 1 708 ? -43.739 -1.316 -20.103 1.00 34.91 708 SER A C 1
ATOM 5530 O O . SER A 1 708 ? -43.331 -1.302 -18.945 1.00 34.91 708 SER A O 1
ATOM 5532 N N . LYS A 1 709 ? -44.502 -0.352 -20.626 1.00 34.59 709 LYS A N 1
ATOM 5533 C CA . LYS A 1 709 ? -45.277 0.639 -19.870 1.00 34.59 709 LYS A CA 1
ATOM 5534 C C . LYS A 1 709 ? -46.169 -0.074 -18.839 1.00 34.59 709 LYS A C 1
ATOM 5536 O O . LYS A 1 709 ? -46.865 -1.009 -19.237 1.00 34.59 709 LYS A O 1
ATOM 5541 N N . PRO A 1 710 ? -46.276 0.399 -17.587 1.00 35.50 710 PRO A N 1
ATOM 5542 C CA . PRO A 1 710 ? -47.333 -0.057 -16.698 1.00 35.50 710 PRO A CA 1
ATOM 5543 C C . PRO A 1 710 ? -48.647 0.647 -17.071 1.00 35.50 710 PRO A C 1
ATOM 5545 O O . PRO A 1 710 ? -48.768 1.870 -16.988 1.00 35.50 710 PRO A O 1
ATOM 5548 N N . GLN A 1 711 ? -49.636 -0.131 -17.515 1.00 33.47 711 GLN A N 1
ATOM 5549 C CA . GLN A 1 711 ? -51.031 0.304 -17.553 1.00 33.47 711 GLN A CA 1
ATOM 5550 C C . GLN A 1 711 ? -51.621 0.210 -16.146 1.00 33.47 711 GLN A C 1
ATOM 5552 O O . GLN A 1 711 ? -51.569 -0.833 -15.499 1.00 33.47 711 GLN A O 1
ATOM 5557 N N . ALA A 1 712 ? -52.208 1.317 -15.702 1.00 40.72 712 ALA A N 1
ATOM 5558 C CA . ALA A 1 712 ? -53.089 1.366 -14.553 1.00 40.72 712 ALA A CA 1
ATOM 5559 C C . ALA A 1 712 ? -54.349 0.525 -14.814 1.00 40.72 712 ALA A C 1
ATOM 5561 O O . ALA A 1 712 ? -55.034 0.724 -15.818 1.00 40.72 712 ALA A O 1
ATOM 5562 N N . ALA A 1 713 ? -54.686 -0.356 -13.874 1.00 33.06 713 ALA A N 1
ATOM 5563 C CA . ALA A 1 713 ? -56.024 -0.905 -13.734 1.00 33.06 713 ALA A CA 1
ATOM 5564 C C . ALA A 1 713 ? -56.388 -0.969 -12.249 1.00 33.06 713 ALA A C 1
ATOM 5566 O O . ALA A 1 713 ? -55.608 -1.378 -11.393 1.00 33.06 713 ALA A O 1
ATOM 5567 N N . VAL A 1 714 ? -57.586 -0.470 -11.988 1.00 36.41 714 VAL A N 1
ATOM 5568 C CA . VAL A 1 714 ? -58.205 -0.185 -10.702 1.00 36.41 714 VAL A CA 1
ATOM 5569 C C . VAL A 1 714 ? -59.068 -1.375 -10.257 1.00 36.41 714 VAL A C 1
ATOM 5571 O O . VAL A 1 714 ? -59.671 -2.041 -11.096 1.00 36.41 714 VAL A O 1
ATOM 5574 N N . ASN A 1 715 ? -59.203 -1.497 -8.929 1.00 34.03 715 ASN A N 1
ATOM 5575 C CA . ASN A 1 715 ? -60.299 -2.072 -8.124 1.00 34.03 715 ASN A CA 1
ATOM 5576 C C . ASN A 1 715 ? -60.159 -3.455 -7.440 1.00 34.03 715 ASN A C 1
ATOM 5578 O O . ASN A 1 715 ? -59.425 -4.321 -7.906 1.00 34.03 715 ASN A O 1
ATOM 5582 N N . PRO A 1 716 ? -60.831 -3.622 -6.270 1.00 50.12 716 PRO A N 1
ATOM 5583 C CA . PRO A 1 716 ? -60.253 -4.252 -5.083 1.00 50.12 716 PRO A CA 1
ATOM 5584 C C . PRO A 1 716 ? -61.073 -5.449 -4.567 1.00 50.12 716 PRO A C 1
ATOM 5586 O O . PRO A 1 716 ? -62.234 -5.622 -4.932 1.00 50.12 716 PRO A O 1
ATOM 5589 N N . LEU A 1 717 ? -60.521 -6.228 -3.629 1.00 28.89 717 LEU A N 1
ATOM 5590 C CA . LEU A 1 717 ? -61.327 -7.119 -2.788 1.00 28.89 717 LEU A CA 1
ATOM 5591 C C . LEU A 1 717 ? -60.701 -7.382 -1.406 1.00 28.89 717 LEU A C 1
ATOM 5593 O O . LEU A 1 717 ? -59.614 -7.930 -1.282 1.00 28.89 717 LEU A O 1
ATOM 5597 N N . HIS A 1 718 ? -61.460 -6.941 -0.398 1.00 32.47 718 HIS A N 1
ATOM 5598 C CA . HIS A 1 718 ? -61.744 -7.519 0.920 1.00 32.47 718 HIS A CA 1
ATOM 5599 C C . HIS A 1 718 ? -60.784 -8.523 1.583 1.00 32.47 718 HIS A C 1
ATOM 5601 O O . HIS A 1 718 ? -60.645 -9.648 1.124 1.00 32.47 718 HIS A O 1
ATOM 5607 N N . LEU A 1 719 ? -60.376 -8.175 2.812 1.00 32.38 719 LEU A N 1
ATOM 5608 C CA . LEU A 1 719 ? -60.327 -9.034 4.013 1.00 32.38 719 LEU A CA 1
ATOM 5609 C C . LEU A 1 719 ? -60.419 -8.082 5.229 1.00 32.38 719 LEU A C 1
ATOM 5611 O O . LEU A 1 719 ? -59.532 -7.271 5.458 1.00 32.38 719 LEU A O 1
ATOM 5615 N N . ALA A 1 720 ? -61.610 -7.864 5.792 1.00 31.64 720 ALA A N 1
ATOM 5616 C CA . ALA A 1 720 ? -62.136 -8.558 6.974 1.00 31.64 720 ALA A CA 1
ATOM 5617 C C . ALA A 1 720 ? -61.224 -8.434 8.214 1.00 31.64 720 ALA A C 1
ATOM 5619 O O . ALA A 1 720 ? -60.339 -9.254 8.427 1.00 31.64 720 ALA A O 1
ATOM 5620 N N . SER A 1 721 ? -61.498 -7.433 9.060 1.00 32.38 721 SER A N 1
ATOM 5621 C CA . SER A 1 721 ? -61.085 -7.429 10.466 1.00 32.38 721 SER A CA 1
ATOM 5622 C C . SER A 1 721 ? -62.281 -7.069 11.348 1.00 32.38 721 SER A C 1
ATOM 5624 O O . SER A 1 721 ? -63.122 -6.237 11.001 1.00 32.38 721 SER A O 1
ATOM 5626 N N . SER A 1 722 ? -62.391 -7.808 12.440 1.00 37.22 722 SER A N 1
ATOM 5627 C CA . SER A 1 722 ? -63.544 -7.995 13.311 1.00 37.22 722 SER A CA 1
ATOM 5628 C C . SER A 1 722 ? -63.776 -6.859 14.316 1.00 37.22 722 SER A C 1
ATOM 5630 O O . SER A 1 722 ? -62.866 -6.443 15.022 1.00 37.22 722 SER A O 1
ATOM 5632 N N . HIS A 1 723 ? -65.041 -6.433 14.385 1.00 35.34 723 HIS A N 1
ATOM 5633 C CA . HIS A 1 723 ? -65.844 -5.973 15.531 1.00 35.34 723 HIS A CA 1
ATOM 5634 C C . HIS A 1 723 ? -65.186 -5.714 16.908 1.00 35.34 723 HIS A C 1
ATOM 5636 O O . HIS A 1 723 ? -64.729 -6.663 17.538 1.00 35.34 723 HIS A O 1
ATOM 5642 N N . LEU A 1 724 ? -65.351 -4.489 17.456 1.00 33.88 724 LEU A N 1
ATOM 5643 C CA . LEU A 1 724 ? -66.198 -4.107 18.629 1.00 33.88 724 LEU A CA 1
ATOM 5644 C C . LEU A 1 724 ? -65.914 -2.639 19.094 1.00 33.88 724 LEU A C 1
ATOM 5646 O O . LEU A 1 724 ? -64.982 -2.037 18.571 1.00 33.88 724 LEU A O 1
ATOM 5650 N N . PRO A 1 725 ? -66.771 -1.970 19.909 1.00 46.88 725 PRO A N 1
ATOM 5651 C CA . PRO A 1 725 ? -67.566 -0.845 19.413 1.00 46.88 725 PRO A CA 1
ATOM 5652 C C . PRO A 1 725 ? -67.255 0.541 20.015 1.00 46.88 725 PRO A C 1
ATOM 5654 O O . PRO A 1 725 ? -66.487 0.720 20.955 1.00 46.88 725 PRO A O 1
ATOM 5657 N N . ALA A 1 726 ? -67.951 1.514 19.424 1.00 34.81 726 ALA A N 1
ATOM 5658 C CA . ALA A 1 726 ? -67.975 2.944 19.684 1.00 34.81 726 ALA A CA 1
ATOM 5659 C C . ALA A 1 726 ? -68.314 3.368 21.125 1.00 34.81 726 ALA A C 1
ATOM 5661 O O . ALA A 1 726 ? -69.243 2.847 21.741 1.00 34.81 726 ALA A O 1
ATOM 5662 N N . VAL A 1 727 ? -67.665 4.453 21.567 1.00 34.88 727 VAL A N 1
ATOM 5663 C CA . VAL A 1 727 ? -68.177 5.376 22.590 1.00 34.88 727 VAL A CA 1
ATOM 5664 C C . VAL A 1 727 ? -68.070 6.811 22.063 1.00 34.88 727 VAL A C 1
ATOM 5666 O O . VAL A 1 727 ? -67.111 7.196 21.395 1.00 34.88 727 VAL A O 1
ATOM 5669 N N . ALA A 1 728 ? -69.140 7.559 22.313 1.00 33.94 728 ALA A N 1
ATOM 5670 C CA . ALA A 1 728 ? -69.508 8.840 21.735 1.00 33.94 728 ALA A CA 1
ATOM 5671 C C . ALA A 1 728 ? -68.549 10.002 22.054 1.00 33.94 728 ALA A C 1
ATOM 5673 O O . ALA A 1 728 ? -68.088 10.157 23.182 1.00 33.94 728 ALA A O 1
ATOM 5674 N N . LYS A 1 729 ? -68.347 10.894 21.073 1.00 34.75 729 LYS A N 1
ATOM 5675 C CA . LYS A 1 729 ? -67.821 12.249 21.291 1.00 34.75 729 LYS A CA 1
ATOM 5676 C C . LYS A 1 729 ? -68.984 13.210 21.535 1.00 34.75 729 LYS A C 1
ATOM 5678 O O . LYS A 1 729 ? -69.734 13.532 20.617 1.00 34.75 729 LYS A O 1
ATOM 5683 N N . THR A 1 730 ? -69.112 13.685 22.768 1.00 38.19 730 THR A N 1
ATOM 5684 C CA . THR A 1 730 ? -69.927 14.850 23.122 1.00 38.19 730 THR A CA 1
ATOM 5685 C C . THR A 1 730 ? -69.157 16.137 22.846 1.00 38.19 730 THR A C 1
ATOM 5687 O O . THR A 1 730 ? -68.049 16.338 23.335 1.00 38.19 730 THR A O 1
ATOM 5690 N N . SER A 1 731 ? -69.787 17.008 22.064 1.00 39.03 731 SER A N 1
ATOM 5691 C CA . SER A 1 731 ? -69.420 18.404 21.837 1.00 39.03 731 SER A CA 1
ATOM 5692 C C . SER A 1 731 ? -69.725 19.248 23.080 1.00 39.03 731 SER A C 1
ATOM 5694 O O . SER A 1 731 ? -70.863 19.237 23.549 1.00 39.03 731 SER A O 1
ATOM 5696 N N . ALA A 1 732 ? -68.764 20.044 23.554 1.00 39.56 732 ALA A N 1
ATOM 5697 C CA . ALA A 1 732 ? -69.020 21.156 24.468 1.00 39.56 732 ALA A CA 1
ATOM 5698 C C . ALA A 1 732 ? -68.175 22.384 24.085 1.00 39.56 732 ALA A C 1
ATOM 5700 O O . ALA A 1 732 ? -66.994 22.284 23.766 1.00 39.56 732 ALA A O 1
ATOM 5701 N N . LYS A 1 733 ? -68.874 23.522 24.067 1.00 41.31 733 LYS A N 1
ATOM 5702 C CA . LYS A 1 733 ? -68.490 24.879 23.652 1.00 41.31 733 LYS A CA 1
ATOM 5703 C C . LYS A 1 733 ? -67.419 25.534 24.544 1.00 41.31 733 LYS A C 1
ATOM 5705 O O . LYS A 1 733 ? -67.268 25.126 25.692 1.00 41.31 733 LYS A O 1
ATOM 5710 N N . PRO A 1 734 ? -66.770 26.612 24.060 1.00 51.22 734 PRO A N 1
ATOM 5711 C CA . PRO A 1 734 ? -65.814 27.389 24.837 1.00 51.22 734 PRO A CA 1
ATOM 5712 C C . PRO A 1 734 ? -66.529 28.355 25.792 1.00 51.22 734 PRO A C 1
ATOM 5714 O O . PRO A 1 734 ? -67.568 28.923 25.447 1.00 51.22 734 PRO A O 1
ATOM 5717 N N . ILE A 1 735 ? -65.938 28.579 26.964 1.00 43.91 735 ILE A N 1
ATOM 5718 C CA . ILE A 1 735 ? -66.245 29.719 27.831 1.00 43.91 735 ILE A CA 1
ATOM 5719 C C . ILE A 1 735 ? -64.937 30.465 28.083 1.00 43.91 735 ILE A C 1
ATOM 5721 O O . ILE A 1 735 ? -63.971 29.904 28.588 1.00 43.91 735 ILE A O 1
ATOM 5725 N N . THR A 1 736 ? -64.945 31.732 27.689 1.00 52.69 736 THR A N 1
ATOM 5726 C CA . THR A 1 736 ? -64.035 32.795 28.110 1.00 52.69 736 THR A CA 1
ATOM 5727 C C . THR A 1 736 ? -64.288 33.187 29.565 1.00 52.69 736 THR A C 1
ATOM 5729 O O . THR A 1 736 ? -65.433 33.502 29.902 1.00 52.69 736 THR A O 1
ATOM 5732 N N . ALA A 1 737 ? -63.223 33.257 30.361 1.00 49.19 737 ALA A N 1
ATOM 5733 C CA . ALA A 1 737 ? -62.943 34.294 31.359 1.00 49.19 737 ALA A CA 1
ATOM 5734 C C . ALA A 1 737 ? -61.456 34.217 31.719 1.00 49.19 737 ALA A C 1
ATOM 5736 O O . ALA A 1 737 ? -61.003 33.087 32.012 1.00 49.19 737 ALA A O 1
#

Secondary structure (DSSP, 8-state):
--PPP--HHHHHHHHTT----PPPP-PPPP--S----SS-SEEEEEE-TTS-HHHHHHTTEEE-HHHHHHHTT----HHHHHHHH-HHHHHHT-STT---EEEEES-HHHHHHHHHTT-SS--EEEEEE--TTEEEHHHHHGGG-S-GGG-EEEEESEEEGGGEEEEEETTSTHHHHHHHH--STTGGGGGGGSTT-EE-TT--GGGGG---B---GGG----TT-GGGGSTTTGGGTT--HHHHHHHHHHHHS---SSSS-TTGGGG--GGGG------S----STHHHHHHHHHHHHHTTT-----SS--------------HHHHHHHHHHHHHHHHHHHHHHTT-HHHHHH-TTHHHHHHHHHHHTT---HHHHHHHHHHHHHHHHHHHTSHHHHHHHHHHHHHHS--HHHHHHHHHHH-HHHHHHHHHHHHHHHT---HHHHHHHHHHHHHHHTTTHHHHHHHHHHHHHHHHHTT---GGGGG-HHHHHHHHHHHHHHHHHHHHHHHTSHHHHHHHHHHHHHHHHHHHHHHHHHHHHHHHHHHHH--TTSSSSHHHHHHHHHHHHHHHHHHHHHHHHHHHHHHHHHHHHHHHHHHHHHHHHHHHHHHHHHHHHHHHHHHSPEEEGGGEEEPPPHHHHHHHHHHHHHHHHH-PPP--HHHHHHHHHHHHHTSPPPGGGEEEETTEEEETTSTTS----------PPPP-------------------------

Sequence (737 aa):
MKPLQLPLLTAALSLLSQTQAIPSPNNPPLASPETSSDSPEFVWRGEQEKRSPEDVKRAGGFRAIGLNSMLKGGVPTEVERDMGSGLYAHTAGFDLGTTLYVSTSTDPLVAASFAHIRSDTPGYVYLIHTDSKFIDVEASLKEAAIFPFDKEHVAVGLIPWDQIVGWFDLKDADFLNFLLGLRKPRDHLKAPDMEGFHRNSDFNAKYLSEMGTGGQPQLAGFSKSAVYWEREPWLSFRGQSAADNLEAYVRKHVHVPMGDEGVWKWALKTADDDYIPFIDEGEAGLSTAVENRAMACCEIAKRSLVDKRDCVPCRSNHDASHMDDSEILALASENSKDKFDSLLHEFGYEAVATHQPQLHDQLATRLEQVGQSSRLERIQYFSAKYGGQVVKAGGLLVYGTAVADSFTHEASVLDRAAVMASILPVIGCAIRVADDASKGEVDAARASFCFIEDVLVLAGLWEFGLAWQALLGVAETLQGIEEQDKLYDPDVFRAKRLQGWESKIREMEAFIESDEFMSNVTSRYDAHQIGLLFQASQMVGDLHAVHHVIQTPHSYPSEKQAVQAHHMVRVAMDHEMEKQICIETARNKMRVREALHTSMLNATRKLALDYDQDFFRRYWLEATRAVPFIGFISISPPATNVEELRSELEFQRRNVPLPSFQDRILAAVDRVIERLDTPATCLCRQGNSSCEFADCASPAAAQTASSSKPQAAVNPLHLASSHLPAVAKTSAKPITA